Protein 5DH0 (pdb70)

Secondary structure (DSSP, 8-state):
--S-----SS---EEE-TTHHHHHHHTT---SEEEPPPGGGS-HHHHHHHTTSPEEE-TT--B-HHHHHHH--SEEEEEEEGGGHHHHHHHHHHHHTTS-EEEEEE-SBSHHHHHHHHHHHHHTT-HHHHHHHHHHHHHHHHHHHHHTHHHHHH-EEEEEEE-SSEEEEE-TTBHHHHHHHHTT-EE-TTSGGGTTSSEEEEEGGGGGGGTT-SEEEEE--TTSPPPHHHHHHHT-TGGGG-HHHHTT-EEEETTTT--SHHHHHHHHHHHHHHHHT-/--SS---PPSS---EEE-TTTHHHHHHTT---SEEE---GGGS-HHHHHHHTTSPEEE-TT--B-HHHHHHH--SEEEEEEEGGGHHHHHHHHHHHTTTS-EEEEEE-SBSHHHHHHHHHHHHHTT-HHHHHHHHHHHHHHHHHHHHHTHHHHHHPEEEEEEE-SSEEEEE-TTBHHHHHHHHTT-EE-GGGGGGTTSSEEEEEGGGGGGGTT-SEEEEE--TTSPPPHHHHHHHT-TGGGGSHHHHTT-EEEETTTT--SHHHHHHHHHHHHHHHHT-

Organism: Thermobifida fusca (strain YX) (NCBI:txid269800)

Nearest PDB structures (foldseek):
  5dh1-assembly1_D  TM=9.861E-01  e=2.144E-54  Thermobifida fusca YX
  5dh2-assembly1_A  TM=9.786E-01  e=1.574E-54  Thermobifida fusca YX
  5dh1-assembly1_C  TM=9.868E-01  e=5.766E-54  Thermobifida fusca YX
  5dh2-assembly1_B  TM=9.751E-01  e=5.420E-54  Thermobifida fusca YX
  2why-assembly1_A  TM=6.887E-01  e=2.306E-13  Bacillus subtilis

Sequence (557 aa):
HHHHHSEIPADPQRIVALEFGTEVVLEAGIEPVGVIEPVATLYTAEEFEQLSTY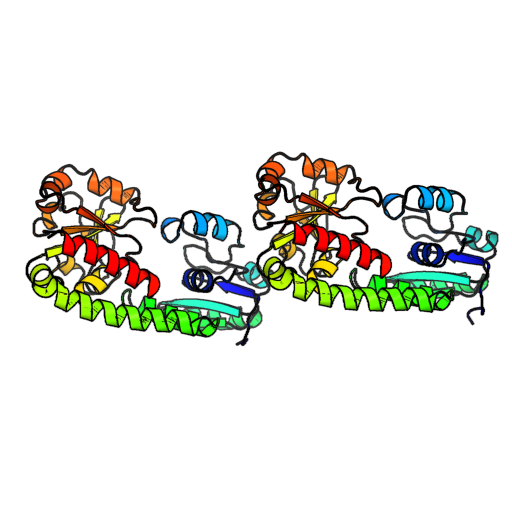PVVQSASLEINMEAIAEAQPDLIIGGVRVESHDEYVGIREDLEKIAPTVFFDFDGAGSGLRNMTLELSRVVGDGERAEAEQQRFEERVEEISTAYADQLADTTFALVFGVDGEFAVVNTNAWGGEILHTLGAKQSKAQQPAGENFAAFYSYEEIDELSDADVIFYETDAQENPDPFTEALLEQKLWQSLPAVEAGQVHPLRYSAARTYAQANIVLDQIEEVLKGLHHHHSSIPADPQRIVALEFGTEVVLEAGIEPVGVIEPVATLYTAEEFEQLSTYPVVQSASLEINMEAIAEAQPDLIIGGVRVESHDEYVGIREDLEKIAPTVFFDFDGAGSGLRNMTLELSRVVGDGERAEAEQQRFEERVEEISTAYADQLADTTFALVFGVDGEFAVVNTNAWGGEILHTLGAKQSKAQQPAGENFAAFYSYEEIDELSDADVIFYETDAQENPDPFTEALLEQKLWQSLPAVEAGQVHPLRYSAARTYAQANIVLDQIEEVLKGL

Foldseek 3Di:
DDPDDFVADDQWQAEEEEALRLVQCVVVVHDHQEYADDDQLADDPVSVVSNVVHHHAAYPVGRGNLVSLLVSQGQEYEYEDAQVCVVVVVVVCVSCVVRYHYDYDYFYFLAPSQQVRSLVVNVSNPNNPVQVVLVVVLVVLLVVLCVVLVVLQVPFAEWEKAFDVQKIKTFACGHFLNVLCVSSNHHYAPQQVVCPRTGIHIGGLVCLCSCQRGLAYEYEGGPVLHGPPRRVVSCPDPVVCVRNNNVVVRYGYAYLSSCSHSVSSVSRSVVVSVSSVVD/DPDDFAADPQWAAEAEEALRLVLCVVVVHDHQEYAQDDQLADDPVSNVSVVVHHYQAYPVGDGNLVSLLVSQGQEYEYEDAPVCVPVVVVVQVSCVVRYHYDYDYFYAQAPSQQVSSLVSNVNNPNNPVQVVLVVVLVVLLVVLLVVLVVLQVPFAEWEKAFDVQKIKTFDCRHFLNVSSVSSNHHYQCLQVVCPRGGIDIDGLVCVCSCQRGLAYEYEGGPVLHGDVRRVVSCVRPVVCVRNNNVVVRYYYAYLSSCSHSVSSVSRSVVVSVSSVVD

B-factor: mean 45.18, std 11.33, range [20.0, 96.91]

Radius of gyration: 32.2 Å; Cα contacts (8 Å, |Δi|>4): 1095; chains: 2; bounding box: 94×72×43 Å

CATH classification: 3.40.50.1980 (+1 more: 3.40.50.1980)

InterPro domains:
  IPR002491 ABC transporter periplasmic binding domain [PF01497] (103-333)
  IPR002491 ABC transporter periplasmic binding domain [PS50983] (95-361)
  IPR051313 Bacterial iron-siderophore binding [PTHR30532] (48-359)

Solvent-accessible surface area: 25181 Å² total; per-residue (Å²): 227,52,167,57,158,76,138,57,40,102,81,14,138,102,0,0,0,4,22,8,0,2,5,0,0,45,51,28,70,40,128,4,26,0,0,19,83,19,70,51,81,44,9,49,65,147,57,65,64,86,0,66,97,31,74,63,0,4,46,79,94,54,135,24,79,62,134,19,0,50,139,12,125,12,45,1,0,0,0,8,5,86,67,138,30,88,123,111,28,83,41,36,100,57,69,0,69,177,54,5,45,7,27,39,59,63,13,103,36,6,8,48,24,8,8,53,6,2,9,56,0,3,94,44,11,68,24,11,154,74,6,63,55,35,38,105,104,8,90,107,48,22,114,97,0,41,110,64,35,49,111,32,12,68,103,13,7,0,0,0,0,33,5,26,102,47,5,0,0,0,0,9,44,48,0,66,0,0,23,0,0,99,61,4,54,10,68,24,1,35,0,6,28,72,4,39,143,70,79,6,4,33,10,29,44,134,59,0,61,67,0,23,24,1,64,2,0,1,31,37,18,27,16,87,92,84,23,52,101,91,0,76,42,0,36,138,55,173,74,5,103,76,4,60,1,28,130,66,56,43,38,50,35,0,60,34,7,30,2,34,4,17,21,17,0,0,59,0,0,46,25,0,5,116,13,0,132,60,118,127,166,61,171,28,70,98,50,106,92,23,152,84,0,0,0,4,19,8,0,3,6,0,0,35,48,29,70,40,64,5,22,0,0,22,93,22,78,48,82,51,8,41,65,144,54,68,63,66,1,61,22,18,37,62,0,5,41,81,100,49,135,18,71,61,146,24,0,49,81,4,95,12,34,0,0,0,0,8,4,89,68,135,36,84,124,116,28,77,43,39,108,58,78,0,59,191,55,5,54,6,27,43,58,61,14,106,32,7,11,56,22,10,12,53,6,4,6,60,0,1,96,40,12,63,23,14,150,73,6,75,62,41,41,46,108,10,104,118,25,20,62,89,0,37,108,67,33,48,107,52,6,74,113,10,11,0,1,0,0,35,8,27,102,43,5,0,0,2,0,10,42,48,0,59,0,0,11,0,0,102,74,4,53,8,127,23,0,154,0,17,130,89,4,44,149,58,46,4,7,26,10,29,48,138,55,0,74,60,0,46,56,1,68,0,0,0,31,41,18,30,22,86,90,87,36,40,111,92,2,70,36,0,32,119,50,168,57,7,90,57,0,66,1,32,128,71,55,41,36,46,32,0,62,45,6,30,2,35,1,15,21,19,0,5,51,0,0,52,23,0,24,109,13,0,118,59,81

Structure (mmCIF, N/CA/C/O backbone):
data_5DH0
#
_entry.id   5DH0
#
_cell.length_a   72.983
_cell.length_b   72.983
_cell.length_c   135.267
_cell.angle_alpha   90.00
_cell.angle_beta   90.00
_cell.angle_gamma   90.00
#
_symmetry.space_group_name_H-M   'P 41'
#
loop_
_entity.id
_entity.type
_entity.pdbx_description
1 polymer 'siderophore periplasmic binding protein'
2 water water
#
loop_
_atom_site.group_PDB
_atom_site.id
_atom_site.type_symbol
_atom_site.label_atom_id
_atom_site.label_alt_id
_atom_site.label_comp_id
_atom_site.label_asym_id
_atom_site.label_entity_id
_atom_site.label_seq_id
_atom_site.pdbx_PDB_ins_code
_atom_site.Cartn_x
_atom_site.Cartn_y
_atom_site.Cartn_z
_atom_site.occupancy
_atom_site.B_iso_or_equiv
_atom_site.auth_seq_id
_atom_site.auth_comp_id
_atom_site.auth_asym_id
_atom_site.auth_atom_id
_atom_site.pdbx_PDB_model_num
ATOM 1 N N . HIS A 1 6 ? 33.306 17.859 -34.061 1.00 67.39 58 HIS B N 1
ATOM 2 C CA . HIS A 1 6 ? 34.547 18.461 -34.549 1.00 66.48 58 HIS B CA 1
ATOM 3 C C . HIS A 1 6 ? 34.319 19.876 -35.057 1.00 64.20 58 HIS B C 1
ATOM 4 O O . HIS A 1 6 ? 33.363 20.140 -35.786 1.00 64.48 58 HIS B O 1
ATOM 11 N N . HIS A 1 7 ? 35.206 20.785 -34.674 1.00 53.72 59 HIS B N 1
ATOM 12 C CA . HIS A 1 7 ? 35.072 22.181 -35.072 1.00 52.25 59 HIS B CA 1
ATOM 13 C C . HIS A 1 7 ? 36.393 22.699 -35.597 1.00 48.14 59 HIS B C 1
ATOM 14 O O . HIS A 1 7 ? 37.433 22.112 -35.331 1.00 51.56 59 HIS B O 1
ATOM 21 N N . HIS A 1 8 ? 36.351 23.797 -36.343 1.00 43.29 60 HIS B N 1
ATOM 22 C CA . HIS A 1 8 ? 37.561 24.350 -36.930 1.00 42.57 60 HIS B CA 1
ATOM 23 C C . HIS A 1 8 ? 38.451 25.009 -35.884 1.00 45.99 60 HIS B C 1
ATOM 24 O O . HIS A 1 8 ? 39.679 24.881 -35.916 1.00 49.64 60 HIS B O 1
ATOM 31 N N . HIS A 1 9 ? 37.829 25.719 -34.956 1.00 46.35 61 HIS B N 1
ATOM 32 C CA . HIS A 1 9 ? 38.559 26.314 -33.854 1.00 44.42 61 HIS B CA 1
ATOM 33 C C . HIS A 1 9 ? 38.869 25.253 -32.797 1.00 47.17 61 HIS B C 1
ATOM 34 O O . HIS A 1 9 ? 37.997 24.474 -32.439 1.00 46.17 61 HIS B O 1
ATOM 41 N N . HIS A 1 10 ? 40.123 25.216 -32.340 1.00 49.01 62 HIS B N 1
ATOM 42 C CA . HIS A 1 10 ? 40.575 24.335 -31.258 1.00 52.75 62 HIS B CA 1
ATOM 43 C C . HIS A 1 10 ? 40.828 25.129 -29.975 1.00 57.69 62 HIS B C 1
ATOM 44 O O . HIS A 1 10 ? 41.268 26.275 -30.029 1.00 53.87 62 HIS B O 1
ATOM 51 N N . SER A 1 11 ? 40.567 24.517 -28.822 1.00 69.94 63 SER B N 1
ATOM 52 C CA . SER A 1 11 ? 40.749 25.191 -27.533 1.00 69.48 63 SER B CA 1
ATOM 53 C C . SER A 1 11 ? 42.007 24.722 -26.814 1.00 69.62 63 SER B C 1
ATOM 54 O O . SER A 1 11 ? 43.080 24.657 -27.405 1.00 69.59 63 SER B O 1
ATOM 56 N N . GLU A 1 37 ? 66.766 44.444 -8.610 1.00 83.12 89 GLU B N 1
ATOM 57 C CA . GLU A 1 37 ? 66.737 45.533 -7.641 1.00 79.07 89 GLU B CA 1
ATOM 58 C C . GLU A 1 37 ? 65.807 46.658 -8.108 1.00 78.76 89 GLU B C 1
ATOM 59 O O . GLU A 1 37 ? 66.272 47.685 -8.605 1.00 78.58 89 GLU B O 1
ATOM 61 N N . ILE A 1 38 ? 64.500 46.457 -7.936 1.00 76.46 90 ILE B N 1
ATOM 62 C CA . ILE A 1 38 ? 63.484 47.375 -8.453 1.00 73.62 90 ILE B CA 1
ATOM 63 C C . ILE A 1 38 ? 63.548 48.765 -7.817 1.00 73.39 90 ILE B C 1
ATOM 64 O O . ILE A 1 38 ? 63.426 48.903 -6.594 1.00 73.74 90 ILE B O 1
ATOM 66 N N . PRO A 1 39 ? 63.750 49.800 -8.654 1.00 71.91 91 PRO B N 1
ATOM 67 C CA . PRO A 1 39 ? 63.785 51.206 -8.241 1.00 70.72 91 PRO B CA 1
ATOM 68 C C . PRO A 1 39 ? 62.641 51.576 -7.309 1.00 70.81 91 PRO B C 1
ATOM 69 O O . PRO A 1 39 ? 61.505 51.169 -7.542 1.00 72.14 91 PRO B O 1
ATOM 73 N N . ALA A 1 40 ? 62.931 52.328 -6.259 1.00 67.72 92 ALA B N 1
ATOM 74 C CA . ALA A 1 40 ? 61.869 52.982 -5.520 1.00 70.01 92 ALA B CA 1
ATOM 75 C C . ALA A 1 40 ? 61.368 54.154 -6.367 1.00 71.16 92 ALA B C 1
ATOM 76 O O . ALA A 1 40 ? 62.172 54.925 -6.900 1.00 71.17 92 ALA B O 1
ATOM 78 N N . ASP A 1 41 ? 60.050 54.274 -6.502 1.00 69.72 93 ASP B N 1
ATOM 79 C CA . ASP A 1 41 ? 59.426 55.341 -7.291 1.00 68.53 93 ASP B CA 1
ATOM 80 C C . ASP A 1 41 ? 59.932 55.422 -8.744 1.00 68.89 93 ASP B C 1
ATOM 81 O O . ASP A 1 41 ? 60.542 56.419 -9.137 1.00 66.97 93 ASP B O 1
ATOM 83 N N . PRO A 1 42 ? 59.668 54.381 -9.551 1.00 60.10 94 PRO B N 1
ATOM 84 C CA . PRO A 1 42 ? 60.164 54.383 -10.932 1.00 60.18 94 PRO B CA 1
ATOM 85 C C . PRO A 1 42 ? 59.409 55.379 -11.829 1.00 56.03 94 PRO B C 1
ATOM 86 O O . PRO A 1 42 ? 58.205 55.595 -11.660 1.00 55.92 94 PRO B O 1
ATOM 90 N N . GLN A 1 43 ? 60.123 55.978 -12.774 1.00 46.57 95 GLN B N 1
ATOM 91 C CA . GLN A 1 43 ? 59.572 57.069 -13.562 1.00 50.42 95 GLN B CA 1
ATOM 92 C C . GLN A 1 43 ? 59.325 56.684 -15.026 1.00 46.65 95 GLN B C 1
ATOM 93 O O . GLN A 1 43 ? 58.405 57.181 -15.664 1.00 41.62 95 GLN B O 1
ATOM 99 N N . ARG A 1 44 ? 60.165 55.797 -15.545 1.00 37.13 96 ARG B N 1
ATOM 100 C CA . ARG A 1 44 ? 60.123 55.462 -16.954 1.00 42.30 96 ARG B CA 1
ATOM 101 C C . ARG A 1 44 ? 59.828 53.989 -17.137 1.00 37.74 96 ARG B C 1
ATOM 102 O O . ARG A 1 44 ? 60.753 53.167 -17.168 1.00 39.01 96 ARG B O 1
ATOM 110 N N . ILE A 1 45 ? 58.550 53.654 -17.269 1.00 34.46 97 ILE B N 1
ATOM 111 C CA . ILE A 1 45 ? 58.137 52.255 -17.285 1.00 39.18 97 ILE B CA 1
ATOM 112 C C . ILE A 1 45 ? 57.841 51.769 -18.706 1.00 39.15 97 ILE B C 1
ATOM 113 O O . ILE A 1 45 ? 57.100 52.425 -19.450 1.00 39.80 97 ILE B O 1
ATOM 118 N N . VAL A 1 46 ? 58.443 50.645 -19.096 1.00 37.70 98 VAL B N 1
ATOM 119 C CA . VAL A 1 46 ? 58.000 49.938 -20.304 1.00 37.21 98 VAL B CA 1
ATOM 120 C C . VAL A 1 46 ? 57.011 48.846 -19.910 1.00 38.99 98 VAL B C 1
ATOM 121 O O . VAL A 1 46 ? 57.351 47.921 -19.172 1.00 40.58 98 VAL B O 1
ATOM 125 N N . ALA A 1 47 ? 55.780 48.980 -20.388 1.00 38.44 99 ALA B N 1
ATOM 126 C CA . ALA A 1 47 ? 54.734 47.997 -20.128 1.00 38.85 99 ALA B CA 1
ATOM 127 C C . ALA A 1 47 ? 54.662 46.973 -21.249 1.00 37.96 99 ALA B C 1
ATOM 128 O O . ALA A 1 47 ? 54.181 47.270 -22.340 1.00 38.95 99 ALA B O 1
ATOM 130 N N . LEU A 1 48 ? 55.151 45.768 -20.994 1.00 41.06 100 LEU B N 1
ATOM 131 C CA . LEU A 1 48 ? 54.898 44.676 -21.919 1.00 40.04 100 LEU B CA 1
ATOM 132 C C . LEU A 1 48 ? 53.501 44.127 -21.622 1.00 42.12 100 LEU B C 1
ATOM 133 O O . LEU A 1 48 ? 52.701 44.792 -20.935 1.00 37.10 100 LEU B O 1
ATOM 138 N N . GLU A 1 49 ? 53.200 42.935 -22.135 1.00 41.46 101 GLU B N 1
ATOM 139 C CA . GLU A 1 49 ? 51.842 42.404 -22.025 1.00 43.54 101 GLU B CA 1
ATOM 140 C C . GLU A 1 49 ? 51.370 42.341 -20.566 1.00 40.16 101 GLU B C 1
ATOM 141 O O . GLU A 1 49 ? 52.134 41.960 -19.675 1.00 38.92 101 GLU B O 1
ATOM 147 N N . PHE A 1 50 ? 50.114 42.754 -20.365 1.00 35.54 102 PHE B N 1
ATOM 148 C CA . PHE A 1 50 ? 49.435 42.882 -19.068 1.00 41.43 102 PHE B CA 1
ATOM 149 C C . PHE A 1 50 ? 49.965 44.041 -18.235 1.00 39.63 102 PHE B C 1
ATOM 150 O O . PHE A 1 50 ? 49.423 44.328 -17.165 1.00 39.38 102 PHE B O 1
ATOM 158 N N . GLY A 1 51 ? 51.001 44.716 -18.726 1.00 37.91 103 GLY B N 1
ATOM 159 C CA . GLY A 1 51 ? 51.520 45.891 -18.046 1.00 33.62 103 GLY B CA 1
ATOM 160 C C . GLY A 1 51 ? 50.697 47.145 -18.321 1.00 35.94 103 GLY B C 1
ATOM 161 O O . GLY A 1 51 ? 50.645 48.049 -17.489 1.00 34.92 103 GLY B O 1
ATOM 162 N N . THR A 1 52 ? 50.056 47.207 -19.486 1.00 36.23 104 THR B N 1
ATOM 163 C CA . THR A 1 52 ? 49.317 48.401 -19.888 1.00 37.61 104 THR B CA 1
ATOM 164 C C . THR A 1 52 ? 48.190 48.744 -18.914 1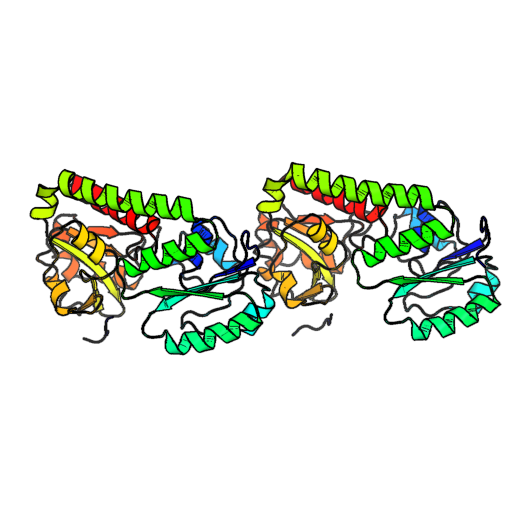.00 38.41 104 THR B C 1
ATOM 165 O O . THR A 1 52 ? 48.022 49.905 -18.532 1.00 35.03 104 THR B O 1
ATOM 169 N N . GLU A 1 53 ? 47.424 47.730 -18.515 1.00 39.95 105 GLU B N 1
ATOM 170 C CA . GLU A 1 53 ? 46.324 47.905 -17.557 1.00 35.98 105 GLU B CA 1
ATOM 171 C C . GLU A 1 53 ? 46.853 48.436 -16.226 1.00 39.25 105 GLU B C 1
ATOM 172 O O . GLU A 1 53 ? 46.179 49.198 -15.525 1.00 35.47 105 GLU B O 1
ATOM 178 N N . VAL A 1 54 ? 48.076 48.047 -15.888 1.00 36.94 106 VAL B N 1
ATOM 179 C CA . VAL A 1 54 ? 48.671 48.466 -14.625 1.00 37.25 106 VAL B CA 1
ATOM 180 C C . VAL A 1 54 ? 49.046 49.944 -14.630 1.00 40.40 106 VAL B C 1
ATOM 181 O O . VAL A 1 54 ? 48.697 50.675 -13.696 1.00 39.20 106 VAL B O 1
ATOM 185 N N . VAL A 1 55 ? 49.747 50.391 -15.672 1.00 38.01 107 VAL B N 1
ATOM 186 C CA . VAL A 1 55 ? 50.174 51.784 -15.724 1.00 39.31 107 VAL B CA 1
ATOM 187 C C . VAL A 1 55 ? 48.960 52.710 -15.906 1.00 40.73 107 VAL B C 1
ATOM 188 O O . VAL A 1 55 ? 48.912 53.797 -15.317 1.00 40.62 107 VAL B O 1
ATOM 192 N N . LEU A 1 56 ? 47.965 52.288 -16.682 1.00 35.76 108 LEU B N 1
ATOM 193 C CA . LEU A 1 56 ? 46.769 53.117 -16.827 1.00 37.10 108 LEU B CA 1
ATOM 194 C C . LEU A 1 56 ? 46.080 53.357 -15.471 1.00 40.49 108 LEU B C 1
ATOM 195 O O . LEU A 1 56 ? 45.735 54.487 -15.144 1.00 40.97 108 LEU B O 1
ATOM 200 N N . GLU A 1 57 ? 45.903 52.306 -14.677 1.00 39.00 109 GLU B N 1
ATOM 201 C CA . GLU A 1 57 ? 45.167 52.422 -13.423 1.00 39.64 109 GLU B CA 1
ATOM 202 C C . GLU A 1 57 ? 45.932 53.237 -12.394 1.00 41.17 109 GLU B C 1
ATOM 203 O O . GLU A 1 57 ? 45.335 53.882 -11.545 1.00 39.35 109 GLU B O 1
ATOM 209 N N . ALA A 1 58 ? 47.257 53.198 -12.499 1.00 40.48 110 ALA B N 1
ATOM 210 C CA . ALA A 1 58 ? 48.154 53.892 -11.601 1.00 36.52 110 ALA B CA 1
ATOM 211 C C . ALA A 1 58 ? 48.400 55.343 -12.034 1.00 41.95 110 ALA B C 1
ATOM 212 O O . ALA A 1 58 ? 49.149 56.074 -11.375 1.00 38.52 110 ALA B O 1
ATOM 214 N N . GLY A 1 59 ? 47.772 55.747 -13.140 1.00 39.11 111 GLY B N 1
ATOM 215 C CA . GLY A 1 59 ? 47.984 57.059 -13.727 1.00 38.32 111 GLY B CA 1
ATOM 216 C C . GLY A 1 59 ? 49.419 57.341 -14.162 1.00 42.35 111 GLY B C 1
ATOM 217 O O . GLY A 1 59 ? 49.886 58.474 -14.083 1.00 43.15 111 GLY B O 1
ATOM 218 N N . ILE A 1 60 ? 50.123 56.313 -14.617 1.00 39.86 112 ILE B N 1
ATOM 219 C CA . ILE A 1 60 ? 51.485 56.476 -15.117 1.00 43.76 112 ILE B CA 1
ATOM 220 C C . ILE A 1 60 ? 51.527 56.474 -16.644 1.00 41.64 112 ILE B C 1
ATOM 221 O O . ILE A 1 60 ? 50.892 55.641 -17.274 1.00 46.19 112 ILE B O 1
ATOM 226 N N . GLU A 1 61 ? 52.255 57.412 -17.239 1.00 42.71 113 GLU B N 1
ATOM 227 C CA . GLU A 1 61 ? 52.491 57.381 -18.683 1.00 44.82 113 GLU B CA 1
ATOM 228 C C . GLU A 1 61 ? 53.731 56.538 -18.984 1.00 44.37 113 GLU B C 1
ATOM 229 O O . GLU A 1 61 ? 54.861 56.937 -18.665 1.00 39.00 113 GLU B O 1
ATOM 235 N N . PRO A 1 62 ? 53.527 55.363 -19.594 1.00 41.79 114 PRO B N 1
ATOM 236 C CA . PRO A 1 62 ? 54.649 54.456 -19.860 1.00 37.71 114 PRO B CA 1
ATOM 237 C C . PRO A 1 62 ? 55.499 55.029 -20.965 1.00 38.64 114 PRO B C 1
ATOM 238 O O . PRO A 1 62 ? 54.965 55.789 -21.777 1.00 39.94 114 PRO B O 1
ATOM 242 N N . VAL A 1 63 ? 56.786 54.704 -21.002 1.00 38.62 115 VAL B N 1
ATOM 243 C CA . VAL A 1 63 ? 57.635 55.203 -22.084 1.00 36.75 115 VAL B CA 1
ATOM 244 C C . VAL A 1 63 ? 57.687 54.247 -23.292 1.00 38.54 115 VAL B C 1
ATOM 245 O O . VAL A 1 63 ? 58.319 54.556 -24.311 1.00 40.28 115 VAL B O 1
ATOM 249 N N . GLY A 1 64 ? 57.002 53.107 -23.174 1.00 38.15 116 GLY B N 1
ATOM 250 C CA . GLY A 1 64 ? 56.892 52.124 -24.241 1.00 35.89 116 GLY B CA 1
ATOM 251 C C . GLY A 1 64 ? 55.818 51.104 -23.909 1.00 38.42 116 GLY B C 1
ATOM 252 O O . GLY A 1 64 ? 55.675 50.701 -22.755 1.00 41.88 116 GLY B O 1
ATOM 253 N N . VAL A 1 65 ? 55.045 50.684 -24.900 1.00 37.37 117 VAL B N 1
ATOM 254 C CA . VAL A 1 65 ? 53.994 49.696 -24.651 1.00 39.91 117 VAL B CA 1
ATOM 255 C C . VAL A 1 65 ? 53.981 48.604 -25.683 1.00 38.09 117 VAL B C 1
ATOM 256 O O . VAL A 1 65 ? 54.513 48.764 -26.780 1.00 41.12 117 VAL B O 1
ATOM 260 N N . ILE A 1 66 ? 53.362 47.490 -25.321 1.00 39.65 118 ILE B N 1
ATOM 261 C CA . ILE A 1 66 ? 52.983 46.494 -26.302 1.00 38.93 118 ILE B CA 1
ATOM 262 C C . ILE A 1 66 ? 51.916 47.119 -27.187 1.00 41.49 118 ILE B C 1
ATOM 263 O O . ILE A 1 66 ? 51.085 47.905 -26.705 1.00 36.42 118 ILE B O 1
ATOM 268 N N . GLU A 1 67 ? 51.986 46.806 -28.480 1.00 38.90 119 GLU B N 1
ATOM 269 C CA . GLU A 1 67 ? 50.991 47.217 -29.465 1.00 42.01 119 GLU B CA 1
ATOM 270 C C . GLU A 1 67 ? 49.592 47.221 -28.840 1.00 43.91 119 GLU B C 1
ATOM 271 O O . GLU A 1 67 ? 49.092 46.180 -28.412 1.00 41.94 119 GLU B O 1
ATOM 277 N N . PRO A 1 68 ? 48.989 48.408 -28.711 1.00 42.11 120 PRO B N 1
ATOM 278 C CA . PRO A 1 68 ? 47.690 48.448 -28.034 1.00 38.59 120 PRO B CA 1
ATOM 279 C C . PRO A 1 68 ? 46.555 47.874 -28.875 1.00 41.35 120 PRO B C 1
ATOM 280 O O . PRO A 1 68 ? 46.530 47.992 -30.093 1.00 41.27 120 PRO B O 1
ATOM 284 N N . VAL A 1 69 ? 45.625 47.235 -28.182 1.00 42.08 121 VAL B N 1
ATOM 285 C CA . VAL A 1 69 ? 44.483 46.579 -28.769 1.00 36.34 121 VAL B CA 1
ATOM 286 C C . VAL A 1 69 ? 43.243 47.348 -28.336 1.00 39.49 121 VAL B C 1
ATOM 287 O O . VAL A 1 69 ? 42.889 47.320 -27.161 1.00 43.26 121 VAL B O 1
ATOM 291 N N . ALA A 1 70 ? 42.589 48.035 -29.269 1.00 41.89 122 ALA B N 1
ATOM 292 C CA . ALA A 1 70 ? 41.477 48.938 -28.952 1.00 41.91 122 ALA B CA 1
ATOM 293 C C . ALA A 1 70 ? 40.370 48.317 -28.108 1.00 43.95 122 ALA B C 1
ATOM 294 O O . ALA A 1 70 ? 39.806 48.976 -27.228 1.00 44.09 122 ALA B O 1
ATOM 296 N N . THR A 1 71 ? 40.059 47.055 -28.377 1.00 42.32 123 THR B N 1
ATOM 297 C CA . THR A 1 71 ? 38.980 46.364 -27.677 1.00 43.91 123 THR B CA 1
ATOM 298 C C . THR A 1 71 ? 39.186 46.269 -26.150 1.00 42.08 123 THR B C 1
ATOM 299 O O . THR A 1 71 ? 38.214 46.201 -25.412 1.00 44.65 123 THR B O 1
ATOM 303 N N . LEU A 1 72 ? 40.431 46.318 -25.674 1.00 42.19 124 LEU B N 1
ATOM 304 C CA . LEU A 1 72 ? 40.715 46.255 -24.228 1.00 40.15 124 LEU B CA 1
ATOM 305 C C . LEU A 1 72 ? 40.597 47.589 -23.465 1.00 43.50 124 LEU B C 1
ATOM 306 O O . LEU A 1 72 ? 40.752 47.620 -22.229 1.00 38.19 124 LEU B O 1
ATOM 311 N N . TYR A 1 73 ? 40.351 48.690 -24.175 1.00 38.50 125 TYR B N 1
ATOM 312 C CA . TYR A 1 73 ? 40.445 50.011 -23.543 1.00 43.16 125 TYR B CA 1
ATOM 313 C C . TYR A 1 73 ? 39.299 50.927 -23.917 1.00 44.29 125 TYR B C 1
ATOM 314 O O . TYR A 1 73 ? 38.595 50.669 -24.893 1.00 43.16 125 TYR B O 1
ATOM 323 N N . THR A 1 74 ? 39.117 51.997 -23.136 1.00 46.64 126 THR B N 1
ATOM 324 C CA . THR A 1 74 ? 38.139 53.027 -23.482 1.00 46.47 126 THR B CA 1
ATOM 325 C C . THR A 1 74 ? 38.655 53.703 -24.741 1.00 45.52 126 THR B C 1
ATOM 326 O O . THR A 1 74 ? 39.844 53.628 -25.047 1.00 43.37 126 THR B O 1
ATOM 330 N N . ALA A 1 75 ? 37.764 54.359 -25.475 1.00 47.11 127 ALA B N 1
ATOM 331 C CA . ALA A 1 75 ? 38.160 55.079 -26.693 1.00 41.91 127 ALA B CA 1
ATOM 332 C C . ALA A 1 75 ? 39.253 56.103 -26.390 1.00 47.99 127 ALA B C 1
ATOM 333 O O . ALA A 1 75 ? 40.241 56.193 -27.096 1.00 48.36 127 ALA B O 1
ATOM 335 N N . GLU A 1 76 ? 39.068 56.855 -25.310 1.00 46.11 128 GLU B N 1
ATOM 336 C CA . GLU A 1 76 ? 40.013 57.896 -24.936 1.00 52.25 128 GLU B CA 1
ATOM 337 C C . GLU A 1 76 ? 41.358 57.299 -24.519 1.00 48.88 128 GLU B C 1
ATOM 338 O O . GLU A 1 76 ? 42.415 57.834 -24.862 1.00 48.13 128 GLU B O 1
ATOM 344 N N . GLU A 1 77 ? 41.324 56.195 -23.782 1.00 44.50 129 GLU B N 1
ATOM 345 C CA . GLU A 1 77 ? 42.562 55.556 -23.353 1.00 46.59 129 GLU B CA 1
ATOM 346 C C . GLU A 1 77 ? 43.390 55.123 -24.559 1.00 43.98 129 GLU B C 1
ATOM 347 O O . GLU A 1 77 ? 44.610 55.277 -24.580 1.00 42.64 129 GLU B O 1
ATOM 353 N N . PHE A 1 78 ? 42.713 54.583 -25.566 1.00 46.06 130 PHE B N 1
ATOM 354 C CA . PHE A 1 78 ? 43.385 54.050 -26.743 1.00 45.57 130 PHE B CA 1
ATOM 355 C C . PHE A 1 78 ? 44.065 55.155 -27.543 1.00 45.51 130 PHE B C 1
ATOM 356 O O . PHE A 1 78 ? 45.169 54.978 -28.048 1.00 45.28 130 PHE B O 1
ATOM 364 N N . GLU A 1 79 ? 43.401 56.296 -27.656 1.00 46.56 131 GLU B N 1
ATOM 365 C CA . GLU A 1 79 ? 44.013 57.472 -28.263 1.00 49.34 131 GLU B CA 1
ATOM 366 C C . GLU A 1 79 ? 45.333 57.848 -27.584 1.00 46.93 131 GLU B C 1
ATOM 367 O O . GLU A 1 79 ? 46.323 58.131 -28.266 1.00 49.78 131 GLU B O 1
ATOM 369 N N . GLN A 1 80 ? 45.356 57.828 -26.251 1.00 46.89 132 GLN B N 1
ATOM 370 C CA . GLN A 1 80 ? 46.597 58.085 -25.520 1.00 49.07 132 GLN B CA 1
ATOM 371 C C . GLN A 1 80 ? 47.666 57.038 -25.840 1.00 47.27 132 GLN B C 1
ATOM 372 O O . GLN A 1 80 ? 48.780 57.380 -26.251 1.00 47.75 132 GLN B O 1
ATOM 378 N N . LEU A 1 81 ? 47.314 55.765 -25.662 1.00 43.85 133 LEU B N 1
ATOM 379 C CA . LEU A 1 81 ? 48.268 54.669 -25.814 1.00 43.39 133 LEU B CA 1
ATOM 380 C C . LEU A 1 81 ? 48.895 54.641 -27.208 1.00 43.54 133 LEU B C 1
ATOM 381 O O . LEU A 1 81 ? 50.035 54.214 -27.364 1.00 41.02 133 LEU B O 1
ATOM 386 N N . SER A 1 82 ? 48.145 55.096 -28.212 1.00 44.84 134 SER B N 1
ATOM 387 C CA . SER A 1 82 ? 48.610 55.083 -29.602 1.00 43.50 134 SER B CA 1
ATOM 388 C C . SER A 1 82 ? 49.743 56.086 -29.842 1.00 46.46 134 SER B C 1
ATOM 389 O O . SER A 1 82 ? 50.421 56.019 -30.860 1.00 41.68 134 SER B O 1
ATOM 392 N N . THR A 1 83 ? 49.954 57.010 -28.902 1.00 43.51 135 THR B N 1
ATOM 393 C CA . THR A 1 83 ? 51.041 57.978 -29.034 1.00 44.44 135 THR B CA 1
ATOM 394 C C . THR A 1 83 ? 52.383 57.447 -28.530 1.00 46.88 135 THR B C 1
ATOM 395 O O . THR A 1 83 ? 53.426 58.062 -28.767 1.00 52.66 135 THR B O 1
ATOM 399 N N . TYR A 1 84 ? 52.357 56.314 -27.834 1.00 43.14 136 TYR B N 1
ATOM 400 C CA . TYR A 1 84 ? 53.550 55.766 -27.193 1.00 39.26 136 TYR B CA 1
ATOM 401 C C . TYR A 1 84 ? 54.337 54.868 -28.145 1.00 40.25 136 TYR B C 1
ATOM 402 O O . TYR A 1 84 ? 53.761 54.266 -29.038 1.00 42.95 136 TYR B O 1
ATOM 411 N N . PRO A 1 85 ? 55.660 54.771 -27.955 1.00 42.40 137 PRO B N 1
ATOM 412 C CA . PRO A 1 85 ? 56.434 53.843 -28.785 1.00 39.43 137 PRO B CA 1
ATOM 413 C C . PRO A 1 85 ? 56.037 52.380 -28.546 1.00 40.64 137 PRO B C 1
ATOM 414 O O . PRO A 1 85 ? 55.812 51.987 -27.395 1.00 39.32 137 PRO B O 1
ATOM 418 N N . VAL A 1 86 ? 55.943 51.604 -29.625 1.00 37.03 138 VAL B N 1
ATOM 419 C CA . VAL A 1 86 ? 55.603 50.187 -29.556 1.00 37.72 138 VAL B CA 1
ATOM 420 C C . VAL A 1 86 ? 56.864 49.355 -29.417 1.00 40.30 138 VAL B C 1
ATOM 421 O O . VAL A 1 86 ? 57.817 49.550 -30.170 1.00 42.49 138 VAL B O 1
ATOM 425 N N . VAL A 1 87 ? 56.872 48.428 -28.459 1.00 39.20 139 VAL B N 1
ATOM 426 C CA . VAL A 1 87 ? 58.090 47.697 -28.121 1.00 39.17 139 VAL B CA 1
ATOM 427 C C . VAL A 1 87 ? 57.878 46.182 -28.141 1.00 41.30 139 VAL B C 1
ATOM 428 O O . VAL A 1 87 ? 58.829 45.385 -28.005 1.00 40.90 139 VAL B O 1
ATOM 432 N N . GLN A 1 88 ? 56.623 45.785 -28.305 1.00 38.71 140 GLN B N 1
ATOM 433 C CA . GLN A 1 88 ? 56.278 44.374 -28.370 1.00 44.51 140 GLN B CA 1
ATOM 434 C C . GLN A 1 88 ? 55.078 44.271 -29.296 1.00 44.41 140 GLN B C 1
ATOM 435 O O . GLN A 1 88 ? 54.238 45.168 -29.322 1.00 42.68 140 GLN B O 1
ATOM 441 N N . SER A 1 89 ? 55.022 43.209 -30.088 1.00 43.52 141 SER B N 1
ATOM 442 C CA . SER A 1 89 ? 53.925 43.038 -31.032 1.00 45.47 141 SER B CA 1
ATOM 443 C C . SER A 1 89 ? 52.820 42.142 -30.479 1.00 46.65 141 SER B C 1
ATOM 444 O O . SER A 1 89 ? 52.998 41.478 -29.458 1.00 45.88 141 SER B O 1
ATOM 447 N N . ALA A 1 90 ? 51.683 42.139 -31.171 1.00 53.10 142 ALA B N 1
ATOM 448 C CA . ALA A 1 90 ? 50.567 41.231 -30.886 1.00 53.84 142 ALA B CA 1
ATOM 449 C C . ALA A 1 90 ? 51.022 39.795 -30.643 1.00 51.34 142 ALA B C 1
ATOM 450 O O . ALA A 1 90 ? 50.593 39.155 -29.688 1.0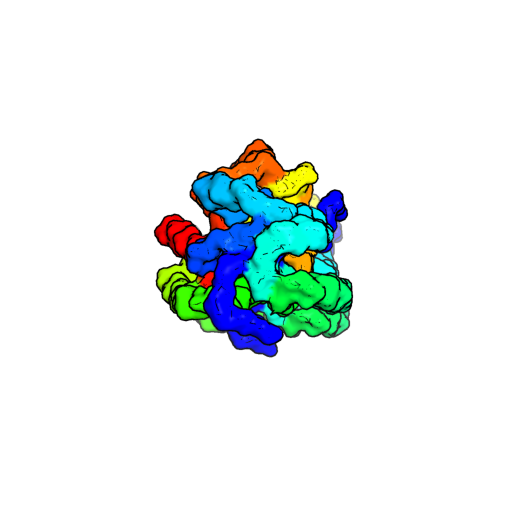0 57.50 142 ALA B O 1
ATOM 452 N N . SER A 1 91 ? 51.902 39.300 -31.508 1.00 53.41 143 SER B N 1
ATOM 453 C CA . SER A 1 91 ? 52.433 37.944 -31.391 1.00 53.89 143 SER B CA 1
ATOM 454 C C . SER A 1 91 ? 53.402 37.787 -30.227 1.00 52.45 143 SER B C 1
ATOM 455 O O . SER A 1 91 ? 54.014 36.730 -30.079 1.00 54.48 143 SER B O 1
ATOM 458 N N . LEU A 1 92 ? 53.575 38.856 -29.449 1.00 52.68 144 LEU B N 1
ATOM 459 C CA . LEU A 1 92 ? 54.428 38.876 -28.255 1.00 48.39 144 LEU B CA 1
ATOM 460 C C . LEU A 1 92 ? 55.936 38.914 -28.551 1.00 50.28 144 LEU B C 1
ATOM 461 O O . LEU A 1 92 ? 56.735 38.775 -27.632 1.00 53.10 144 LEU B O 1
ATOM 466 N N . GLU A 1 93 ? 56.354 39.111 -29.799 1.00 51.37 145 GLU B N 1
ATOM 467 C CA . GLU A 1 93 ? 57.793 39.243 -30.024 1.00 54.48 145 GLU B CA 1
ATOM 468 C C . GLU A 1 93 ? 58.260 40.628 -29.582 1.00 50.75 145 GLU B C 1
ATOM 469 O O . GLU A 1 93 ? 57.597 41.642 -29.831 1.00 47.06 145 GLU B O 1
ATOM 475 N N . ILE A 1 94 ? 59.407 40.653 -28.917 1.00 48.94 146 ILE B N 1
ATOM 476 C CA . ILE A 1 94 ? 59.905 41.859 -28.282 1.00 50.61 146 ILE B CA 1
ATOM 477 C C . ILE A 1 94 ? 60.964 42.558 -29.142 1.00 51.84 146 ILE B C 1
ATOM 478 O O . ILE A 1 94 ? 61.932 41.949 -29.584 1.00 54.63 146 ILE B O 1
ATOM 483 N N . ASN A 1 95 ? 60.749 43.842 -29.389 1.00 52.21 147 ASN B N 1
ATOM 484 C CA . ASN A 1 95 ? 61.709 44.682 -30.090 1.00 46.34 147 ASN B CA 1
ATOM 485 C C . ASN A 1 95 ? 62.697 45.284 -29.089 1.00 49.66 147 ASN B C 1
ATOM 486 O O . ASN A 1 95 ? 62.452 46.351 -28.531 1.00 49.05 147 ASN B O 1
ATOM 491 N N . MET A 1 96 ? 63.798 44.577 -28.855 1.00 51.05 148 MET B N 1
ATOM 492 C CA . MET A 1 96 ? 64.796 44.972 -27.871 1.00 51.86 148 MET B CA 1
ATOM 493 C C . MET A 1 96 ? 65.354 46.374 -28.118 1.00 54.09 148 MET B C 1
ATOM 494 O O . MET A 1 96 ? 65.535 47.156 -27.180 1.00 48.34 148 MET B O 1
ATOM 499 N N . GLU A 1 97 ? 65.618 46.681 -29.385 1.00 53.01 149 GLU B N 1
ATOM 500 C CA . GLU A 1 97 ? 66.094 47.998 -29.778 1.00 51.49 149 GLU B CA 1
ATOM 501 C C . GLU A 1 97 ? 65.135 49.097 -29.374 1.00 50.80 149 GLU B C 1
ATOM 502 O O . GLU A 1 97 ? 65.547 50.150 -28.907 1.00 52.58 149 GLU B O 1
ATOM 508 N N . ALA A 1 98 ? 63.849 48.855 -29.583 1.00 49.85 150 ALA B N 1
ATOM 509 C CA . ALA A 1 98 ? 62.839 49.849 -29.264 1.00 47.88 150 ALA B CA 1
ATOM 510 C C . ALA A 1 98 ? 62.828 50.107 -27.757 1.00 49.69 150 ALA B C 1
ATOM 511 O O . ALA A 1 98 ? 62.621 51.237 -27.303 1.00 51.03 150 ALA B O 1
ATOM 513 N N . ILE A 1 99 ? 63.076 49.059 -26.984 1.00 45.36 151 ILE B N 1
ATOM 514 C CA . ILE A 1 99 ? 63.043 49.191 -25.540 1.00 49.36 151 ILE B CA 1
ATOM 515 C C . ILE A 1 99 ? 64.210 50.034 -25.060 1.00 48.13 151 ILE B C 1
ATOM 516 O O . ILE A 1 99 ? 64.031 50.914 -24.222 1.00 47.07 151 ILE B O 1
ATOM 521 N N . ALA A 1 100 ? 65.397 49.780 -25.602 1.00 47.70 152 ALA B N 1
ATOM 522 C CA . ALA A 1 100 ? 66.566 50.565 -25.227 1.00 48.46 152 ALA B CA 1
ATOM 523 C C . ALA A 1 100 ? 66.397 52.033 -25.652 1.00 46.61 152 ALA B C 1
ATOM 524 O O . ALA A 1 100 ? 66.791 52.948 -24.924 1.00 46.12 152 ALA B O 1
ATOM 526 N N . GLU A 1 101 ? 65.777 52.270 -26.804 1.00 47.30 153 GLU B N 1
ATOM 527 C CA . GLU A 1 101 ? 65.562 53.647 -27.237 1.00 48.45 153 GLU B CA 1
ATOM 528 C C . GLU A 1 101 ? 64.589 54.403 -26.322 1.00 48.24 153 GLU B C 1
ATOM 529 O O . GLU A 1 101 ? 64.744 55.604 -26.113 1.00 45.04 153 GLU B O 1
ATOM 535 N N . ALA A 1 102 ? 63.601 53.701 -25.768 1.00 45.90 154 ALA B N 1
ATOM 536 C CA . ALA A 1 102 ? 62.677 54.312 -24.809 1.00 45.54 154 ALA B CA 1
ATOM 537 C C . ALA A 1 102 ? 63.360 54.661 -23.480 1.00 42.78 154 ALA B C 1
ATOM 538 O O . ALA A 1 102 ? 62.846 55.478 -22.730 1.00 41.69 154 ALA B O 1
ATOM 540 N N . GLN A 1 103 ? 64.509 54.048 -23.203 1.00 43.11 155 GLN B N 1
ATOM 541 C CA . GLN A 1 103 ? 65.276 54.309 -21.973 1.00 43.83 155 GLN B CA 1
ATOM 542 C C . GLN A 1 103 ? 64.465 54.147 -20.681 1.00 42.13 155 GLN B C 1
ATOM 543 O O . GLN A 1 103 ? 64.275 55.102 -19.926 1.00 37.50 155 GLN B O 1
ATOM 549 N N . PRO A 1 104 ? 63.985 52.928 -20.422 1.00 43.23 156 PRO B N 1
ATOM 550 C CA . PRO A 1 104 ? 63.193 52.703 -19.211 1.00 40.02 156 PRO B CA 1
ATOM 551 C C . PRO A 1 104 ? 64.070 52.620 -17.986 1.00 40.32 156 PRO B C 1
ATOM 552 O O . PRO A 1 104 ? 65.253 52.339 -18.131 1.00 38.32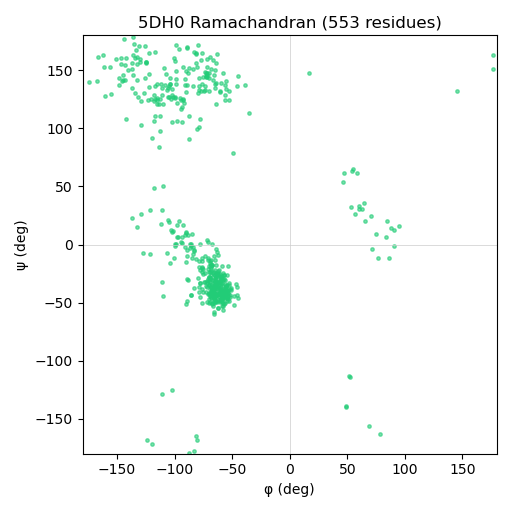 156 PRO B O 1
ATOM 556 N N . ASP A 1 105 ? 63.506 52.854 -16.804 1.00 46.51 157 ASP B N 1
ATOM 557 C CA . ASP A 1 105 ? 64.194 52.521 -15.558 1.00 44.00 157 ASP B CA 1
ATOM 558 C C . ASP A 1 105 ? 63.540 51.289 -14.923 1.00 48.96 157 ASP B C 1
ATOM 559 O O . ASP A 1 105 ? 64.038 50.740 -13.932 1.00 47.41 157 ASP B O 1
ATOM 564 N N . LEU A 1 106 ? 62.417 50.868 -15.507 1.00 43.98 158 LEU B N 1
ATOM 565 C CA . LEU A 1 106 ? 61.739 49.652 -15.073 1.00 43.54 158 LEU B CA 1
ATOM 566 C C . LEU A 1 106 ? 60.890 49.058 -16.191 1.00 41.82 158 LEU B C 1
ATOM 567 O O . LEU A 1 106 ? 60.081 49.757 -16.807 1.00 41.70 158 LEU B O 1
ATOM 572 N N . ILE A 1 107 ? 61.077 47.765 -16.434 1.00 41.94 159 ILE B N 1
ATOM 573 C CA . ILE A 1 107 ? 60.275 47.006 -17.387 1.00 39.42 159 ILE B CA 1
ATOM 574 C C . ILE A 1 107 ? 59.392 45.999 -16.652 1.00 40.99 159 ILE B C 1
ATOM 575 O O . ILE A 1 107 ? 59.884 45.230 -15.814 1.00 39.49 159 ILE B O 1
ATOM 580 N N . ILE A 1 108 ? 58.092 46.006 -16.949 1.00 37.87 160 ILE B N 1
ATOM 581 C CA . ILE A 1 108 ? 57.157 45.101 -16.270 1.00 37.76 160 ILE B CA 1
ATOM 582 C C . ILE A 1 108 ? 56.258 44.314 -17.247 1.00 42.91 160 ILE B C 1
ATOM 583 O O . ILE A 1 108 ? 56.045 44.728 -18.393 1.00 41.16 160 ILE B O 1
ATOM 588 N N . GLY A 1 109 ? 55.747 43.171 -16.786 1.00 41.26 161 GLY B N 1
ATOM 589 C CA . GLY A 1 109 ? 54.761 42.404 -17.533 1.00 39.23 161 GLY B CA 1
ATOM 590 C C . GLY A 1 109 ? 54.336 41.081 -16.899 1.00 39.78 161 GLY B C 1
ATOM 591 O O . GLY A 1 109 ? 55.000 40.552 -16.005 1.00 39.47 161 GLY B O 1
ATOM 592 N N . GLY A 1 110 ? 53.213 40.546 -17.372 1.00 40.27 162 GLY B N 1
ATOM 593 C CA . GLY A 1 110 ? 52.786 39.201 -17.023 1.00 42.95 162 GLY B CA 1
ATOM 594 C C . GLY A 1 110 ? 53.353 38.129 -17.950 1.00 41.50 162 GLY B C 1
ATOM 595 O O . GLY A 1 110 ? 53.574 38.367 -19.135 1.00 36.65 162 GLY B O 1
ATOM 596 N N . VAL A 1 111 ? 53.592 36.941 -17.399 1.00 43.25 163 VAL B N 1
ATOM 597 C CA . VAL A 1 111 ? 54.053 35.799 -18.185 1.00 45.46 163 VAL B CA 1
ATOM 598 C C . VAL A 1 111 ? 53.190 34.571 -17.917 1.00 43.54 163 VAL B C 1
ATOM 599 O O . VAL A 1 111 ? 53.062 34.149 -16.769 1.00 41.30 163 VAL B O 1
ATOM 603 N N . ARG A 1 112 ? 52.604 33.991 -18.962 1.00 39.35 164 ARG B N 1
ATOM 604 C CA . ARG A 1 112 ? 51.931 32.700 -18.794 1.00 40.46 164 ARG B CA 1
ATOM 605 C C . ARG A 1 112 ? 52.911 31.672 -18.207 1.00 43.50 164 ARG B C 1
ATOM 606 O O . ARG A 1 112 ? 54.022 31.502 -18.714 1.00 46.85 164 ARG B O 1
ATOM 614 N N . VAL A 1 113 ? 52.511 31.004 -17.128 1.00 44.06 165 VAL B N 1
ATOM 615 C CA . VAL A 1 113 ? 53.427 30.132 -16.394 1.00 47.05 165 VAL B CA 1
ATOM 616 C C . VAL A 1 113 ? 54.028 29.021 -17.274 1.00 54.16 165 VAL B C 1
ATOM 617 O O . VAL A 1 113 ? 55.125 28.539 -16.997 1.00 57.24 165 VAL B O 1
ATOM 621 N N . GLU A 1 114 ? 53.343 28.650 -18.354 1.00 50.66 166 GLU B N 1
ATOM 622 C CA . GLU A 1 114 ? 53.867 27.636 -19.270 1.00 53.09 166 GLU B CA 1
ATOM 623 C C . GLU A 1 114 ? 55.121 28.120 -20.002 1.00 58.18 166 GLU B C 1
ATOM 624 O O . GLU A 1 114 ? 55.939 27.313 -20.442 1.00 55.41 166 GLU B O 1
ATOM 630 N N . SER A 1 115 ? 55.278 29.437 -20.125 1.00 56.61 167 SER B N 1
ATOM 631 C CA . SER A 1 115 ? 56.376 29.999 -20.905 1.00 56.22 167 SER B CA 1
ATOM 632 C C . SER A 1 115 ? 57.558 30.418 -20.034 1.00 55.99 167 SER B C 1
ATOM 633 O O . SER A 1 115 ? 58.423 31.169 -20.475 1.00 55.36 167 SER B O 1
ATOM 636 N N . HIS A 1 116 ? 57.590 29.931 -18.800 1.00 56.72 168 HIS B N 1
ATOM 637 C CA . HIS A 1 116 ? 58.586 30.375 -17.831 1.00 61.44 168 HIS B CA 1
ATOM 638 C C . HIS A 1 116 ? 60.036 30.194 -18.282 1.00 62.65 168 HIS B C 1
ATOM 639 O O . HIS A 1 116 ? 60.872 31.074 -18.054 1.00 62.77 168 HIS B O 1
ATOM 646 N N . ASP A 1 117 ? 60.330 29.048 -18.896 1.00 63.14 169 ASP B N 1
ATOM 647 C CA . ASP A 1 117 ? 61.689 28.732 -19.329 1.00 61.85 169 ASP B CA 1
ATOM 648 C C . ASP A 1 117 ? 62.149 29.727 -20.385 1.00 61.91 169 ASP B C 1
ATOM 649 O O . ASP A 1 117 ? 63.231 30.302 -20.279 1.00 64.19 169 ASP B O 1
ATOM 654 N N . GLU A 1 118 ? 61.310 29.930 -21.393 1.00 59.21 170 GLU B N 1
ATOM 655 C CA . GLU A 1 118 ? 61.576 30.900 -22.441 1.00 57.43 170 GLU B CA 1
ATOM 656 C C . GLU A 1 118 ? 61.863 32.303 -21.913 1.00 58.91 170 GLU B C 1
ATOM 657 O O . GLU A 1 118 ? 62.740 33.002 -22.424 1.00 60.97 170 GLU B O 1
ATOM 663 N N . TYR A 1 119 ? 61.128 32.714 -20.886 1.00 58.99 171 TYR B N 1
ATOM 664 C CA . TYR A 1 119 ? 61.223 34.086 -20.391 1.00 59.19 171 TYR B CA 1
ATOM 665 C C . TYR A 1 119 ? 62.331 34.284 -19.370 1.00 60.98 171 TYR B C 1
ATOM 666 O O . TYR A 1 119 ? 62.564 35.395 -18.912 1.00 61.56 171 TYR B O 1
ATOM 675 N N . VAL A 1 120 ? 63.017 33.212 -19.011 1.00 63.98 172 VAL B N 1
ATOM 676 C CA . VAL A 1 120 ? 64.230 33.357 -18.225 1.00 61.02 172 VAL B CA 1
ATOM 677 C C . VAL A 1 120 ? 65.298 33.956 -19.141 1.00 63.20 172 VAL B C 1
ATOM 678 O O . VAL A 1 120 ? 66.037 34.863 -18.758 1.00 62.34 172 VAL B O 1
ATOM 682 N N . GLY A 1 121 ? 65.353 33.454 -20.369 1.00 59.96 173 GLY B N 1
ATOM 683 C CA . GLY A 1 121 ? 66.292 33.959 -21.349 1.00 61.11 173 GLY B CA 1
ATOM 684 C C . GLY A 1 121 ? 65.981 35.389 -21.723 1.00 66.02 173 GLY B C 1
ATOM 685 O O . GLY A 1 121 ? 66.862 36.248 -21.705 1.00 70.09 173 GLY B O 1
ATOM 686 N N . ILE A 1 122 ? 64.718 35.638 -22.064 1.00 63.99 174 ILE B N 1
ATOM 687 C CA . ILE A 1 122 ? 64.239 36.979 -22.371 1.00 58.41 174 ILE B CA 1
ATOM 688 C C . ILE A 1 122 ? 64.497 37.964 -21.233 1.00 61.60 174 ILE B C 1
ATOM 689 O O . ILE A 1 122 ? 64.991 39.064 -21.461 1.00 62.05 174 ILE B O 1
ATOM 694 N N . ARG A 1 123 ? 64.185 37.563 -20.008 1.00 68.57 175 ARG B N 1
ATOM 695 C CA . ARG A 1 123 ? 64.387 38.425 -18.848 1.00 68.57 175 ARG B CA 1
ATOM 696 C C . ARG A 1 123 ? 65.846 38.835 -18.673 1.00 77.59 175 ARG B C 1
ATOM 697 O O . ARG A 1 123 ? 66.137 39.961 -18.270 1.00 79.11 175 ARG B O 1
ATOM 705 N N . GLU A 1 124 ? 66.762 37.919 -18.969 1.00 67.25 176 GLU B N 1
ATOM 706 C CA . GLU A 1 124 ? 68.182 38.198 -18.802 1.00 65.91 176 GLU B CA 1
ATOM 707 C C . GLU A 1 124 ? 68.635 39.251 -19.805 1.00 64.64 176 GLU B C 1
ATOM 708 O O . GLU A 1 124 ? 69.398 40.153 -19.462 1.00 62.10 176 GLU B O 1
ATOM 710 N N . ASP A 1 125 ? 68.149 39.135 -21.038 1.00 63.46 177 ASP B N 1
ATOM 711 C CA . ASP A 1 125 ? 68.429 40.116 -22.083 1.00 62.32 177 ASP B CA 1
ATOM 712 C C . ASP A 1 125 ? 67.934 41.510 -21.680 1.00 60.29 177 ASP B C 1
ATOM 713 O O . ASP A 1 125 ? 68.664 42.494 -21.791 1.00 58.55 177 ASP B O 1
ATOM 718 N N . LEU A 1 126 ? 66.697 41.583 -21.195 1.00 59.50 178 LEU B N 1
ATOM 719 C CA . LEU A 1 126 ? 66.073 42.857 -20.849 1.00 57.20 178 LEU B CA 1
ATOM 720 C C . LEU A 1 126 ? 66.753 43.563 -19.683 1.00 56.06 178 LEU B C 1
ATOM 721 O O . LEU A 1 126 ? 66.640 44.779 -19.540 1.00 56.45 178 LEU B O 1
ATOM 726 N N . GLU A 1 127 ? 67.454 42.814 -18.843 1.00 57.48 179 GLU B N 1
ATOM 727 C CA . GLU A 1 127 ? 68.060 43.426 -17.670 1.00 60.87 179 GLU B CA 1
ATOM 728 C C . GLU A 1 127 ? 69.406 44.056 -17.985 1.00 58.39 179 GLU B C 1
ATOM 729 O O . GLU A 1 127 ? 69.980 44.754 -17.157 1.00 58.18 179 GLU B O 1
ATOM 735 N N . LYS A 1 128 ? 69.893 43.821 -19.196 1.00 59.22 180 LYS B N 1
ATOM 736 C CA . LYS A 1 128 ? 71.029 44.569 -19.709 1.00 60.69 180 LYS B CA 1
ATOM 737 C C . LYS A 1 128 ? 70.584 46.013 -19.949 1.00 58.92 180 LYS B C 1
ATOM 738 O O . LYS A 1 128 ? 71.387 46.943 -19.900 1.00 56.68 180 LYS B O 1
ATOM 744 N N . ILE A 1 129 ? 69.286 46.185 -20.182 1.00 58.30 181 ILE B N 1
ATOM 745 C CA . ILE A 1 129 ? 68.697 47.500 -20.391 1.00 53.01 181 ILE B CA 1
ATOM 746 C C . ILE A 1 129 ? 68.218 48.145 -19.093 1.00 52.69 181 ILE B C 1
ATOM 747 O O . ILE A 1 129 ? 68.543 49.298 -18.811 1.00 50.95 181 ILE B O 1
ATOM 752 N N . ALA A 1 130 ? 67.433 47.404 -18.313 1.00 49.84 182 ALA B N 1
ATOM 753 C CA . ALA A 1 130 ? 66.830 47.958 -17.100 1.00 51.32 182 ALA B CA 1
ATOM 754 C C . ALA A 1 130 ? 66.339 46.859 -16.154 1.00 51.39 182 ALA B C 1
ATOM 755 O O . ALA A 1 130 ? 66.193 45.709 -16.564 1.00 54.92 182 ALA B O 1
ATOM 757 N N . PRO A 1 131 ? 66.096 47.200 -14.881 1.00 46.30 183 PRO B N 1
ATOM 758 C CA . PRO A 1 131 ? 65.457 46.209 -14.008 1.00 51.49 183 PRO B CA 1
ATOM 759 C C . PRO A 1 131 ? 64.161 45.662 -14.622 1.00 51.22 183 PRO B C 1
ATOM 760 O O . PRO A 1 131 ? 63.323 46.429 -15.095 1.00 48.27 183 PRO B O 1
ATOM 764 N N . THR A 1 132 ? 64.008 44.343 -14.627 1.00 51.47 184 THR B N 1
ATOM 765 C CA . THR A 1 132 ? 62.861 43.723 -15.273 1.00 45.48 184 THR B CA 1
ATOM 766 C C . THR A 1 132 ? 62.051 42.843 -14.326 1.00 47.55 184 THR B C 1
ATOM 767 O O . THR A 1 132 ? 62.590 41.918 -13.710 1.00 52.53 184 THR B O 1
ATOM 771 N N . VAL A 1 133 ? 60.755 43.133 -14.215 1.00 47.38 185 VAL B N 1
ATOM 772 C CA . VAL A 1 133 ? 59.864 42.394 -13.315 1.00 44.24 185 VAL B CA 1
ATOM 773 C C . VAL A 1 133 ? 58.768 41.659 -14.063 1.00 44.76 185 VAL B C 1
ATOM 774 O O . VAL A 1 133 ? 57.864 42.285 -14.619 1.00 45.73 185 VAL B O 1
ATOM 778 N N . PHE A 1 134 ? 58.865 40.331 -14.061 1.00 46.29 186 PHE B N 1
ATOM 779 C CA . PHE A 1 134 ? 57.857 3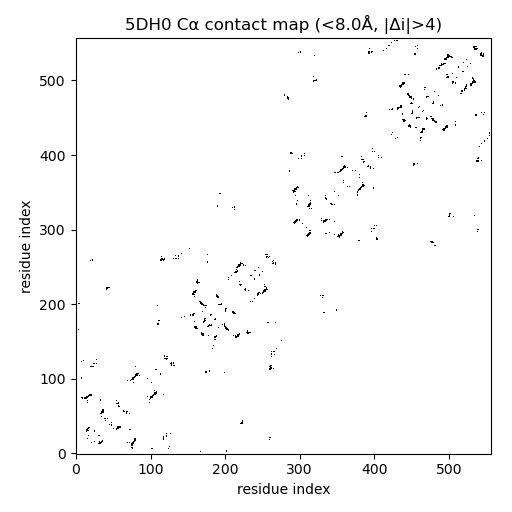9.431 -14.617 1.00 45.18 186 PHE B CA 1
ATOM 780 C C . PHE A 1 134 ? 57.131 38.626 -13.527 1.00 48.63 186 PHE B C 1
ATOM 781 O O . PHE A 1 134 ? 57.776 38.074 -12.627 1.00 51.38 186 PHE B O 1
ATOM 789 N N . PHE A 1 135 ? 55.802 38.543 -13.610 1.00 42.57 187 PHE B N 1
ATOM 790 C CA . PHE A 1 135 ? 55.056 37.610 -12.770 1.00 38.34 187 PHE B CA 1
ATOM 791 C C . PHE A 1 135 ? 54.366 36.535 -13.604 1.00 44.71 187 PHE B C 1
ATOM 792 O O . PHE A 1 135 ? 53.621 36.833 -14.550 1.00 44.92 187 PHE B O 1
ATOM 800 N N . ASP A 1 136 ? 54.631 35.285 -13.252 1.00 44.21 188 ASP B N 1
ATOM 801 C CA . ASP A 1 136 ? 53.938 34.156 -13.846 1.00 45.66 188 ASP B CA 1
ATOM 802 C C . ASP A 1 136 ? 52.506 34.087 -13.350 1.00 42.91 188 ASP B C 1
ATOM 803 O O . ASP A 1 136 ? 52.214 34.400 -12.198 1.00 43.47 188 ASP B O 1
ATOM 808 N N . PHE A 1 137 ? 51.609 33.682 -14.231 1.00 41.55 189 PHE B N 1
ATOM 809 C CA . PHE A 1 137 ? 50.244 33.424 -13.818 1.00 43.83 189 PHE B CA 1
ATOM 810 C C . PHE A 1 137 ? 49.752 32.193 -14.540 1.00 41.79 189 PHE B C 1
ATOM 811 O O . PHE A 1 137 ? 50.194 31.883 -15.643 1.00 39.33 189 PHE B O 1
ATOM 819 N N . ASP A 1 138 ? 48.845 31.481 -13.897 1.00 40.75 190 ASP B N 1
ATOM 820 C CA . ASP A 1 138 ? 48.253 30.319 -14.515 1.00 41.35 190 ASP B CA 1
ATOM 821 C C . ASP A 1 138 ? 46.793 30.617 -14.865 1.00 40.17 190 ASP B C 1
ATOM 822 O O . ASP A 1 138 ? 46.143 31.430 -14.217 1.00 42.54 190 ASP B O 1
ATOM 827 N N . GLY A 1 139 ? 46.280 29.961 -15.891 1.00 31.49 191 GLY B N 1
ATOM 828 C CA . GLY A 1 139 ? 44.877 30.060 -16.216 1.00 29.53 191 GLY B CA 1
ATOM 829 C C . GLY A 1 139 ? 44.463 31.321 -16.950 1.00 38.55 191 GLY B C 1
ATOM 830 O O . GLY A 1 139 ? 45.273 32.056 -17.539 1.00 37.11 191 GLY B O 1
ATOM 831 N N . ALA A 1 140 ? 43.160 31.549 -16.914 1.00 37.19 192 ALA B N 1
ATOM 832 C CA . ALA A 1 140 ? 42.539 32.740 -17.452 1.00 34.85 192 ALA B CA 1
ATOM 833 C C . ALA A 1 140 ? 41.476 33.217 -16.461 1.00 35.07 192 ALA B C 1
ATOM 834 O O . ALA A 1 140 ? 40.529 33.905 -16.836 1.00 34.85 192 ALA B O 1
ATOM 836 N N . GLY A 1 141 ? 41.638 32.824 -15.196 1.00 35.45 193 GLY B N 1
ATOM 837 C CA . GLY A 1 141 ? 40.689 33.159 -14.143 1.00 36.71 193 GLY B CA 1
ATOM 838 C C . GLY A 1 141 ? 41.268 34.134 -13.138 1.00 38.38 193 GLY B C 1
ATOM 839 O O . GLY A 1 141 ? 41.807 35.176 -13.521 1.00 34.40 193 GLY B O 1
ATOM 840 N N . SER A 1 142 ? 41.181 33.806 -11.850 1.00 39.19 194 SER B N 1
ATOM 841 C CA . SER A 1 142 ? 41.693 34.720 -10.825 1.00 36.85 194 SER B CA 1
ATOM 842 C C . SER A 1 142 ? 43.216 34.918 -10.931 1.00 34.98 194 SER B C 1
ATOM 843 O O . SER A 1 142 ? 43.748 35.885 -10.400 1.00 33.84 194 SER B O 1
ATOM 846 N N . GLY A 1 143 ? 43.912 34.022 -11.631 1.00 34.32 195 GLY B N 1
ATOM 847 C CA . GLY A 1 143 ? 45.342 34.177 -11.854 1.00 33.87 195 GLY B CA 1
ATOM 848 C C . GLY A 1 143 ? 45.729 35.509 -12.489 1.00 36.24 195 GLY B C 1
ATOM 849 O O . GLY A 1 143 ? 46.764 36.092 -12.161 1.00 37.66 195 GLY B O 1
ATOM 850 N N . LEU A 1 144 ? 44.882 35.987 -13.396 1.00 33.27 196 LEU B N 1
ATOM 851 C CA . LEU A 1 144 ? 45.080 37.245 -14.108 1.00 34.18 196 LEU B CA 1
ATOM 852 C C . LEU A 1 144 ? 45.010 38.470 -13.200 1.00 36.55 196 LEU B C 1
ATOM 853 O O . LEU A 1 144 ? 45.973 39.241 -13.101 1.00 32.18 196 LEU B O 1
ATOM 858 N N . ARG A 1 145 ? 43.865 38.655 -12.539 1.00 31.81 197 ARG B N 1
ATOM 859 C CA . ARG A 1 145 ? 43.659 39.864 -11.763 1.00 28.51 197 ARG B CA 1
ATOM 860 C C . ARG A 1 145 ? 44.601 39.866 -10.556 1.00 33.17 197 ARG B C 1
ATOM 861 O O . ARG A 1 145 ? 44.957 40.934 -10.041 1.00 30.62 197 ARG B O 1
ATOM 869 N N . ASN A 1 146 ? 45.054 38.684 -10.142 1.00 33.53 198 ASN B N 1
ATOM 870 C CA . ASN A 1 146 ? 46.042 38.614 -9.064 1.00 37.30 198 ASN B CA 1
ATOM 871 C C . ASN A 1 146 ? 47.469 38.943 -9.544 1.00 37.59 198 ASN B C 1
ATOM 872 O O . ASN A 1 146 ? 48.269 39.518 -8.801 1.00 36.40 198 ASN B O 1
ATOM 877 N N . MET A 1 147 ? 47.783 38.595 -10.785 1.00 38.93 199 MET B N 1
ATOM 878 C CA . MET A 1 147 ? 49.075 38.959 -11.366 1.00 36.62 199 MET B CA 1
ATOM 879 C C . MET A 1 147 ? 49.179 40.480 -11.562 1.00 36.32 199 MET B C 1
ATOM 880 O O . MET A 1 147 ? 50.226 41.075 -11.303 1.00 36.04 199 MET B O 1
ATOM 885 N N . THR A 1 148 ? 48.102 41.120 -12.006 1.00 34.90 200 THR B N 1
ATOM 886 C CA . THR A 1 148 ? 48.181 42.557 -12.234 1.00 36.94 200 THR B CA 1
ATOM 887 C C . THR A 1 148 ? 48.141 43.301 -10.907 1.00 34.60 200 THR B C 1
ATOM 888 O O . THR A 1 148 ? 48.608 44.436 -10.821 1.00 33.34 200 THR B O 1
ATOM 892 N N . LEU A 1 149 ? 47.572 42.671 -9.882 1.00 35.85 201 LEU B N 1
ATOM 893 C CA . LEU A 1 149 ? 47.662 43.208 -8.529 1.00 33.13 201 LEU B CA 1
ATOM 894 C C . LEU A 1 149 ? 49.136 43.315 -8.101 1.00 36.43 201 LEU B C 1
ATOM 895 O O . LEU A 1 149 ? 49.544 44.315 -7.513 1.00 37.10 201 LEU B O 1
ATOM 900 N N . GLU A 1 150 ? 49.940 42.300 -8.413 1.00 34.80 202 GLU B N 1
ATOM 901 C CA . GLU A 1 150 ? 51.363 42.316 -8.058 1.00 38.59 202 GLU B CA 1
ATOM 902 C C . GLU A 1 150 ? 52.150 43.397 -8.789 1.00 40.60 202 GLU B C 1
ATOM 903 O O . GLU A 1 150 ? 53.000 44.072 -8.199 1.00 40.82 202 GLU B O 1
ATOM 909 N N . LEU A 1 151 ? 51.887 43.546 -10.082 1.00 38.38 203 LEU B N 1
ATOM 910 C CA . LEU A 1 151 ? 52.542 44.586 -10.860 1.00 39.43 203 LEU B CA 1
ATOM 911 C C . LEU A 1 151 ? 52.164 45.953 -10.292 1.00 40.73 203 LEU B C 1
ATOM 912 O O . LEU A 1 151 ? 52.992 46.872 -10.263 1.00 41.52 203 LEU B O 1
ATOM 917 N N . SER A 1 152 ? 50.921 46.076 -9.821 1.00 34.82 204 SER B N 1
ATOM 918 C CA . SER A 1 152 ? 50.451 47.322 -9.236 1.00 38.02 204 SER B CA 1
ATOM 919 C C . SER A 1 152 ? 51.266 47.699 -8.006 1.00 43.35 204 SER B C 1
ATOM 920 O O . SER A 1 152 ? 51.612 48.872 -7.805 1.00 44.82 204 SER B O 1
ATOM 923 N N . ARG A 1 153 ? 51.573 46.705 -7.180 1.00 40.11 205 ARG B N 1
ATOM 924 C CA . ARG A 1 153 ? 52.336 46.967 -5.975 1.00 42.83 205 ARG B CA 1
ATOM 925 C C . ARG A 1 153 ? 53.726 47.455 -6.378 1.00 41.11 205 ARG B C 1
ATOM 926 O O . ARG A 1 153 ? 54.242 48.423 -5.824 1.00 42.52 205 ARG B O 1
ATOM 934 N N . VAL A 1 154 ? 54.308 46.801 -7.373 1.00 41.65 206 VAL B N 1
ATOM 935 C CA . VAL A 1 154 ? 55.673 47.096 -7.790 1.00 40.66 206 VAL B CA 1
ATOM 936 C C . VAL A 1 154 ? 55.845 48.514 -8.353 1.00 42.88 206 VAL B C 1
ATOM 937 O O . VAL A 1 154 ? 56.883 49.131 -8.137 1.00 50.69 206 VAL B O 1
ATOM 941 N N . VAL A 1 155 ? 54.836 49.053 -9.031 1.00 42.45 207 VAL B N 1
ATOM 942 C CA . VAL A 1 155 ? 54.957 50.407 -9.580 1.00 44.86 207 VAL B CA 1
ATOM 943 C C . VAL A 1 155 ? 54.449 51.446 -8.576 1.00 44.97 207 VAL B C 1
ATOM 944 O O . VAL A 1 155 ? 54.294 52.628 -8.909 1.00 46.10 207 VAL B O 1
ATOM 948 N N . GLY A 1 156 ? 54.163 50.990 -7.358 1.00 44.49 208 GLY B N 1
ATOM 949 C CA . GLY A 1 156 ? 53.811 51.870 -6.251 1.00 39.99 208 GLY B CA 1
ATOM 950 C C . GLY A 1 156 ? 52.329 52.155 -6.084 1.00 45.84 208 GLY B C 1
ATOM 951 O O . GLY A 1 156 ? 51.946 53.047 -5.318 1.00 43.93 208 GLY B O 1
ATOM 952 N N . ASP A 1 157 ? 51.492 51.389 -6.784 1.00 43.31 209 ASP B N 1
ATOM 953 C CA . ASP A 1 157 ? 50.048 51.606 -6.780 1.00 42.15 209 ASP B CA 1
ATOM 954 C C . ASP A 1 157 ? 49.329 50.535 -5.945 1.00 41.36 209 ASP B C 1
ATOM 955 O O . ASP A 1 157 ? 48.128 50.293 -6.110 1.00 40.85 209 ASP B O 1
ATOM 960 N N . GLY A 1 158 ? 50.079 49.905 -5.043 1.00 44.51 210 GLY B N 1
ATOM 961 C CA . GLY A 1 158 ? 49.581 48.802 -4.235 1.00 42.59 210 GLY B CA 1
ATOM 962 C C . GLY A 1 158 ? 48.314 49.056 -3.435 1.00 45.42 210 GLY B C 1
ATOM 963 O O . GLY A 1 158 ? 47.485 48.153 -3.277 1.00 43.98 210 GLY B O 1
ATOM 964 N N . GLU A 1 159 ? 48.139 50.274 -2.935 1.00 43.22 211 GLU B N 1
ATOM 965 C CA . GLU A 1 159 ? 46.991 50.537 -2.079 1.00 44.32 211 GLU B CA 1
A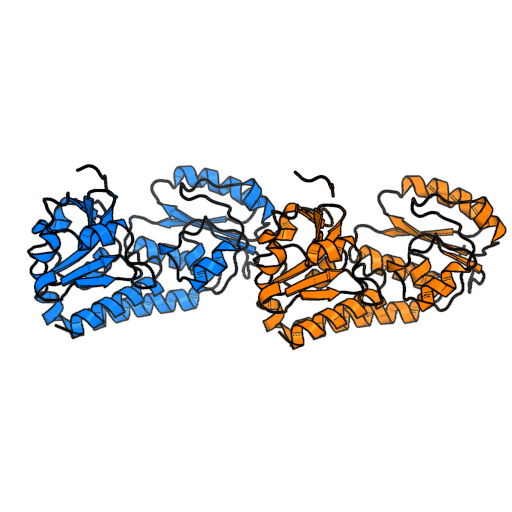TOM 966 C C . GLU A 1 159 ? 45.661 50.654 -2.826 1.00 44.65 211 GLU B C 1
ATOM 967 O O . GLU A 1 159 ? 44.641 50.145 -2.344 1.00 44.26 211 GLU B O 1
ATOM 973 N N . ARG A 1 160 ? 45.651 51.319 -3.983 1.00 36.97 212 ARG B N 1
ATOM 974 C CA . ARG A 1 160 ? 44.440 51.337 -4.806 1.00 38.45 212 ARG B CA 1
ATOM 975 C C . ARG A 1 160 ? 44.088 49.939 -5.281 1.00 36.95 212 ARG B C 1
ATOM 976 O O . ARG A 1 160 ? 42.928 49.521 -5.246 1.00 36.37 212 ARG B O 1
ATOM 984 N N . ALA A 1 161 ? 45.113 49.215 -5.711 1.00 35.72 213 ALA B N 1
ATOM 985 C CA . ALA A 1 161 ? 44.946 47.843 -6.146 1.00 35.47 213 ALA B CA 1
ATOM 986 C C . ALA A 1 161 ? 44.346 46.960 -5.051 1.00 36.51 213 ALA B C 1
ATOM 987 O O . ALA A 1 161 ? 43.367 46.252 -5.275 1.00 38.86 213 ALA B O 1
ATOM 989 N N . GLU A 1 162 ? 44.923 47.006 -3.858 1.00 39.29 214 GLU B N 1
ATOM 990 C CA . GLU A 1 162 ? 44.442 46.155 -2.777 1.00 36.78 214 GLU B CA 1
ATOM 991 C C . GLU A 1 162 ? 43.032 46.541 -2.378 1.00 35.02 214 GLU B C 1
ATOM 992 O O . GLU A 1 162 ? 42.225 45.677 -2.009 1.00 35.77 214 GLU B O 1
ATOM 998 N N . ALA A 1 163 ? 42.701 47.822 -2.501 1.00 32.62 215 ALA B N 1
ATOM 999 C CA . ALA A 1 163 ? 41.339 48.246 -2.210 1.00 34.75 215 ALA B CA 1
ATOM 1000 C C . ALA A 1 163 ? 40.356 47.650 -3.231 1.00 35.73 215 ALA B C 1
ATOM 1001 O O . ALA A 1 163 ? 39.228 47.268 -2.876 1.00 32.10 215 ALA B O 1
ATOM 1003 N N . GLU A 1 164 ? 40.779 47.538 -4.493 1.00 34.95 216 GLU B N 1
ATOM 1004 C CA . GLU A 1 164 ? 39.911 46.894 -5.483 1.00 34.64 216 GLU B CA 1
ATOM 1005 C C . GLU A 1 164 ? 39.702 45.416 -5.150 1.00 31.76 216 GLU B C 1
ATOM 1006 O O . GLU A 1 164 ? 38.582 44.904 -5.254 1.00 30.97 216 GLU B O 1
ATOM 1012 N N . GLN A 1 165 ? 40.769 44.732 -4.737 1.00 28.56 217 GLN B N 1
ATOM 1013 C CA . GLN A 1 165 ? 40.661 43.304 -4.419 1.00 29.36 217 GLN B CA 1
ATOM 1014 C C . GLN A 1 165 ? 39.688 43.064 -3.260 1.00 36.35 217 GLN B C 1
ATOM 1015 O O . GLN A 1 165 ? 38.854 42.147 -3.298 1.00 31.87 217 GLN B O 1
ATOM 1021 N N . GLN A 1 166 ? 39.776 43.914 -2.238 1.00 37.64 218 GLN B N 1
ATOM 1022 C CA . GLN A 1 166 ? 38.823 43.850 -1.133 1.00 39.54 218 GLN B CA 1
ATOM 1023 C C . GLN A 1 166 ? 37.397 44.158 -1.580 1.00 38.80 218 GLN B C 1
ATOM 1024 O O . GLN A 1 166 ? 36.436 43.481 -1.179 1.00 38.75 218 GLN B O 1
ATOM 1030 N N . ARG A 1 167 ? 37.248 45.181 -2.409 1.00 32.88 219 ARG B N 1
ATOM 1031 C CA . ARG A 1 167 ? 35.909 45.573 -2.811 1.00 34.01 219 ARG B CA 1
ATOM 1032 C C . ARG A 1 167 ? 35.219 44.479 -3.624 1.00 35.80 219 ARG B C 1
ATOM 1033 O O . ARG A 1 167 ? 33.999 44.292 -3.514 1.00 39.28 219 ARG B O 1
ATOM 1041 N N . PHE A 1 168 ? 36.001 43.750 -4.425 1.00 34.05 220 PHE B N 1
ATOM 1042 C CA . PHE A 1 168 ? 35.487 42.636 -5.238 1.00 34.09 220 PHE B CA 1
ATOM 1043 C C . PHE A 1 168 ? 34.990 41.497 -4.350 1.00 33.32 220 PHE B C 1
ATOM 1044 O O . PHE A 1 168 ? 33.882 40.979 -4.554 1.00 33.55 220 PHE B O 1
ATOM 1052 N N . GLU A 1 169 ? 35.810 41.106 -3.374 1.00 32.39 221 GLU B N 1
ATOM 1053 C CA . GLU A 1 169 ? 35.404 40.094 -2.400 1.00 36.12 221 GLU B CA 1
ATOM 1054 C C . GLU A 1 169 ? 34.153 40.522 -1.620 1.00 38.31 221 GLU B C 1
ATOM 1055 O O . GLU A 1 169 ? 33.250 39.719 -1.401 1.00 37.00 221 GLU B O 1
ATOM 1061 N N . GLU A 1 170 ? 34.092 41.789 -1.228 1.00 40.01 222 GLU B N 1
ATOM 1062 C CA . GLU A 1 170 ? 32.900 42.325 -0.588 1.00 41.09 222 GLU B CA 1
ATOM 1063 C C . GLU A 1 170 ? 31.671 42.228 -1.478 1.00 41.84 222 GLU B C 1
ATOM 1064 O O . GLU A 1 170 ? 30.618 41.771 -1.040 1.00 41.71 222 GLU B O 1
ATOM 1070 N N . ARG A 1 171 ? 31.801 42.657 -2.728 1.00 36.01 223 ARG B N 1
ATOM 1071 C CA . ARG A 1 171 ? 30.643 42.740 -3.610 1.00 35.42 223 ARG B CA 1
ATOM 1072 C C . ARG A 1 171 ? 30.133 41.364 -4.022 1.00 35.13 223 ARG B C 1
ATOM 1073 O O . ARG A 1 171 ? 28.933 41.196 -4.261 1.00 37.29 223 ARG B O 1
ATOM 1081 N N . VAL A 1 172 ? 31.026 40.380 -4.098 1.00 31.82 224 VAL B N 1
ATOM 1082 C CA . VAL A 1 172 ? 30.611 39.001 -4.387 1.00 34.97 224 VAL B CA 1
ATOM 1083 C C . VAL A 1 172 ? 29.727 38.441 -3.252 1.00 42.30 224 VAL B C 1
ATOM 1084 O O . VAL A 1 172 ? 28.677 37.834 -3.514 1.00 37.59 224 VAL B O 1
ATOM 1088 N N . GLU A 1 173 ? 30.142 38.654 -2.001 1.00 38.88 225 GLU B N 1
ATOM 1089 C CA . GLU A 1 173 ? 29.321 38.306 -0.834 1.00 41.31 225 GLU B CA 1
ATOM 1090 C C . GLU A 1 173 ? 27.977 39.051 -0.842 1.00 39.95 225 GLU B C 1
ATOM 1091 O O . GLU A 1 173 ? 26.918 38.437 -0.665 1.00 39.38 225 GLU B O 1
ATOM 1097 N N . GLU A 1 174 ? 28.009 40.363 -1.077 1.00 37.62 226 GLU B N 1
ATOM 1098 C CA . GLU A 1 174 ? 26.778 41.151 -1.100 1.00 36.83 226 GLU B CA 1
ATOM 1099 C C . GLU A 1 174 ? 25.778 40.648 -2.132 1.00 42.51 226 GLU B C 1
ATOM 1100 O O . GLU A 1 174 ? 24.629 40.341 -1.788 1.00 41.11 226 GLU B O 1
ATOM 1106 N N . ILE A 1 175 ? 26.220 40.577 -3.392 1.00 39.42 227 ILE B N 1
ATOM 1107 C CA . ILE A 1 175 ? 25.369 40.165 -4.505 1.00 35.87 227 ILE B CA 1
ATOM 1108 C C . ILE A 1 175 ? 24.865 38.734 -4.316 1.00 37.86 227 ILE B C 1
ATOM 1109 O O . ILE A 1 175 ? 23.685 38.430 -4.559 1.00 40.13 227 ILE B O 1
ATOM 1114 N N . SER A 1 176 ? 25.761 37.870 -3.855 1.00 35.00 228 SER B N 1
ATOM 1115 C CA . SER A 1 176 ? 25.442 36.469 -3.603 1.00 39.38 228 SER B CA 1
ATOM 1116 C C . SER A 1 176 ? 24.236 36.295 -2.657 1.00 45.61 228 SER B C 1
ATOM 1117 O O . SER A 1 176 ? 23.365 35.448 -2.888 1.00 40.09 228 SER B O 1
ATOM 1120 N N . THR A 1 177 ? 24.195 37.103 -1.593 1.00 45.98 229 THR B N 1
ATOM 1121 C CA . THR A 1 177 ? 23.094 37.058 -0.634 1.00 44.31 229 THR B CA 1
ATOM 1122 C C . THR A 1 177 ? 21.832 37.772 -1.128 1.00 42.87 229 THR B C 1
ATOM 1123 O O . THR A 1 177 ? 20.729 37.247 -1.007 1.00 46.56 229 THR B O 1
ATOM 1127 N N . ALA A 1 178 ? 21.998 38.963 -1.690 1.00 35.97 230 ALA B N 1
ATOM 1128 C CA . ALA A 1 178 ? 20.868 39.767 -2.132 1.00 36.68 230 ALA B CA 1
ATOM 1129 C C . ALA A 1 178 ? 20.052 39.122 -3.259 1.00 47.67 230 ALA B C 1
ATOM 1130 O O . ALA A 1 178 ? 18.837 39.333 -3.354 1.00 46.68 230 ALA B O 1
ATOM 1132 N N . TYR A 1 179 ? 20.700 38.350 -4.128 1.00 45.27 231 TYR B N 1
ATOM 1133 C CA . TYR A 1 179 ? 19.961 37.750 -5.239 1.00 44.06 231 TYR B CA 1
ATOM 1134 C C . TYR A 1 179 ? 20.061 36.247 -5.201 1.00 42.37 231 TYR B C 1
ATOM 1135 O O . TYR A 1 179 ? 20.002 35.600 -6.234 1.00 46.80 231 TYR B O 1
ATOM 1144 N N . ALA A 1 180 ? 20.193 35.694 -3.998 1.00 46.81 232 ALA B N 1
ATOM 1145 C CA . ALA A 1 180 ? 20.367 34.256 -3.821 1.00 42.61 232 ALA B CA 1
ATOM 1146 C C . ALA A 1 180 ? 19.310 33.454 -4.571 1.00 42.53 232 ALA B C 1
ATOM 1147 O O . ALA A 1 180 ? 19.605 32.385 -5.126 1.00 44.92 232 ALA B O 1
ATOM 1149 N N . ASP A 1 181 ? 18.084 33.969 -4.598 1.00 41.00 233 ASP B N 1
ATOM 1150 C CA . ASP A 1 181 ? 16.997 33.274 -5.276 1.00 46.46 233 ASP B CA 1
ATOM 1151 C C . ASP A 1 181 ? 17.180 33.298 -6.794 1.00 47.21 233 ASP B C 1
ATOM 1152 O O . ASP A 1 181 ? 16.958 32.292 -7.470 1.00 45.63 233 ASP B O 1
ATOM 1157 N N . GLN A 1 182 ? 17.574 34.450 -7.330 1.00 47.37 234 GLN B N 1
ATOM 1158 C CA . GLN A 1 182 ? 17.811 34.567 -8.767 1.00 46.39 234 GLN B CA 1
ATOM 1159 C C . GLN A 1 182 ? 19.001 33.706 -9.189 1.00 43.44 234 GLN B C 1
ATOM 1160 O O . GLN A 1 182 ? 18.918 32.987 -10.176 1.00 43.74 234 GLN B O 1
ATOM 1166 N N . LEU A 1 183 ? 20.099 33.776 -8.440 1.00 39.16 235 LEU B N 1
ATOM 1167 C CA . LEU A 1 183 ? 21.251 32.908 -8.694 1.00 39.95 235 LEU B CA 1
ATOM 1168 C C . LEU A 1 183 ? 20.885 31.423 -8.680 1.00 43.87 235 LEU B C 1
ATOM 1169 O O . LEU A 1 183 ? 21.389 30.642 -9.486 1.00 47.71 235 LEU B O 1
ATOM 1174 N N . ALA A 1 184 ? 19.998 31.035 -7.773 1.00 44.14 236 ALA B N 1
ATOM 1175 C CA . ALA A 1 184 ? 19.593 29.644 -7.657 1.00 44.36 236 ALA B CA 1
ATOM 1176 C C . ALA A 1 184 ? 18.732 29.187 -8.852 1.00 47.27 236 ALA B C 1
ATOM 1177 O O . ALA A 1 184 ? 18.787 28.025 -9.248 1.00 50.27 236 ALA B O 1
ATOM 1179 N N . ASP A 1 185 ? 17.956 30.094 -9.439 1.00 46.72 237 ASP B N 1
ATOM 1180 C CA . ASP A 1 185 ? 17.018 29.707 -10.500 1.00 52.05 237 ASP B CA 1
ATOM 1181 C C . ASP A 1 185 ? 17.437 30.055 -11.930 1.00 51.13 237 ASP B C 1
ATOM 1182 O O . ASP A 1 185 ? 16.860 29.532 -12.880 1.00 46.95 237 ASP B O 1
ATOM 1187 N N . THR A 1 186 ? 18.422 30.939 -12.077 1.00 48.72 238 THR B N 1
ATOM 1188 C CA . THR A 1 186 ? 18.811 31.450 -13.389 1.00 47.92 238 THR B CA 1
ATOM 1189 C C . THR A 1 186 ? 20.051 30.759 -13.962 1.00 44.50 238 THR B C 1
ATOM 1190 O O . THR A 1 186 ? 21.103 30.707 -13.326 1.00 45.33 238 THR B O 1
ATOM 1194 N N . THR A 1 187 ? 19.921 30.237 -15.171 1.00 41.93 239 THR B N 1
ATOM 1195 C CA . THR A 1 187 ? 21.065 29.709 -15.894 1.00 39.18 239 THR B CA 1
ATOM 1196 C C . THR A 1 187 ? 21.644 30.783 -16.816 1.00 38.26 239 THR B C 1
ATOM 1197 O O . THR A 1 187 ? 20.926 31.349 -17.641 1.00 34.32 239 THR B O 1
ATOM 1201 N N . PHE A 1 188 ? 22.936 31.069 -16.648 1.00 37.19 240 PHE B N 1
ATOM 1202 C CA . PHE A 1 188 ? 23.651 32.053 -17.463 1.00 31.53 240 PHE B CA 1
ATOM 1203 C C . PHE A 1 188 ? 24.489 31.430 -18.569 1.00 33.90 240 PHE B C 1
ATOM 1204 O O . PHE A 1 188 ? 24.840 30.246 -18.518 1.00 34.32 240 PHE B O 1
ATOM 1212 N N . ALA A 1 189 ? 24.826 32.242 -19.566 1.00 35.14 241 ALA B N 1
ATOM 1213 C CA . ALA A 1 189 ? 25.790 31.839 -20.585 1.00 30.34 241 ALA B CA 1
ATOM 1214 C C . ALA A 1 189 ? 26.547 33.059 -21.058 1.00 31.11 241 ALA B C 1
ATOM 1215 O O . ALA A 1 189 ? 25.956 34.125 -21.247 1.00 30.83 241 ALA B O 1
ATOM 1217 N N . LEU A 1 190 ? 27.860 32.908 -21.217 1.00 30.48 242 LEU B N 1
ATOM 1218 C CA . LEU A 1 190 ? 28.687 33.966 -21.767 1.00 31.17 242 LEU B CA 1
ATOM 1219 C C . LEU A 1 190 ? 29.278 33.506 -23.100 1.00 31.28 242 LEU B C 1
ATOM 1220 O O . LEU A 1 190 ? 29.979 32.485 -23.179 1.00 30.75 242 LEU B O 1
ATOM 1225 N N . VAL A 1 191 ? 28.972 34.257 -24.157 1.00 30.74 243 VAL B N 1
ATOM 1226 C CA . VAL A 1 191 ? 29.355 33.849 -25.506 1.00 31.39 243 VAL B CA 1
ATOM 1227 C C . VAL A 1 191 ? 30.157 34.930 -26.202 1.00 29.70 243 VAL B C 1
ATOM 1228 O O . VAL A 1 191 ? 30.045 36.105 -25.845 1.00 28.41 243 VAL B O 1
ATOM 1232 N N . PHE A 1 192 ? 30.965 34.528 -27.190 1.00 28.61 244 PHE B N 1
ATOM 1233 C CA . PHE A 1 192 ? 31.564 35.469 -28.152 1.00 31.32 244 PHE B CA 1
ATOM 1234 C C . PHE A 1 192 ? 31.700 34.816 -29.535 1.00 30.03 244 PHE B C 1
ATOM 1235 O O . PHE A 1 192 ? 31.739 33.590 -29.659 1.00 28.35 244 PHE B O 1
ATOM 1243 N N . GLY A 1 193 ? 31.730 35.635 -30.578 1.00 33.22 245 GLY B N 1
ATOM 1244 C CA . GLY A 1 193 ? 31.827 35.116 -31.937 1.00 33.73 245 GLY B CA 1
ATOM 1245 C C . GLY A 1 193 ? 33.261 34.980 -32.427 1.00 31.71 245 GLY B C 1
ATOM 1246 O O . GLY A 1 193 ? 34.133 35.787 -32.101 1.00 35.02 245 GLY B O 1
ATOM 1247 N N . VAL A 1 194 ? 33.523 33.927 -33.179 1.00 31.44 246 VAL B N 1
ATOM 1248 C CA . VAL A 1 194 ? 34.759 33.866 -33.933 1.00 36.90 246 VAL B CA 1
ATOM 1249 C C . VAL A 1 194 ? 34.374 33.751 -35.415 1.00 39.26 246 VAL B C 1
ATOM 1250 O O . VAL A 1 194 ? 33.203 33.930 -35.782 1.00 37.58 246 VAL B O 1
ATOM 1254 N N . ASP A 1 195 ? 35.358 33.508 -36.266 1.00 39.22 247 ASP B N 1
ATOM 1255 C CA . ASP A 1 195 ? 35.119 33.468 -37.705 1.00 40.47 247 ASP B CA 1
ATOM 1256 C C . ASP A 1 195 ? 34.475 32.134 -38.091 1.00 39.80 247 ASP B C 1
ATOM 1257 O O . ASP A 1 195 ? 35.128 31.087 -38.057 1.00 37.72 247 ASP B O 1
ATOM 1262 N N . GLY A 1 196 ? 33.184 32.186 -38.430 1.00 39.81 248 GLY B N 1
ATOM 1263 C CA . GLY A 1 196 ? 32.440 31.014 -38.866 1.00 41.14 248 GLY B CA 1
ATOM 1264 C C . GLY A 1 196 ? 31.816 30.168 -37.762 1.00 42.68 248 GLY B C 1
ATOM 1265 O O . GLY A 1 196 ? 31.016 29.277 -38.032 1.00 43.50 248 GLY B O 1
ATOM 1266 N N . GLU A 1 197 ? 32.202 30.430 -36.518 1.00 40.02 249 GLU B N 1
ATOM 1267 C CA . GLU A 1 197 ? 31.739 29.669 -35.363 1.00 37.06 249 GLU B CA 1
ATOM 1268 C C . GLU A 1 197 ? 31.563 30.615 -34.176 1.00 35.32 249 GLU B C 1
ATOM 1269 O O . GLU A 1 197 ? 31.837 31.814 -34.288 1.00 35.75 249 GLU B O 1
ATOM 1275 N N . PHE A 1 198 ? 31.084 30.095 -33.050 1.00 32.87 250 PHE B N 1
ATOM 1276 C CA . PHE A 1 198 ? 31.047 30.891 -31.816 1.00 34.43 250 PHE B CA 1
ATOM 1277 C C . PHE A 1 198 ? 31.576 30.103 -30.633 1.00 32.99 250 PHE B C 1
ATOM 1278 O O . PHE A 1 198 ? 31.764 28.888 -30.708 1.00 29.13 250 PHE B O 1
ATOM 1286 N N . ALA A 1 199 ? 31.820 30.814 -29.537 1.00 32.30 251 ALA B N 1
ATOM 1287 C CA . ALA A 1 199 ? 32.345 30.191 -28.346 1.00 29.03 251 ALA B CA 1
ATOM 1288 C C . ALA A 1 199 ? 31.467 30.473 -27.102 1.00 31.55 251 ALA B C 1
ATOM 1289 O O . ALA A 1 199 ? 30.882 31.554 -26.967 1.00 27.72 251 ALA B O 1
ATOM 1291 N N . VAL A 1 200 ? 31.363 29.467 -26.228 1.00 31.58 252 VAL B N 1
ATOM 1292 C CA . VAL A 1 200 ? 30.733 29.594 -24.910 1.00 30.71 252 VAL B CA 1
ATOM 1293 C C . VAL A 1 200 ? 31.819 29.504 -23.840 1.00 28.76 252 VAL B C 1
ATOM 1294 O O . VAL A 1 200 ? 32.545 28.511 -23.774 1.00 29.20 252 VAL B O 1
ATOM 1298 N N . VAL A 1 201 ? 31.949 30.542 -23.018 1.00 26.23 253 VAL B N 1
ATOM 1299 C CA . VAL A 1 201 ? 33.056 30.617 -22.065 1.00 25.91 253 VAL B CA 1
ATOM 1300 C C . VAL A 1 201 ? 32.844 29.671 -20.878 1.00 28.67 253 VAL B C 1
ATOM 1301 O O . VAL A 1 201 ? 31.720 29.449 -20.438 1.00 28.48 253 VAL B O 1
ATOM 1305 N N . ASN A 1 202 ? 33.942 29.090 -20.403 1.00 28.47 254 ASN B N 1
ATOM 1306 C CA . ASN A 1 202 ? 33.932 28.075 -19.365 1.00 30.38 254 ASN B CA 1
ATOM 1307 C C . ASN A 1 202 ? 34.024 28.689 -17.942 1.00 30.95 254 ASN B C 1
ATOM 1308 O O . ASN A 1 202 ? 34.272 29.889 -17.782 1.00 29.33 254 ASN B O 1
ATOM 1313 N N . THR A 1 203 ? 33.820 27.867 -16.918 1.00 30.56 255 THR B N 1
ATOM 1314 C CA . THR A 1 203 ? 33.830 28.340 -15.520 1.00 31.34 255 THR B CA 1
ATOM 1315 C C . THR A 1 203 ? 35.208 28.775 -15.034 1.00 29.49 255 THR B C 1
ATOM 1316 O O . THR A 1 203 ? 35.325 29.414 -14.000 1.00 31.51 255 THR B O 1
ATOM 1320 N N . ASN A 1 204 ? 36.251 28.439 -15.782 1.00 29.88 256 ASN B N 1
ATOM 1321 C CA . ASN A 1 204 ? 37.611 28.765 -15.372 1.00 27.99 256 ASN B CA 1
ATOM 1322 C C . ASN A 1 204 ? 38.217 29.968 -16.088 1.00 31.98 256 ASN B C 1
ATOM 1323 O O . ASN A 1 204 ? 39.419 30.195 -15.986 1.00 35.37 256 ASN B O 1
ATOM 1328 N N . ALA A 1 205 ? 37.416 30.735 -16.826 1.00 31.25 257 ALA B N 1
ATOM 1329 C CA . ALA A 1 205 ? 38.012 31.808 -17.641 1.00 33.25 257 ALA B CA 1
ATOM 1330 C C . ALA A 1 205 ? 37.157 33.074 -17.744 1.00 28.56 257 ALA B C 1
ATOM 1331 O O . ALA A 1 205 ? 35.927 32.993 -17.833 1.00 28.28 257 ALA B O 1
ATOM 1333 N N . TRP A 1 206 ? 37.824 34.231 -17.714 1.00 25.48 258 TRP B N 1
ATOM 1334 C CA . TRP A 1 206 ? 37.204 35.516 -18.037 1.00 28.82 258 TRP B CA 1
ATOM 1335 C C . TRP A 1 206 ? 35.889 35.696 -17.281 1.00 27.65 258 TRP B C 1
ATOM 1336 O O . TRP A 1 206 ? 35.793 35.316 -16.116 1.00 27.77 258 TRP B O 1
ATOM 1347 N N . GLY A 1 207 ? 34.869 36.228 -17.945 1.00 29.52 259 GLY B N 1
ATOM 1348 C CA . GLY A 1 207 ? 33.590 36.465 -17.301 1.00 24.38 259 GLY B CA 1
ATOM 1349 C C . GLY A 1 207 ? 32.922 35.214 -16.769 1.00 28.02 259 GLY B C 1
ATOM 1350 O O . GLY A 1 207 ? 32.129 35.287 -15.815 1.00 27.51 259 GLY B O 1
ATOM 1351 N N . GLY A 1 208 ? 33.216 34.066 -17.387 1.00 26.63 260 GLY B N 1
ATOM 1352 C CA . GLY A 1 208 ? 32.645 32.796 -16.963 1.00 27.85 260 GLY B CA 1
ATOM 1353 C C . GLY A 1 208 ? 33.131 32.418 -15.563 1.00 30.58 260 GLY B C 1
ATOM 1354 O O . GLY A 1 208 ? 32.397 31.856 -14.753 1.00 29.44 260 GLY B O 1
ATOM 1355 N N . GLU A 1 209 ? 34.391 32.732 -15.291 1.00 28.67 261 GLU B N 1
ATOM 1356 C CA . GLU A 1 209 ? 34.980 32.459 -14.004 1.00 33.36 261 GLU B CA 1
ATOM 1357 C C . GLU A 1 209 ? 34.375 33.370 -12.932 1.00 36.62 261 GLU B C 1
ATOM 1358 O O . GLU A 1 209 ? 34.175 32.937 -11.800 1.00 36.46 261 GLU B O 1
ATOM 1364 N N . ILE A 1 210 ? 34.052 34.610 -13.296 1.00 30.80 262 ILE B N 1
ATOM 1365 C CA . ILE A 1 210 ? 33.426 35.520 -12.340 1.00 34.52 262 ILE B CA 1
ATOM 1366 C C . ILE A 1 210 ? 32.001 35.106 -12.021 1.00 31.81 262 ILE B C 1
ATOM 1367 O O . ILE A 1 210 ? 31.593 35.127 -10.859 1.00 32.57 262 ILE B O 1
ATOM 1372 N N . LEU A 1 211 ? 31.250 34.698 -13.036 1.00 32.57 263 LEU B N 1
ATOM 1373 C CA . LEU A 1 211 ? 29.926 34.138 -12.794 1.00 33.64 263 LEU B CA 1
ATOM 1374 C C . LEU A 1 211 ? 30.038 32.914 -11.887 1.00 35.87 263 LEU B C 1
ATOM 1375 O O . LEU A 1 211 ? 29.241 32.747 -10.963 1.00 35.35 263 LEU B O 1
ATOM 1380 N N . HIS A 1 212 ? 31.030 32.067 -12.148 1.00 33.13 264 HIS B N 1
ATOM 1381 C CA . HIS A 1 212 ? 31.231 30.877 -11.335 1.00 32.89 264 HIS B CA 1
ATOM 1382 C C . HIS A 1 212 ? 31.599 31.263 -9.886 1.00 36.49 264 HIS B C 1
ATOM 1383 O O . HIS A 1 212 ? 31.006 30.765 -8.937 1.00 34.38 264 HIS B O 1
ATOM 1390 N N . THR A 1 213 ? 32.557 32.169 -9.729 1.00 34.12 265 THR B N 1
ATOM 1391 C CA . THR A 1 213 ? 32.985 32.632 -8.413 1.00 35.67 265 THR B CA 1
ATOM 1392 C C . THR A 1 213 ? 31.812 33.199 -7.593 1.00 36.51 265 THR B C 1
ATOM 1393 O O . THR A 1 213 ? 31.770 33.093 -6.383 1.00 38.75 265 THR B O 1
ATOM 1397 N N . LEU A 1 214 ? 30.844 33.768 -8.287 1.00 36.86 266 LEU B N 1
ATOM 1398 C CA . LEU A 1 214 ? 29.677 34.351 -7.675 1.00 34.37 266 LEU B CA 1
ATOM 1399 C C . LEU A 1 214 ? 28.674 33.271 -7.273 1.00 38.61 266 LEU B C 1
ATOM 1400 O O . LEU A 1 214 ? 27.733 33.522 -6.518 1.00 37.78 266 LEU B O 1
ATOM 1405 N N . GLY A 1 215 ? 28.868 32.063 -7.789 1.00 33.83 267 GLY B N 1
ATOM 1406 C CA . GLY A 1 215 ? 27.915 30.998 -7.537 1.00 31.32 267 GLY B CA 1
ATOM 1407 C C . GLY A 1 215 ? 26.769 30.933 -8.530 1.00 35.86 267 GLY B C 1
ATOM 1408 O O . GLY A 1 215 ? 25.775 30.245 -8.291 1.00 37.18 267 GLY B O 1
ATOM 1409 N N . ALA A 1 216 ? 26.903 31.627 -9.662 1.00 36.43 268 ALA B N 1
ATOM 1410 C CA . ALA A 1 216 ? 25.895 31.539 -10.721 1.00 34.17 268 ALA B CA 1
ATOM 1411 C C . ALA A 1 216 ? 25.907 30.158 -11.354 1.00 32.49 268 ALA B C 1
ATOM 1412 O O . ALA A 1 216 ? 26.927 29.483 -11.367 1.00 33.31 268 ALA B O 1
ATOM 1414 N N . LYS A 1 217 ? 24.760 29.732 -11.859 1.00 30.66 269 LYS B N 1
ATOM 1415 C CA . LYS A 1 217 ? 24.684 28.511 -12.628 1.00 32.65 269 LYS B CA 1
ATOM 1416 C C . LYS A 1 217 ? 24.886 28.862 -14.114 1.00 38.70 269 LYS B C 1
ATOM 1417 O O . LYS A 1 217 ? 24.354 29.879 -14.599 1.00 36.50 269 LYS B O 1
ATOM 1423 N N . GLN A 1 218 ? 25.676 28.072 -14.843 1.00 33.07 270 GLN B N 1
ATOM 1424 C CA . GLN A 1 218 ? 25.825 28.357 -16.273 1.00 37.01 270 GLN B CA 1
ATOM 1425 C C . GLN A 1 218 ? 25.413 27.174 -17.137 1.00 37.91 270 GLN B C 1
ATOM 1426 O O . GLN A 1 218 ? 25.280 26.055 -16.650 1.00 31.26 270 GLN B O 1
ATOM 1432 N N . SER A 1 219 ? 25.222 27.455 -18.428 1.00 35.13 271 SER B N 1
ATOM 1433 C CA . SER A 1 219 ? 24.722 26.501 -19.411 1.00 34.55 271 SER B CA 1
ATOM 1434 C C . SER A 1 219 ? 25.530 25.201 -19.609 1.00 36.27 271 SER B C 1
ATOM 1435 O O . SER A 1 219 ? 26.757 25.186 -19.499 1.00 36.33 271 SER B O 1
ATOM 1438 N N . LYS A 1 220 ? 24.826 24.116 -19.928 1.00 35.53 272 LYS B N 1
ATOM 1439 C CA . LYS A 1 220 ? 25.450 22.861 -20.381 1.00 38.18 272 LYS B CA 1
ATOM 1440 C C . LYS A 1 220 ? 26.405 23.040 -21.577 1.00 39.24 272 LYS B C 1
ATOM 1441 O O . LYS A 1 220 ? 27.223 22.158 -21.864 1.00 37.47 272 LYS B O 1
ATOM 1447 N N . ALA A 1 221 ? 26.280 24.161 -22.288 1.00 34.10 273 ALA B N 1
ATOM 1448 C CA . ALA A 1 221 ? 27.100 24.397 -23.465 1.00 36.57 273 ALA B CA 1
ATOM 1449 C C . ALA A 1 221 ? 28.582 24.509 -23.112 1.00 37.31 273 ALA B C 1
ATOM 1450 O O . ALA A 1 221 ? 29.433 24.221 -23.948 1.00 38.61 273 ALA B O 1
ATOM 1452 N N . GLN A 1 222 ? 28.898 24.924 -21.883 1.00 33.21 274 GLN B N 1
ATOM 1453 C CA . GLN A 1 222 ? 30.290 24.908 -21.411 1.00 32.57 274 GLN B CA 1
ATOM 1454 C C . GLN A 1 222 ? 30.920 23.530 -21.360 1.00 35.02 274 GLN B C 1
ATOM 1455 O O . GLN A 1 222 ? 32.132 23.397 -21.528 1.00 37.49 274 GLN B O 1
ATOM 1461 N N . GLN A 1 223 ? 30.123 22.510 -21.077 1.00 30.02 275 GLN B N 1
ATOM 1462 C CA . GLN A 1 223 ? 30.699 21.209 -20.740 1.00 36.52 275 GLN B CA 1
ATOM 1463 C C . GLN A 1 223 ? 31.711 20.611 -21.739 1.00 38.29 275 GLN B C 1
ATOM 1464 O O . GLN A 1 223 ? 32.738 20.091 -21.302 1.00 38.57 275 GLN B O 1
ATOM 1470 N N . PRO A 1 224 ? 31.462 20.697 -23.067 1.00 36.29 276 PRO B N 1
ATOM 1471 C CA . PRO A 1 224 ? 32.479 20.118 -23.963 1.00 36.86 276 PRO B CA 1
ATOM 1472 C C . PRO A 1 224 ? 33.852 20.784 -23.861 1.00 36.81 276 PRO B C 1
ATOM 1473 O O . PRO A 1 224 ? 34.800 20.271 -24.430 1.00 36.32 276 PRO B O 1
ATOM 1477 N N . ALA A 1 225 ? 33.966 21.897 -23.148 1.00 35.65 277 ALA B N 1
ATOM 1478 C CA . ALA A 1 225 ? 35.244 22.571 -23.047 1.00 32.84 277 ALA B CA 1
ATOM 1479 C C . ALA A 1 225 ? 36.239 21.789 -22.187 1.00 33.50 277 ALA B C 1
ATOM 1480 O O . ALA A 1 225 ? 37.445 22.000 -22.298 1.00 32.29 277 ALA B O 1
ATOM 1482 N N . GLY A 1 226 ? 35.742 20.897 -21.331 1.00 35.31 278 GLY B N 1
ATOM 1483 C CA . GLY A 1 226 ? 36.581 20.281 -20.304 1.00 33.46 278 GLY B CA 1
ATOM 1484 C C . GLY A 1 226 ? 37.342 21.305 -19.471 1.00 37.42 278 GLY B C 1
ATOM 1485 O O . GLY A 1 226 ? 36.732 22.095 -18.752 1.00 39.08 278 GLY B O 1
ATOM 1486 N N . GLU A 1 227 ? 38.671 21.307 -19.593 1.00 36.90 279 GLU B N 1
ATOM 1487 C CA . GLU A 1 227 ? 39.535 22.242 -18.869 1.00 42.81 279 GLU B CA 1
ATOM 1488 C C . GLU A 1 227 ? 39.989 23.434 -19.725 1.00 38.50 279 GLU B C 1
ATOM 1489 O O . GLU A 1 227 ? 40.741 24.295 -19.263 1.00 39.87 279 GLU B O 1
ATOM 1495 N N . ASN A 1 228 ? 39.545 23.474 -20.972 1.00 31.46 280 ASN B N 1
ATOM 1496 C CA . ASN A 1 228 ? 39.850 24.598 -21.846 1.00 32.27 280 ASN B CA 1
ATOM 1497 C C . ASN A 1 228 ? 38.990 25.804 -21.482 1.00 32.39 280 ASN B C 1
ATOM 1498 O O . ASN A 1 228 ? 37.976 25.659 -20.796 1.00 31.09 280 ASN B O 1
ATOM 1503 N N . PHE A 1 229 ? 39.366 26.983 -21.964 1.00 30.16 281 PHE B N 1
ATOM 1504 C CA . PHE A 1 229 ? 38.693 28.220 -21.572 1.00 26.52 281 PHE B CA 1
ATOM 1505 C C . PHE A 1 229 ? 37.335 28.405 -22.229 1.00 28.23 281 PHE B C 1
ATOM 1506 O O . PHE A 1 229 ? 36.495 29.178 -21.754 1.00 26.36 281 PHE B O 1
ATOM 1514 N N . ALA A 1 230 ? 37.111 27.715 -23.334 1.00 28.88 282 ALA B N 1
ATOM 1515 C CA . ALA A 1 230 ? 35.868 27.925 -24.049 1.00 26.24 282 ALA B CA 1
ATOM 1516 C C . ALA A 1 230 ? 35.539 26.709 -24.887 1.00 30.16 282 ALA B C 1
ATOM 1517 O O . ALA A 1 230 ? 36.420 25.939 -25.261 1.00 33.35 282 ALA B O 1
ATOM 1519 N N . ALA A 1 231 ? 34.246 26.521 -25.119 1.00 28.78 283 ALA B N 1
ATOM 1520 C CA . ALA A 1 231 ? 33.751 25.473 -25.989 1.00 31.73 283 ALA B CA 1
ATOM 1521 C C . ALA A 1 231 ? 33.280 26.100 -27.306 1.00 34.02 283 ALA B C 1
ATOM 1522 O O . ALA A 1 231 ? 32.590 27.124 -27.305 1.00 32.48 283 ALA B O 1
ATOM 1524 N N . PHE A 1 232 ? 33.653 25.489 -28.424 1.00 32.67 284 PHE B N 1
ATOM 1525 C CA . PHE A 1 232 ? 33.326 26.045 -29.738 1.00 33.63 284 PHE B CA 1
ATOM 1526 C C . PHE A 1 232 ? 32.182 25.309 -30.413 1.00 34.15 284 PHE B C 1
ATOM 1527 O O . PHE A 1 232 ? 32.043 24.092 -30.306 1.00 32.92 284 PHE B O 1
ATOM 1535 N N . TYR A 1 233 ? 31.358 26.069 -31.113 1.00 34.24 285 TYR B N 1
ATOM 1536 C CA . TYR A 1 233 ? 30.211 25.510 -31.798 1.00 34.23 285 TYR B CA 1
ATOM 1537 C C . TYR A 1 233 ? 30.041 26.099 -33.196 1.00 38.46 285 TYR B C 1
ATOM 1538 O O . TYR A 1 233 ? 30.408 27.259 -33.446 1.00 33.15 285 TYR B O 1
ATOM 1547 N N . SER A 1 234 ? 29.472 25.309 -34.101 1.00 36.58 286 SER B N 1
ATOM 1548 C CA . SER A 1 234 ? 29.011 25.853 -35.371 1.00 42.35 286 SER B CA 1
ATOM 1549 C C . SER A 1 234 ? 27.632 26.496 -35.187 1.00 40.81 286 SER B C 1
ATOM 1550 O O . SER A 1 234 ? 26.959 26.246 -34.185 1.00 39.60 286 SER B O 1
ATOM 1553 N N . TYR A 1 235 ? 27.198 27.308 -36.150 1.00 40.81 287 TYR B N 1
ATOM 1554 C CA . TYR A 1 235 ? 25.905 27.988 -36.030 1.00 42.66 287 TYR B CA 1
ATOM 1555 C C . TYR A 1 235 ? 24.719 27.020 -35.966 1.00 45.20 287 TYR B C 1
ATOM 1556 O O . TYR A 1 235 ? 23.675 27.360 -35.424 1.00 47.45 287 TYR B O 1
ATOM 1565 N N . GLU A 1 236 ? 24.884 25.814 -36.499 1.00 47.06 288 GLU B N 1
ATOM 1566 C CA . GLU A 1 236 ? 23.817 24.814 -36.465 1.00 49.82 288 GLU B CA 1
ATOM 1567 C C . GLU A 1 236 ? 23.580 24.302 -35.047 1.00 46.45 288 GLU B C 1
ATOM 1568 O O . GLU A 1 236 ? 22.500 23.820 -34.726 1.00 49.07 288 GLU B O 1
ATOM 1574 N N . GLU A 1 237 ? 24.594 24.420 -34.200 1.00 43.92 289 GLU B N 1
ATOM 1575 C CA . GLU A 1 237 ? 24.513 23.922 -32.844 1.00 42.07 289 GLU B CA 1
ATOM 1576 C C . GLU A 1 237 ? 24.044 24.996 -31.863 1.00 42.67 289 GLU B C 1
ATOM 1577 O O . GLU A 1 237 ? 24.187 24.839 -30.648 1.00 41.01 289 GLU B O 1
ATOM 1583 N N . ILE A 1 238 ? 23.469 26.074 -32.386 1.00 38.88 290 ILE B N 1
ATOM 1584 C CA . ILE A 1 238 ? 23.080 27.206 -31.552 1.00 40.89 290 ILE B CA 1
ATOM 1585 C C . ILE A 1 238 ? 22.075 26.804 -30.467 1.00 43.57 290 ILE B C 1
ATOM 1586 O O . ILE A 1 238 ? 22.061 27.386 -29.380 1.00 43.50 290 ILE B O 1
ATOM 1591 N N . ASP A 1 239 ? 21.259 25.789 -30.740 1.00 44.86 291 ASP B N 1
ATOM 1592 C CA . ASP A 1 239 ? 20.280 25.315 -29.757 1.00 44.98 291 ASP B CA 1
ATOM 1593 C C . ASP A 1 239 ? 20.923 24.647 -28.525 1.00 42.80 291 ASP B C 1
ATOM 1594 O O . ASP A 1 239 ? 20.218 24.204 -27.616 1.00 44.43 291 ASP B O 1
ATOM 1596 N N . GLU A 1 240 ? 22.249 24.572 -28.473 1.00 40.15 292 GLU B N 1
ATOM 1597 C CA . GLU A 1 240 ? 22.897 24.102 -27.247 1.00 41.75 292 GLU B CA 1
ATOM 1598 C C . GLU A 1 240 ? 22.744 25.131 -26.126 1.00 42.04 292 GLU B C 1
ATOM 1599 O O . GLU A 1 240 ? 22.954 24.830 -24.952 1.00 43.37 292 GLU B O 1
ATOM 1605 N N . LEU A 1 241 ? 22.377 26.349 -26.495 1.00 39.35 293 LEU B N 1
ATOM 1606 C CA . LEU A 1 241 ? 22.158 27.411 -25.525 1.00 41.93 293 LEU B CA 1
ATOM 1607 C C . LEU A 1 241 ? 20.712 27.460 -25.044 1.00 42.21 293 LEU B C 1
ATOM 1608 O O . LEU A 1 241 ? 20.308 28.404 -24.360 1.00 42.06 293 LEU B O 1
ATOM 1613 N N . SER A 1 242 ? 19.938 26.444 -25.400 1.00 38.49 294 SER B N 1
ATOM 1614 C CA . SER A 1 242 ? 18.505 26.455 -25.115 1.00 43.40 294 SER B CA 1
ATOM 1615 C C . SER A 1 242 ? 18.187 26.483 -23.605 1.00 40.18 294 SER B C 1
ATOM 1616 O O . SER A 1 242 ? 17.126 26.960 -23.208 1.00 38.36 294 SER B O 1
ATOM 1619 N N . ASP A 1 243 ? 19.093 25.985 -22.765 1.00 40.06 295 ASP B N 1
ATOM 1620 C CA . ASP A 1 243 ? 18.837 25.995 -21.315 1.00 43.11 295 ASP B CA 1
ATOM 1621 C C . ASP A 1 243 ? 19.183 27.312 -20.629 1.00 41.19 295 ASP B C 1
ATOM 1622 O O . ASP A 1 243 ? 18.921 27.475 -19.448 1.00 45.34 295 ASP B O 1
ATOM 1627 N N . ALA A 1 244 ? 19.774 28.250 -21.354 1.00 40.00 296 ALA B N 1
ATOM 1628 C CA . ALA A 1 244 ? 20.135 29.535 -20.760 1.00 40.58 296 ALA B CA 1
ATOM 1629 C C . ALA A 1 244 ? 18.913 30.454 -20.603 1.00 42.21 296 ALA B C 1
ATOM 1630 O O . ALA A 1 244 ? 18.127 30.631 -21.530 1.00 39.54 296 ALA B O 1
ATOM 1632 N N . ASP A 1 245 ? 18.763 31.043 -19.427 1.00 40.29 297 ASP B N 1
ATOM 1633 C CA . ASP A 1 245 ? 17.707 32.018 -19.193 1.00 38.27 297 ASP B CA 1
ATOM 1634 C C . ASP A 1 245 ? 18.196 33.410 -19.572 1.00 36.89 297 ASP B C 1
ATOM 1635 O O . ASP A 1 245 ? 17.426 34.272 -19.970 1.00 41.92 297 ASP B O 1
ATOM 1640 N N . VAL A 1 246 ? 19.497 33.614 -19.404 1.00 37.08 298 VAL B N 1
ATOM 1641 C CA . VAL A 1 246 ? 20.166 34.884 -19.630 1.00 36.18 298 VAL B CA 1
ATOM 1642 C C . VAL A 1 246 ? 21.449 34.645 -20.416 1.00 38.25 298 VAL B C 1
ATOM 1643 O O . VAL A 1 246 ? 22.258 33.773 -20.074 1.00 34.23 298 VAL B O 1
ATOM 1647 N N . ILE A 1 247 ? 21.629 35.422 -21.475 1.00 34.90 299 ILE B N 1
ATOM 1648 C CA . ILE A 1 247 ? 22.807 35.297 -22.297 1.00 32.12 299 ILE B CA 1
ATOM 1649 C C . ILE A 1 247 ? 23.563 36.612 -22.312 1.00 31.51 299 ILE B C 1
ATOM 1650 O O . ILE A 1 247 ? 22.992 37.654 -22.617 1.00 34.22 299 ILE B O 1
ATOM 1655 N N . PHE A 1 248 ? 24.841 36.552 -21.950 1.00 28.58 300 PHE B N 1
ATOM 1656 C CA . PHE A 1 248 ? 25.768 37.667 -22.127 1.00 30.66 300 PHE B CA 1
ATOM 1657 C C . PHE A 1 248 ? 26.609 37.464 -23.391 1.00 31.59 300 PHE B C 1
ATOM 1658 O O . PHE A 1 248 ? 27.018 36.333 -23.705 1.00 27.14 300 PHE B O 1
ATOM 1666 N N . TYR A 1 249 ? 26.884 38.548 -24.106 1.00 27.91 301 TYR B N 1
ATOM 1667 C CA . TYR A 1 249 ? 27.852 38.498 -25.201 1.00 29.00 301 TYR B CA 1
ATOM 1668 C C . TYR A 1 249 ? 28.960 39.517 -24.934 1.00 26.08 301 TYR B C 1
ATOM 1669 O O . TYR A 1 249 ? 28.706 40.650 -24.553 1.00 27.84 301 TYR B O 1
ATOM 1678 N N . GLU A 1 250 ? 30.199 39.114 -25.144 1.00 30.99 302 GLU B N 1
ATOM 1679 C CA . GLU A 1 250 ? 31.328 40.027 -25.003 1.00 34.01 302 GLU B CA 1
ATOM 1680 C C . GLU A 1 250 ? 31.257 41.232 -25.946 1.00 35.50 302 GLU B C 1
ATOM 1681 O O . GLU A 1 250 ? 30.874 41.109 -27.112 1.00 32.44 302 GLU B O 1
ATOM 1687 N N . THR A 1 251 ? 31.607 42.405 -25.423 1.00 37.45 303 THR B N 1
ATOM 1688 C CA . THR A 1 251 ? 31.713 43.625 -26.231 1.00 37.37 303 THR B CA 1
ATOM 1689 C C . THR A 1 251 ? 32.970 44.366 -25.843 1.00 39.74 303 THR B C 1
ATOM 1690 O O . THR A 1 251 ? 33.680 43.932 -24.941 1.00 39.23 303 THR B O 1
ATOM 1694 N N . ASP A 1 252 ? 33.238 45.489 -26.504 1.00 35.32 304 ASP B N 1
ATOM 1695 C CA . ASP A 1 252 ? 34.363 46.334 -26.108 1.00 39.93 304 ASP B CA 1
ATOM 1696 C C . ASP A 1 252 ? 33.901 47.313 -25.050 1.00 41.45 304 ASP B C 1
ATOM 1697 O O . ASP A 1 252 ? 32.731 47.308 -24.687 1.00 39.83 304 ASP B O 1
ATOM 1702 N N . ALA A 1 253 ? 34.802 48.168 -24.578 1.00 44.77 305 ALA B N 1
ATOM 1703 C CA . ALA A 1 253 ? 34.471 49.093 -23.488 1.00 46.83 305 ALA B CA 1
ATOM 1704 C C . ALA A 1 253 ? 33.305 50.047 -23.801 1.00 48.48 305 ALA B C 1
ATOM 1705 O O . ALA A 1 253 ? 32.702 50.610 -22.881 1.00 47.72 305 ALA B O 1
ATOM 1707 N N . GLN A 1 254 ? 32.976 50.212 -25.085 1.00 48.03 306 GLN B N 1
ATOM 1708 C CA . GLN A 1 254 ? 31.853 51.068 -25.492 1.00 50.97 306 GLN B CA 1
ATOM 1709 C C . GLN A 1 254 ? 30.561 50.289 -25.724 1.00 49.17 306 GLN B C 1
ATOM 1710 O O . GLN A 1 254 ? 29.664 50.778 -26.405 1.00 50.98 306 GLN B O 1
ATOM 1716 N N . GLU A 1 255 ? 30.478 49.085 -25.160 1.00 46.93 307 GLU B N 1
ATOM 1717 C CA . GLU A 1 255 ? 29.370 48.150 -25.397 1.00 44.62 307 GLU B CA 1
ATOM 1718 C C . GLU A 1 255 ? 29.159 47.801 -26.868 1.00 42.08 307 GLU B C 1
ATOM 1719 O O . GLU A 1 255 ? 28.055 47.447 -27.265 1.00 42.21 307 GLU B O 1
ATOM 1725 N N . ASN A 1 256 ? 30.210 47.879 -27.672 1.00 42.36 308 ASN B N 1
ATOM 1726 C CA . ASN A 1 256 ? 30.111 47.439 -29.059 1.00 41.16 308 ASN B CA 1
ATOM 1727 C C . ASN A 1 256 ? 30.638 46.029 -29.261 1.00 35.77 308 ASN B C 1
ATOM 1728 O O . ASN A 1 256 ? 31.800 45.769 -28.963 1.00 39.81 308 ASN B O 1
ATOM 1733 N N . PRO A 1 257 ? 29.786 45.112 -29.765 1.00 33.61 309 PRO B N 1
ATOM 1734 C CA . PRO A 1 257 ? 30.258 43.749 -30.039 1.00 35.41 309 PRO B CA 1
ATOM 1735 C C . PRO A 1 257 ? 31.139 43.757 -31.278 1.00 39.44 309 PRO B C 1
ATOM 1736 O O . PRO A 1 257 ? 30.930 44.590 -32.166 1.00 34.90 309 PRO B O 1
ATOM 1740 N N . ASP A 1 258 ? 32.126 42.871 -31.323 1.00 37.92 310 ASP B N 1
ATOM 1741 C CA . ASP A 1 258 ? 32.954 42.765 -32.502 1.00 36.08 310 ASP B CA 1
ATOM 1742 C C . ASP A 1 258 ? 32.107 42.181 -33.643 1.00 36.85 310 ASP B C 1
ATOM 1743 O O . ASP A 1 258 ? 31.045 41.570 -33.401 1.00 35.70 310 ASP B O 1
ATOM 1748 N N . PRO A 1 259 ? 32.569 42.366 -34.892 1.00 36.82 311 PRO B N 1
ATOM 1749 C CA . PRO A 1 259 ? 31.854 41.870 -36.073 1.00 34.50 311 PRO B CA 1
ATOM 1750 C C . PRO A 1 259 ? 31.455 40.393 -36.006 1.00 34.29 311 PRO B C 1
ATOM 1751 O O . PRO A 1 259 ? 30.352 40.051 -36.454 1.00 33.90 311 PRO B O 1
ATOM 1755 N N . PHE A 1 260 ? 32.320 39.538 -35.458 1.00 30.55 312 PHE B N 1
ATOM 1756 C CA . PHE A 1 260 ? 32.007 38.110 -35.370 1.00 33.17 312 PHE B CA 1
ATOM 1757 C C . PHE A 1 260 ? 30.886 37.851 -34.359 1.00 34.52 312 PHE B C 1
ATOM 1758 O O . PHE A 1 260 ? 30.123 36.886 -34.489 1.00 29.37 312 PHE B O 1
ATOM 1766 N N . THR A 1 261 ? 30.781 38.714 -33.357 1.00 31.14 313 THR B N 1
ATOM 1767 C CA . THR A 1 261 ? 29.735 38.528 -32.364 1.00 36.47 313 THR B CA 1
ATOM 1768 C C . THR A 1 261 ? 28.421 39.034 -32.927 1.00 34.95 313 THR B C 1
ATOM 1769 O O . THR A 1 261 ? 27.374 38.394 -32.741 1.00 34.96 313 THR B O 1
ATOM 1773 N N . GLU A 1 262 ? 28.481 40.172 -33.617 1.00 34.37 314 GLU B N 1
ATOM 1774 C CA . GLU A 1 262 ? 27.335 40.650 -34.391 1.00 37.31 314 GLU B CA 1
ATOM 1775 C C . GLU A 1 262 ? 26.793 39.571 -35.326 1.00 37.85 314 GLU B C 1
ATOM 1776 O O . GLU A 1 262 ? 25.581 39.369 -35.402 1.00 40.41 314 GLU B O 1
ATOM 1782 N N . ALA A 1 263 ? 27.676 38.843 -36.006 1.00 37.04 315 ALA B N 1
ATOM 1783 C CA . ALA A 1 263 ? 27.210 37.814 -36.947 1.00 40.48 315 ALA B CA 1
ATOM 1784 C C . ALA A 1 263 ? 26.508 36.666 -36.210 1.00 40.93 315 ALA B C 1
ATOM 1785 O O . ALA A 1 263 ? 25.607 36.026 -36.752 1.00 40.80 315 ALA B O 1
ATOM 1787 N N . LEU A 1 264 ? 26.931 36.399 -34.977 1.00 38.06 316 LEU B N 1
ATOM 1788 C CA . LEU A 1 264 ? 26.235 35.418 -34.148 1.00 38.71 316 LEU B CA 1
ATOM 1789 C C . LEU A 1 264 ? 24.831 35.913 -33.820 1.00 34.49 316 LEU B C 1
ATOM 1790 O O . LEU A 1 264 ? 23.863 35.174 -33.949 1.00 35.37 316 LEU B O 1
ATOM 1795 N N . LEU A 1 265 ? 24.725 37.172 -33.407 1.00 33.26 317 LEU B N 1
ATOM 1796 C CA . LEU A 1 265 ? 23.446 37.716 -32.959 1.00 35.56 317 LEU B CA 1
ATOM 1797 C C . LEU A 1 265 ? 22.424 37.830 -34.092 1.00 38.62 317 LEU B C 1
ATOM 1798 O O . LEU A 1 265 ? 21.229 37.910 -33.841 1.00 41.51 317 LEU B O 1
ATOM 1803 N N . GLU A 1 266 ? 22.885 37.791 -35.336 1.00 41.81 318 GLU B N 1
ATOM 1804 C CA . GLU A 1 266 ? 21.971 37.918 -36.473 1.00 45.09 318 GLU B CA 1
ATOM 1805 C C . GLU A 1 266 ? 21.594 36.591 -37.104 1.00 44.13 318 GLU B C 1
ATOM 1806 O O . GLU A 1 266 ? 20.836 36.556 -38.062 1.00 48.56 318 GLU B O 1
ATOM 1812 N N . GLN A 1 267 ? 22.117 35.498 -36.566 1.00 44.65 319 GLN B N 1
ATOM 1813 C CA . GLN A 1 267 ? 21.767 34.173 -37.055 1.00 42.79 319 GLN B CA 1
ATOM 1814 C C . GLN A 1 267 ? 20.289 33.825 -36.793 1.00 47.47 319 GLN B C 1
ATOM 1815 O O . GLN A 1 267 ? 19.710 34.231 -35.777 1.00 43.49 319 GLN B O 1
ATOM 1821 N N . LYS A 1 268 ? 19.693 33.065 -37.716 1.00 51.61 320 LYS B N 1
ATOM 1822 C CA . LYS A 1 268 ? 18.280 32.676 -37.634 1.00 51.49 320 LYS B CA 1
ATOM 1823 C C . LYS A 1 268 ? 17.943 31.901 -36.362 1.00 49.00 320 LYS B C 1
ATOM 1824 O O . LYS A 1 268 ? 17.008 32.256 -35.641 1.00 51.60 320 LYS B O 1
ATOM 1830 N N . LEU A 1 269 ? 18.711 30.841 -36.109 1.00 44.01 321 LEU B N 1
ATOM 1831 C CA . LEU A 1 269 ? 18.529 29.988 -34.940 1.00 47.74 321 LEU B CA 1
ATOM 1832 C C . LEU A 1 269 ? 18.676 30.725 -33.609 1.00 43.79 321 LEU B C 1
ATOM 1833 O O . LEU A 1 269 ? 18.064 30.341 -32.618 1.00 49.80 321 LEU B O 1
ATOM 1838 N N . TRP A 1 270 ? 19.487 31.775 -33.595 1.00 42.61 322 TRP B N 1
ATOM 1839 C CA . TRP A 1 270 ? 19.615 32.630 -32.430 1.00 42.54 322 TRP B CA 1
ATOM 1840 C C . TRP A 1 270 ? 18.249 33.147 -31.987 1.00 45.21 322 TRP B C 1
ATOM 1841 O O . TRP A 1 270 ? 17.948 33.187 -30.789 1.00 45.03 322 TRP B O 1
ATOM 1852 N N . GLN A 1 271 ? 17.404 33.491 -32.952 1.00 45.39 323 GLN B N 1
ATOM 1853 C CA . GLN A 1 271 ? 16.122 34.123 -32.646 1.00 47.50 323 GLN B CA 1
ATOM 1854 C C . GLN A 1 271 ? 15.144 33.176 -31.948 1.00 51.61 323 GLN B C 1
ATOM 1855 O O . GLN A 1 271 ? 14.189 33.620 -31.301 1.00 53.63 323 GLN B O 1
ATOM 1861 N N . SER A 1 272 ? 15.407 31.877 -32.044 1.00 48.38 324 SER B N 1
ATOM 1862 C CA . SER A 1 272 ? 14.557 30.884 -31.402 1.00 51.28 324 SER B CA 1
ATOM 1863 C C . SER A 1 272 ? 14.955 30.543 -29.959 1.00 54.04 324 SER B C 1
ATOM 1864 O O . SER A 1 272 ? 14.208 29.857 -29.262 1.00 51.49 324 SER B O 1
ATOM 1867 N N . LEU A 1 273 ? 16.121 31.008 -29.511 1.00 51.36 325 LEU B N 1
ATOM 1868 C CA . LEU A 1 273 ? 16.548 30.781 -28.125 1.00 43.50 325 LEU B CA 1
ATOM 1869 C C . LEU A 1 273 ? 15.572 31.386 -27.129 1.00 44.78 325 LEU B C 1
ATOM 1870 O O . LEU A 1 273 ? 15.199 32.559 -27.263 1.00 45.83 325 LEU B O 1
ATOM 1875 N N . PRO A 1 274 ? 15.169 30.591 -26.121 1.00 41.13 326 PRO B N 1
ATOM 1876 C CA . PRO A 1 274 ? 14.343 31.071 -25.009 1.00 41.12 326 PRO B CA 1
ATOM 1877 C C . PRO A 1 274 ? 14.846 32.403 -24.449 1.00 42.61 326 PRO B C 1
ATOM 1878 O O . PRO A 1 274 ? 14.045 33.301 -24.195 1.00 44.26 326 PRO B O 1
ATOM 1882 N N . ALA A 1 275 ? 16.156 32.541 -24.271 1.00 42.07 327 ALA B N 1
ATOM 1883 C CA . ALA A 1 275 ? 16.685 33.765 -23.679 1.00 42.19 327 ALA B CA 1
ATOM 1884 C C . ALA A 1 275 ? 16.513 34.945 -24.629 1.00 44.25 327 ALA B C 1
ATOM 1885 O O . ALA A 1 275 ? 16.312 36.084 -24.198 1.00 44.74 327 ALA B O 1
ATOM 1887 N N . VAL A 1 276 ? 16.587 34.674 -25.924 1.00 42.61 328 VAL B N 1
ATOM 1888 C CA . VAL A 1 276 ? 16.403 35.726 -26.913 1.00 45.55 328 VAL B CA 1
ATOM 1889 C C . VAL A 1 276 ? 14.946 36.167 -26.918 1.00 45.75 328 VAL B C 1
ATOM 1890 O O . VAL A 1 276 ? 14.651 37.352 -26.794 1.00 49.01 328 VAL B O 1
ATOM 1894 N N . GLU A 1 277 ? 14.042 35.198 -27.017 1.00 43.56 329 GLU B N 1
ATOM 1895 C CA . GLU A 1 277 ? 12.610 35.462 -26.927 1.00 49.81 329 GLU B CA 1
ATOM 1896 C C . GLU A 1 277 ? 12.198 36.157 -25.642 1.00 48.77 329 GLU B C 1
ATOM 1897 O O . GLU A 1 277 ? 11.226 36.906 -25.628 1.00 53.74 329 GLU B O 1
ATOM 1903 N N . ALA A 1 278 ? 12.931 35.912 -24.564 1.00 43.55 330 ALA B N 1
ATOM 1904 C CA . ALA A 1 278 ? 12.614 36.532 -23.284 1.00 42.83 330 ALA B CA 1
ATOM 1905 C C . ALA A 1 278 ? 13.193 37.937 -23.134 1.00 46.08 330 ALA B C 1
ATOM 1906 O O . ALA A 1 278 ? 12.984 38.579 -22.100 1.00 50.35 330 ALA B O 1
ATOM 1908 N N . GLY A 1 279 ? 13.938 38.415 -24.132 1.00 47.07 331 GLY B N 1
ATOM 1909 C CA . GLY A 1 279 ? 14.632 39.694 -23.999 1.00 42.89 331 GLY B CA 1
ATOM 1910 C C . GLY A 1 279 ? 15.720 39.730 -22.919 1.00 42.55 331 GLY B C 1
ATOM 1911 O O . GLY A 1 279 ? 15.927 40.748 -22.249 1.00 42.33 331 GLY B O 1
ATOM 1912 N N . GLN A 1 280 ? 16.428 38.616 -22.749 1.00 42.60 332 GLN B N 1
ATOM 1913 C CA . GLN A 1 280 ? 17.480 38.533 -21.733 1.00 43.67 332 GLN B CA 1
ATOM 1914 C C . GLN A 1 280 ? 18.848 38.270 -22.366 1.00 40.15 332 GLN B C 1
ATOM 1915 O O . GLN A 1 280 ? 19.572 37.366 -21.949 1.00 38.55 332 GLN B O 1
ATOM 1921 N N . VAL A 1 281 ? 19.174 39.050 -23.395 1.00 39.24 333 VAL B N 1
ATOM 1922 C CA . VAL A 1 281 ? 20.489 39.016 -24.014 1.00 34.70 333 VAL B CA 1
ATOM 1923 C C . VAL A 1 281 ? 21.132 40.374 -23.778 1.00 36.29 333 VAL B C 1
ATOM 1924 O O . VAL A 1 281 ? 20.559 41.398 -24.102 1.00 42.79 333 VAL B O 1
ATOM 1928 N N . HIS A 1 282 ? 22.311 40.388 -23.172 1.00 36.17 334 HIS B N 1
ATOM 1929 C CA . HIS A 1 282 ? 22.880 41.630 -22.674 1.00 36.70 334 HIS B CA 1
ATOM 1930 C C . HIS A 1 282 ? 24.340 41.699 -23.039 1.00 36.32 334 HIS B C 1
ATOM 1931 O O . HIS A 1 282 ? 25.024 40.682 -23.073 1.00 37.22 334 HIS B O 1
ATOM 1938 N N . PRO A 1 283 ? 24.832 42.900 -23.311 1.00 36.61 335 PRO B N 1
ATOM 1939 C CA . PRO A 1 283 ? 26.275 43.044 -23.520 1.00 35.35 335 PRO B CA 1
ATOM 1940 C C . PRO A 1 283 ? 27.036 42.890 -22.204 1.00 35.87 335 PRO B C 1
ATOM 1941 O O . PRO A 1 283 ? 26.438 43.050 -21.133 1.00 37.19 335 PRO B O 1
ATOM 1945 N N . LEU A 1 284 ? 28.329 42.575 -22.288 1.00 33.07 336 LEU B N 1
ATOM 1946 C CA . LEU A 1 284 ? 29.191 42.478 -21.114 1.00 35.54 336 LEU B CA 1
ATOM 1947 C C . LEU A 1 284 ? 30.585 43.020 -21.411 1.00 33.27 336 LEU B C 1
ATOM 1948 O O . LEU A 1 284 ? 31.355 42.396 -22.115 1.00 37.17 336 LEU B O 1
ATOM 1953 N N . ARG A 1 285 ? 30.895 44.183 -20.863 1.00 30.70 337 ARG B N 1
ATOM 1954 C CA . ARG A 1 285 ? 32.202 44.798 -20.992 1.00 32.77 337 ARG B CA 1
ATOM 1955 C C . ARG A 1 285 ? 33.229 44.221 -20.005 1.00 36.75 337 ARG B C 1
ATOM 1956 O O . ARG A 1 285 ? 32.865 43.710 -18.940 1.00 33.14 337 ARG B O 1
ATOM 1964 N N . TYR A 1 286 ? 34.509 44.338 -20.362 1.00 33.75 338 TYR B N 1
ATOM 1965 C CA . TYR A 1 286 ? 35.637 43.901 -19.540 1.00 30.29 338 TYR B CA 1
ATOM 1966 C C . TYR A 1 286 ? 35.497 42.455 -19.096 1.00 29.73 338 TYR B C 1
ATOM 1967 O O . TYR A 1 286 ? 35.938 42.088 -18.012 1.00 34.52 338 TYR B O 1
ATOM 1976 N N . SER A 1 287 ? 34.874 41.655 -19.954 1.00 29.66 339 SER B N 1
ATOM 1977 C CA . SER A 1 287 ? 34.766 40.214 -19.801 1.00 32.80 339 SER B CA 1
ATOM 1978 C C . SER A 1 287 ? 36.091 39.571 -19.422 1.00 33.04 339 SER B C 1
ATOM 1979 O O . SER A 1 287 ? 36.120 38.613 -18.665 1.00 31.93 339 SER B O 1
ATOM 1982 N N . ALA A 1 288 ? 37.185 40.092 -19.967 1.00 29.71 340 ALA B N 1
ATOM 1983 C CA . ALA A 1 288 ? 38.505 39.527 -19.712 1.00 31.24 340 ALA B CA 1
ATOM 1984 C C . ALA A 1 288 ? 38.918 39.637 -18.225 1.00 34.25 340 ALA B C 1
ATOM 1985 O O . ALA A 1 288 ? 39.686 38.817 -17.727 1.00 34.34 340 ALA B O 1
ATOM 1987 N N . ALA A 1 289 ? 38.400 40.646 -17.534 1.00 33.39 341 ALA B N 1
ATOM 1988 C CA . ALA A 1 289 ? 38.693 40.873 -16.119 1.00 37.59 341 ALA B CA 1
ATOM 1989 C C . ALA A 1 289 ? 40.188 40.773 -15.838 1.00 35.22 341 ALA B C 1
ATOM 1990 O O . ALA A 1 289 ? 40.635 39.904 -15.090 1.00 33.20 341 ALA B O 1
ATOM 1992 N N . ARG A 1 290 ? 40.960 41.653 -16.459 1.00 29.65 342 ARG B N 1
ATOM 1993 C CA . ARG A 1 290 ? 42.401 41.623 -16.284 1.00 29.40 342 ARG B CA 1
ATOM 1994 C C . ARG A 1 290 ? 42.827 42.191 -14.931 1.00 31.01 342 ARG B C 1
ATOM 1995 O O . ARG A 1 290 ? 43.876 41.834 -14.431 1.00 30.85 342 ARG B O 1
ATOM 2003 N N . THR A 1 291 ? 42.013 43.065 -14.340 1.00 31.61 343 THR B N 1
ATOM 2004 C CA . THR A 1 291 ? 42.328 43.650 -13.030 1.00 34.17 343 THR B CA 1
ATOM 2005 C C . THR A 1 291 ? 41.131 43.538 -12.087 1.00 34.08 343 THR B C 1
ATOM 2006 O O . THR A 1 291 ? 40.019 43.191 -12.529 1.00 28.90 343 THR B O 1
ATOM 2010 N N . TYR A 1 292 ? 41.331 43.849 -10.800 1.00 29.06 344 TYR B N 1
ATOM 2011 C CA . TYR A 1 292 ? 40.209 43.751 -9.865 1.00 29.33 344 TYR B CA 1
ATOM 2012 C C . TYR A 1 292 ? 39.179 44.830 -10.179 1.00 30.44 344 TYR B C 1
ATOM 2013 O O . TYR A 1 292 ? 37.976 44.620 -10.002 1.00 27.70 344 TYR B O 1
ATOM 2022 N N . ALA A 1 293 ? 39.638 45.959 -10.712 1.00 31.35 345 ALA B N 1
ATOM 2023 C CA . ALA A 1 293 ? 38.711 47.017 -11.119 1.00 34.16 345 ALA B CA 1
ATOM 2024 C C . ALA A 1 293 ? 37.839 46.573 -12.296 1.00 33.38 345 ALA B C 1
ATOM 2025 O O . ALA A 1 293 ? 36.643 46.863 -12.352 1.00 35.09 345 ALA B O 1
ATOM 2027 N N . GLN A 1 294 ? 38.433 45.852 -13.237 1.00 31.64 346 GLN B N 1
ATOM 2028 C CA . GLN A 1 294 ? 37.662 45.337 -14.364 1.00 30.67 346 GLN B CA 1
ATOM 2029 C C . GLN A 1 294 ? 36.693 44.278 -13.861 1.00 30.43 346 GLN B C 1
ATOM 2030 O O . GLN A 1 294 ? 35.509 44.291 -14.214 1.00 30.86 346 GLN B O 1
ATOM 2036 N N . ALA A 1 295 ? 37.197 43.369 -13.027 1.00 28.17 347 ALA B N 1
ATOM 2037 C CA . ALA A 1 295 ? 36.355 42.353 -12.401 1.00 27.91 347 ALA B CA 1
ATOM 2038 C C . ALA A 1 295 ? 35.175 42.986 -11.642 1.00 30.95 347 ALA B C 1
ATOM 2039 O O . ALA A 1 295 ? 34.066 42.447 -11.651 1.00 30.98 347 ALA B O 1
ATOM 2041 N N . ASN A 1 296 ? 35.388 44.141 -11.018 1.00 26.70 348 ASN B N 1
ATOM 2042 C CA . ASN A 1 296 ? 34.263 44.815 -10.357 1.00 31.96 348 ASN B CA 1
ATOM 2043 C C . ASN A 1 296 ? 33.233 45.372 -11.343 1.00 30.89 348 ASN B C 1
ATOM 2044 O O . ASN A 1 296 ? 32.032 45.285 -11.108 1.00 27.45 348 ASN B O 1
ATOM 2049 N N . ILE A 1 297 ? 33.686 45.916 -12.468 1.00 34.61 349 ILE B N 1
ATOM 2050 C CA . ILE A 1 297 ? 32.751 46.385 -13.503 1.00 31.23 349 ILE B CA 1
ATOM 2051 C C . ILE A 1 297 ? 31.895 45.237 -14.025 1.00 31.50 349 ILE B C 1
ATOM 2052 O O . ILE A 1 297 ? 30.696 45.396 -14.238 1.00 34.00 349 ILE B O 1
ATOM 2057 N N . VAL A 1 298 ? 32.496 44.063 -14.175 1.00 29.05 350 VAL B N 1
ATOM 2058 C CA . VAL A 1 298 ? 31.737 42.868 -14.543 1.00 32.37 350 VAL B CA 1
ATOM 2059 C C . VAL A 1 298 ? 30.653 42.492 -13.509 1.00 34.89 350 VAL B C 1
ATOM 2060 O O . VAL A 1 298 ? 29.510 42.218 -13.890 1.00 34.58 350 VAL B O 1
ATOM 2064 N N . LEU A 1 299 ? 31.012 42.467 -12.218 1.00 32.53 351 LEU B N 1
ATOM 2065 C CA . LEU A 1 299 ? 30.034 42.289 -11.132 1.00 33.69 351 LEU B CA 1
ATOM 2066 C C . LEU A 1 299 ? 28.891 43.280 -11.201 1.00 34.52 351 LEU B C 1
ATOM 2067 O O . LEU A 1 299 ? 27.738 42.913 -11.013 1.00 37.17 351 LEU B O 1
ATOM 2072 N N . ASP A 1 300 ? 29.212 44.548 -11.447 1.00 34.30 352 ASP B N 1
ATOM 2073 C CA . ASP A 1 300 ? 28.179 45.576 -11.522 1.00 37.82 352 ASP B CA 1
ATOM 2074 C C . ASP A 1 300 ? 27.189 45.301 -12.657 1.00 37.53 352 ASP B C 1
ATOM 2075 O O . ASP A 1 300 ? 26.008 45.621 -12.543 1.00 37.66 352 ASP B O 1
ATOM 2077 N N . GLN A 1 301 ? 27.660 44.688 -13.741 1.00 35.20 353 GLN B N 1
ATOM 2078 C CA . GLN A 1 301 ? 26.794 44.398 -14.874 1.00 36.83 353 GLN B CA 1
ATOM 2079 C C . GLN A 1 301 ? 25.929 43.169 -14.612 1.00 36.50 353 GLN B C 1
ATOM 2080 O O . GLN A 1 301 ? 24.776 43.111 -15.028 1.00 33.94 353 GLN B O 1
ATOM 2086 N N . ILE A 1 302 ? 26.488 42.180 -13.928 1.00 33.83 354 ILE B N 1
ATOM 2087 C CA . ILE A 1 302 ? 25.716 41.012 -13.536 1.00 37.97 354 ILE B CA 1
ATOM 2088 C C . ILE A 1 302 ? 24.622 41.367 -12.506 1.00 40.19 354 ILE B C 1
ATOM 2089 O O . ILE A 1 302 ? 23.477 40.926 -12.647 1.00 41.30 354 ILE B O 1
ATOM 2094 N N . GLU A 1 303 ? 24.947 42.170 -11.493 1.00 34.79 355 GLU B N 1
ATOM 2095 C CA . GLU A 1 303 ? 23.916 42.603 -10.530 1.00 45.22 355 GLU B CA 1
ATOM 2096 C C . GLU A 1 303 ? 22.783 43.354 -11.241 1.00 42.50 355 GLU B C 1
ATOM 2097 O O . GLU A 1 303 ? 21.609 43.089 -10.999 1.00 43.87 355 GLU B O 1
ATOM 2099 N N . GLU A 1 304 ? 23.137 44.270 -12.135 1.00 41.78 356 GLU B N 1
ATOM 2100 C CA . GLU A 1 304 ? 22.137 44.987 -12.920 1.00 42.46 356 GLU B CA 1
ATOM 2101 C C . GLU A 1 304 ? 21.167 44.045 -13.658 1.00 45.12 356 GLU B C 1
ATOM 2102 O O . GLU A 1 304 ? 19.962 44.309 -13.714 1.00 49.38 356 GLU B O 1
ATOM 2108 N N . VAL A 1 305 ? 21.674 42.939 -14.200 1.00 38.86 357 VAL B N 1
ATOM 2109 C CA . VAL A 1 305 ? 20.804 41.961 -14.846 1.00 38.48 357 VAL B CA 1
ATOM 2110 C C . VAL A 1 305 ? 19.902 41.251 -13.842 1.00 45.30 357 VAL B C 1
ATOM 2111 O O . VAL A 1 305 ? 18.700 41.083 -14.077 1.00 45.09 357 VAL B O 1
ATOM 2115 N N . LEU A 1 306 ? 20.492 40.829 -12.728 1.00 43.55 358 LEU B N 1
ATOM 2116 C CA . LEU A 1 306 ? 19.753 40.148 -11.675 1.00 45.51 358 LEU B CA 1
ATOM 2117 C C . LEU A 1 306 ? 18.553 40.974 -11.173 1.00 45.90 358 LEU B C 1
ATOM 2118 O O . LEU A 1 306 ? 17.485 40.418 -10.926 1.00 45.18 358 LEU B O 1
ATOM 2123 N N . LYS A 1 307 ? 18.731 42.291 -11.046 1.00 45.87 359 LYS B N 1
ATOM 2124 C CA . LYS A 1 307 ? 17.655 43.198 -10.614 1.00 48.41 359 LYS B CA 1
ATOM 2125 C C . LYS A 1 307 ? 16.409 43.093 -11.503 1.00 49.40 359 LYS B C 1
ATOM 2126 O O . LYS A 1 307 ? 15.285 43.192 -11.019 1.00 55.41 359 LYS B O 1
ATOM 2132 N N . GLY A 1 308 ? 16.607 42.909 -12.804 1.00 47.12 360 GLY B N 1
ATOM 2133 C CA . GLY A 1 308 ? 15.490 42.700 -13.708 1.00 50.76 360 GLY B CA 1
ATOM 2134 C C . GLY A 1 308 ? 15.073 41.240 -13.749 1.00 56.56 360 GLY B C 1
ATOM 2135 O O . GLY A 1 308 ? 14.245 40.843 -14.568 1.00 55.88 360 GLY B O 1
ATOM 2136 N N . LEU A 1 309 ? 15.650 40.449 -12.844 1.00 58.94 361 LEU B N 1
ATOM 2137 C CA . LEU A 1 309 ? 15.482 38.994 -12.805 1.00 57.01 361 LEU B CA 1
ATOM 2138 C C . LEU A 1 309 ? 15.707 38.346 -14.177 1.00 56.74 361 LEU B C 1
ATOM 2139 O O . LEU A 1 309 ? 16.756 37.745 -14.433 1.00 55.33 361 LEU B O 1
ATOM 2144 N N . HIS B 1 7 ? -1.126 -14.363 -28.712 1.00 54.69 59 HIS A N 1
ATOM 2145 C CA . HIS B 1 7 ? -1.206 -12.954 -29.113 1.00 52.44 59 HIS A CA 1
ATOM 2146 C C . HIS B 1 7 ? 0.183 -12.423 -29.466 1.00 49.86 59 HIS A C 1
ATOM 2147 O O . HIS B 1 7 ? 1.192 -13.001 -29.060 1.00 51.19 59 HIS A O 1
ATOM 2154 N N . HIS B 1 8 ? 0.234 -11.326 -30.219 1.00 49.94 60 HIS A N 1
ATOM 2155 C CA . HIS B 1 8 ? 1.508 -10.828 -30.760 1.00 54.97 60 HIS A CA 1
ATOM 2156 C C . HIS B 1 8 ? 2.394 -10.071 -29.761 1.00 49.36 60 HIS A C 1
ATOM 2157 O O . HIS B 1 8 ? 3.619 -10.133 -29.858 1.00 50.81 60 HIS A O 1
ATOM 2164 N N . HIS B 1 9 ? 1.793 -9.349 -28.823 1.00 49.85 61 HIS A N 1
ATOM 2165 C CA . HIS B 1 9 ? 2.581 -8.686 -27.786 1.00 51.63 61 HIS A CA 1
ATOM 2166 C C . HIS B 1 9 ? 2.772 -9.618 -26.581 1.00 50.60 61 HIS A C 1
ATOM 2167 O O . HIS B 1 9 ? 1.845 -10.313 -26.174 1.00 51.59 61 HIS A O 1
ATOM 2174 N N . HIS B 1 10 ? 3.984 -9.641 -26.035 1.00 54.35 62 HIS A N 1
ATOM 2175 C CA . HIS B 1 10 ? 4.278 -10.386 -24.810 1.00 57.75 62 HIS A CA 1
ATOM 2176 C C . HIS B 1 10 ? 4.445 -9.420 -23.638 1.00 60.68 62 HIS A C 1
ATOM 2177 O O . HIS B 1 10 ? 5.241 -8.481 -23.716 1.00 61.59 62 HIS A O 1
ATOM 2184 N N . SER B 1 11 ? 3.699 -9.657 -22.556 1.00 67.84 63 SER A N 1
ATOM 2185 C CA . SER B 1 11 ? 3.654 -8.746 -21.394 1.00 67.10 63 SER A CA 1
ATOM 2186 C C . SER B 1 11 ? 4.700 -9.002 -20.292 1.00 69.28 63 SER A C 1
ATOM 2187 O O . SER B 1 11 ? 5.342 -10.057 -20.267 1.00 68.27 63 SER A O 1
ATOM 2189 N N . SER B 1 12 ? 4.795 -8.034 -19.376 1.00 68.05 64 SER A N 1
ATOM 2190 C CA . SER B 1 12 ? 5.630 -8.061 -18.170 1.00 66.99 64 SER A CA 1
ATOM 2191 C C . SER B 1 12 ? 6.739 -9.076 -18.117 1.00 71.90 64 SER A C 1
ATOM 2192 O O . SER B 1 12 ? 7.023 -9.598 -17.049 1.00 70.40 64 SER A O 1
ATOM 2194 N N . ILE B 1 38 ? 27.832 9.487 0.101 1.00 76.03 90 ILE A N 1
ATOM 2195 C CA . ILE B 1 38 ? 27.128 10.351 -0.844 1.00 77.19 90 ILE A CA 1
ATOM 2196 C C . ILE B 1 38 ? 26.856 11.730 -0.241 1.00 77.74 90 ILE A C 1
ATOM 2197 O O . ILE B 1 38 ? 26.385 11.825 0.885 1.00 79.62 90 ILE A O 1
ATOM 2199 N N . PRO B 1 39 ? 27.160 12.798 -0.999 1.00 79.71 91 PRO A N 1
ATOM 2200 C CA . PRO B 1 39 ? 26.992 14.220 -0.655 1.00 81.58 91 PRO A CA 1
ATOM 2201 C C . PRO B 1 39 ? 25.714 14.547 0.118 1.00 84.91 91 PRO A C 1
ATOM 2202 O O . PRO B 1 39 ? 24.648 14.041 -0.226 1.00 86.72 91 PRO A O 1
ATOM 2206 N N . ALA B 1 40 ? 25.818 15.394 1.139 1.00 88.89 92 ALA A N 1
ATOM 2207 C CA . ALA B 1 40 ? 24.645 15.790 1.916 1.00 90.15 92 ALA A CA 1
ATOM 2208 C C . ALA B 1 40 ? 23.804 16.802 1.135 1.00 91.85 92 ALA A C 1
ATOM 2209 O O . ALA B 1 40 ? 22.589 16.640 0.994 1.00 93.82 92 ALA A O 1
ATOM 2211 N N . ASP B 1 41 ? 24.456 17.847 0.633 1.00 88.91 93 ASP A N 1
ATOM 2212 C CA . ASP B 1 41 ? 23.815 18.796 -0.270 1.00 89.10 93 ASP A CA 1
ATOM 2213 C C . ASP B 1 41 ? 24.474 18.666 -1.638 1.00 91.13 93 ASP A C 1
ATOM 2214 O O . ASP B 1 41 ? 25.395 19.417 -1.964 1.00 90.29 93 ASP A O 1
ATOM 2216 N N . PRO B 1 42 ? 24.015 17.689 -2.436 1.00 88.47 94 PRO A N 1
ATOM 2217 C CA . PRO B 1 42 ? 24.617 17.372 -3.732 1.00 83.16 94 PRO A CA 1
ATOM 2218 C C . PRO B 1 42 ? 24.162 18.354 -4.786 1.00 82.21 94 PRO A C 1
ATOM 2219 O O . PRO B 1 42 ? 23.017 18.799 -4.772 1.00 80.72 94 PRO A O 1
ATOM 2223 N N . GLN B 1 43 ? 25.054 18.707 -5.690 1.00 96.91 95 GLN A N 1
ATOM 2224 C CA . GLN B 1 43 ? 24.839 19.848 -6.550 1.00 96.53 95 GLN A CA 1
ATOM 2225 C C . GLN B 1 43 ? 24.592 19.514 -7.995 1.00 95.90 95 GLN A C 1
ATOM 2226 O O . GLN B 1 43 ? 23.739 20.096 -8.625 1.00 95.98 95 GLN A O 1
ATOM 2232 N N . ARG B 1 44 ? 25.374 18.603 -8.528 1.00 66.64 96 ARG A N 1
ATOM 2233 C CA . ARG B 1 44 ? 25.245 18.192 -9.920 1.00 58.07 96 ARG A CA 1
ATOM 2234 C C . ARG B 1 44 ? 24.765 16.747 -10.005 1.00 52.43 96 ARG A C 1
ATOM 2235 O O . ARG B 1 44 ? 25.553 15.813 -9.889 1.00 51.56 96 ARG A O 1
ATOM 2243 N N . ILE B 1 45 ? 23.465 16.570 -10.211 1.00 48.96 97 ILE A N 1
ATOM 2244 C CA . ILE B 1 45 ? 22.867 15.246 -10.229 1.00 44.76 97 ILE A CA 1
ATOM 2245 C C . ILE B 1 45 ? 22.574 14.760 -11.650 1.00 44.55 97 ILE A C 1
ATOM 2246 O O . ILE B 1 45 ? 21.912 15.448 -12.424 1.00 44.27 97 ILE A O 1
ATOM 2251 N N . VAL B 1 46 ? 23.088 13.587 -12.004 1.00 41.13 98 VAL A N 1
ATOM 2252 C CA . VAL B 1 46 ? 22.669 12.943 -13.237 1.00 43.43 98 VAL A CA 1
ATOM 2253 C C . VAL B 1 46 ? 21.510 12.006 -12.915 1.00 43.71 98 VAL A C 1
ATOM 2254 O O . VAL B 1 46 ? 21.619 11.155 -12.035 1.00 43.70 98 VAL A O 1
ATOM 2258 N N . ALA B 1 47 ? 20.392 12.185 -13.615 1.00 43.93 99 ALA A N 1
ATOM 2259 C CA . ALA B 1 47 ? 19.215 11.348 -13.405 1.00 40.90 99 ALA A CA 1
ATOM 2260 C C . ALA B 1 47 ? 19.086 10.296 -14.500 1.00 46.25 99 ALA A C 1
ATOM 2261 O O . ALA B 1 47 ? 18.709 10.603 -15.642 1.00 43.71 99 ALA A O 1
ATOM 2263 N N . LEU B 1 48 ? 19.407 9.051 -14.158 1.00 46.24 100 LEU A N 1
ATOM 2264 C CA . LEU B 1 48 ? 19.130 7.942 -15.062 1.00 47.72 100 LEU A CA 1
ATOM 2265 C C . LEU B 1 48 ? 17.656 7.559 -14.924 1.00 43.53 100 LEU A C 1
ATOM 2266 O O . LEU B 1 48 ? 16.883 8.300 -14.317 1.00 42.62 100 LEU A O 1
ATOM 2271 N N . GLU B 1 49 ? 17.264 6.416 -15.482 1.00 46.28 101 GLU A N 1
ATOM 2272 C CA . GLU B 1 49 ? 15.851 6.037 -15.500 1.00 48.02 101 GLU A CA 1
ATOM 2273 C C . GLU B 1 49 ? 15.247 6.029 -14.088 1.00 43.95 101 GLU A C 1
ATOM 2274 O O . GLU B 1 49 ? 15.848 5.513 -13.150 1.00 44.59 101 GLU A O 1
ATOM 2280 N N . PHE B 1 50 ? 14.062 6.634 -13.980 1.00 42.94 102 PHE A N 1
ATOM 2281 C CA . PHE B 1 50 ? 13.297 6.857 -12.736 1.00 44.31 102 PHE A CA 1
ATOM 2282 C C . PHE B 1 50 ? 13.845 8.002 -11.863 1.00 41.70 102 PHE A C 1
ATOM 2283 O O . PHE B 1 50 ? 13.165 8.460 -10.964 1.00 44.15 102 PHE A O 1
ATOM 2291 N N . GLY B 1 51 ? 15.038 8.502 -12.156 1.00 38.48 103 GLY A N 1
ATOM 2292 C CA . GLY B 1 51 ? 15.587 9.604 -11.390 1.00 39.13 103 GLY A CA 1
ATOM 2293 C C . GLY B 1 51 ? 14.996 10.950 -11.774 1.00 40.82 103 GLY A C 1
ATOM 2294 O O . GLY B 1 51 ? 15.022 11.921 -10.994 1.00 40.22 103 GLY A O 1
ATOM 2295 N N . THR B 1 52 ? 14.459 11.011 -12.983 1.00 39.45 104 THR A N 1
ATOM 2296 C CA . THR B 1 52 ? 13.928 12.256 -13.528 1.00 42.35 104 THR A CA 1
ATOM 2297 C C . THR B 1 52 ? 12.722 12.754 -12.727 1.00 40.66 104 THR A C 1
ATOM 2298 O O . THR B 1 52 ? 12.610 13.941 -12.425 1.00 40.35 104 THR A O 1
ATOM 2302 N N . GLU B 1 53 ? 11.813 11.835 -12.417 1.00 40.18 105 GLU A N 1
ATOM 2303 C CA . GLU B 1 53 ? 10.630 12.150 -11.618 1.00 41.97 105 GLU A CA 1
ATOM 2304 C C . GLU B 1 53 ? 11.059 12.685 -10.281 1.00 39.16 105 GLU A C 1
ATOM 2305 O O . GLU B 1 53 ? 10.454 13.613 -9.760 1.00 41.52 105 GLU A O 1
ATOM 2311 N N . VAL B 1 54 ? 12.113 12.081 -9.735 1.00 37.06 106 VAL A N 1
ATOM 2312 C CA . VAL B 1 54 ? 12.677 12.480 -8.449 1.00 41.64 106 VAL A CA 1
ATOM 2313 C C . VAL B 1 54 ? 13.218 13.918 -8.430 1.00 43.07 106 VAL A C 1
ATOM 2314 O O . VAL B 1 54 ? 12.914 14.687 -7.513 1.00 40.69 106 VAL A O 1
ATOM 2318 N N . VAL B 1 55 ? 14.008 14.290 -9.439 1.00 41.28 107 VAL A N 1
ATOM 2319 C CA . VAL B 1 55 ? 14.609 15.609 -9.428 1.00 35.13 107 VAL A CA 1
ATOM 2320 C C . VAL B 1 55 ? 13.556 16.673 -9.736 1.00 40.02 107 VAL A C 1
ATOM 2321 O O . VAL B 1 55 ? 13.620 17.783 -9.205 1.00 42.49 107 VAL A O 1
ATOM 2325 N N . LEU B 1 56 ? 12.562 16.341 -10.553 1.00 37.80 108 LEU A N 1
ATOM 2326 C CA . LEU B 1 56 ? 11.498 17.299 -10.833 1.00 40.55 108 LEU A CA 1
ATOM 2327 C C . LEU B 1 56 ? 10.638 17.561 -9.600 1.00 41.40 108 LEU A C 1
ATOM 2328 O O . LEU B 1 56 ? 10.211 18.693 -9.359 1.00 41.94 108 LEU A O 1
ATOM 2333 N N . GLU B 1 57 ? 10.367 16.512 -8.832 1.00 39.49 109 GLU A N 1
ATOM 2334 C CA . GLU B 1 57 ? 9.561 16.671 -7.633 1.00 44.71 109 GLU A CA 1
ATOM 2335 C C . GLU B 1 57 ? 10.321 17.431 -6.554 1.00 42.08 109 GLU A C 1
ATOM 2336 O O . GLU B 1 57 ? 9.708 18.043 -5.689 1.00 45.61 109 GLU A O 1
ATOM 2342 N N . ALA B 1 58 ? 11.649 17.398 -6.621 1.00 40.59 110 ALA A N 1
ATOM 2343 C CA . ALA B 1 58 ? 12.490 18.099 -5.654 1.00 42.82 110 ALA A CA 1
ATOM 2344 C C . ALA B 1 58 ? 12.896 19.488 -6.148 1.00 44.41 110 ALA A C 1
ATOM 2345 O O . ALA B 1 58 ? 13.640 20.189 -5.476 1.00 42.20 110 ALA A O 1
ATOM 2347 N N . GLY B 1 59 ? 12.417 19.874 -7.329 1.00 44.19 111 GLY A N 1
ATOM 2348 C CA . GLY B 1 59 ? 12.766 21.162 -7.907 1.00 41.78 111 GLY A CA 1
ATOM 2349 C C . GLY B 1 59 ? 14.250 21.312 -8.200 1.00 43.02 111 GLY A C 1
ATOM 2350 O O . GLY B 1 59 ? 14.791 22.406 -8.137 1.00 55.31 111 GLY A O 1
ATOM 2351 N N . ILE B 1 60 ? 14.907 20.205 -8.517 1.00 41.91 112 ILE A N 1
ATOM 2352 C CA . ILE B 1 60 ? 16.323 20.182 -8.863 1.00 42.34 112 ILE A CA 1
ATOM 2353 C C . ILE B 1 60 ? 16.503 20.152 -10.384 1.00 46.82 112 ILE A C 1
ATOM 2354 O O . ILE B 1 60 ? 15.766 19.458 -11.089 1.00 45.19 112 ILE A O 1
ATOM 2359 N N . GLU B 1 61 ? 17.462 20.914 -10.898 1.00 42.44 113 GLU A N 1
ATOM 2360 C CA . GLU B 1 61 ? 17.775 20.830 -12.317 1.00 49.75 113 GLU A CA 1
ATOM 2361 C C . GLU B 1 61 ? 18.971 19.918 -12.532 1.00 48.05 113 GLU A C 1
ATOM 2362 O O . GLU B 1 61 ? 20.101 20.301 -12.237 1.00 49.02 113 GLU A O 1
ATOM 2368 N N . PRO B 1 62 ? 18.724 18.707 -13.052 1.00 44.16 114 PRO A N 1
ATOM 2369 C CA . PRO B 1 62 ? 19.791 17.724 -13.282 1.00 44.48 114 PRO A CA 1
ATOM 2370 C C . PRO B 1 62 ? 20.796 18.210 -14.319 1.00 42.92 114 PRO A C 1
ATOM 2371 O O . PRO B 1 62 ? 20.447 19.043 -15.157 1.00 42.71 114 PRO A O 1
ATOM 2375 N N . VAL B 1 63 ? 22.016 17.689 -14.278 1.00 42.32 115 VAL A N 1
ATOM 2376 C CA . VAL B 1 63 ? 23.017 18.064 -15.275 1.00 43.78 115 VAL A CA 1
ATOM 2377 C C . VAL B 1 63 ? 23.097 17.022 -16.383 1.00 39.77 115 VAL A C 1
ATOM 2378 O O . VAL B 1 63 ? 23.947 17.100 -17.251 1.00 42.34 115 VAL A O 1
ATOM 2382 N N . GLY B 1 64 ? 22.192 16.051 -16.344 1.00 41.85 116 GLY A N 1
ATOM 2383 C CA . GLY B 1 64 ? 22.179 14.946 -17.286 1.00 36.56 116 GLY A CA 1
ATOM 2384 C C . GLY B 1 64 ? 20.948 14.094 -17.042 1.00 38.91 116 GLY A C 1
ATOM 2385 O O . GLY B 1 64 ? 20.555 13.869 -15.884 1.00 37.66 116 GLY A O 1
ATOM 2386 N N . VAL B 1 65 ? 20.321 13.632 -18.121 1.00 37.55 117 VAL A N 1
ATOM 2387 C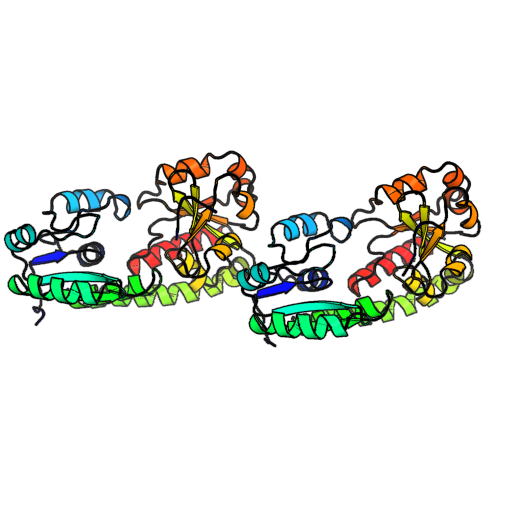 CA . VAL B 1 65 ? 19.089 12.853 -18.007 1.00 36.87 117 VAL A CA 1
ATOM 2388 C C . VAL B 1 65 ? 19.020 11.741 -19.023 1.00 37.12 117 VAL A C 1
ATOM 2389 O O . VAL B 1 65 ? 19.740 11.753 -20.019 1.00 44.41 117 VAL A O 1
ATOM 2393 N N . ILE B 1 66 ? 18.166 10.768 -18.743 1.00 39.55 118 ILE A N 1
ATOM 2394 C CA . ILE B 1 66 ? 17.782 9.753 -19.710 1.00 42.18 118 ILE A CA 1
ATOM 2395 C C . ILE B 1 66 ? 16.883 10.451 -20.701 1.00 40.96 118 ILE A C 1
ATOM 2396 O O . ILE B 1 66 ? 16.182 11.388 -20.312 1.00 40.85 118 ILE A O 1
ATOM 2401 N N . GLU B 1 67 ? 16.906 10.041 -21.970 1.00 44.18 119 GLU A N 1
ATOM 2402 C CA . GLU B 1 67 ? 16.142 10.787 -22.970 1.00 47.13 119 GLU A CA 1
ATOM 2403 C C . GLU B 1 67 ? 14.674 10.874 -22.588 1.00 43.64 119 GLU A C 1
ATOM 2404 O O . GLU B 1 67 ? 14.018 9.871 -22.327 1.00 37.99 119 GLU A O 1
ATOM 2410 N N . PRO B 1 68 ? 14.170 12.107 -22.505 1.00 45.07 120 PRO A N 1
ATOM 2411 C CA . PRO B 1 68 ? 12.806 12.315 -22.032 1.00 40.73 120 PRO A CA 1
ATOM 2412 C C . PRO B 1 68 ? 11.788 11.818 -23.042 1.00 44.24 120 PRO A C 1
ATOM 2413 O O . PRO B 1 68 ? 11.904 12.127 -24.229 1.00 44.49 120 PRO A O 1
ATOM 2417 N N . VAL B 1 69 ? 10.808 11.058 -22.572 1.00 42.76 121 VAL A N 1
ATOM 2418 C CA . VAL B 1 69 ? 9.629 10.771 -23.364 1.00 41.76 121 VAL A CA 1
ATOM 2419 C C . VAL B 1 69 ? 8.483 11.662 -22.905 1.00 41.84 121 VAL A C 1
ATOM 2420 O O . VAL B 1 69 ? 8.153 11.692 -21.719 1.00 42.56 121 VAL A O 1
ATOM 2424 N N . ALA B 1 70 ? 7.880 12.376 -23.851 1.00 41.31 122 ALA A N 1
ATOM 2425 C CA . ALA B 1 70 ? 6.837 13.367 -23.574 1.00 41.70 122 ALA A CA 1
ATOM 2426 C C . ALA B 1 70 ? 5.629 12.833 -22.814 1.00 45.39 122 ALA A C 1
ATOM 2427 O O . ALA B 1 70 ? 5.024 13.561 -22.023 1.00 49.02 122 ALA A O 1
ATOM 2429 N N . THR B 1 71 ? 5.268 11.578 -23.056 1.00 41.66 123 THR A N 1
ATOM 2430 C CA . THR B 1 71 ? 4.065 11.026 -22.449 1.00 44.24 123 THR A CA 1
ATOM 2431 C C . THR B 1 71 ? 4.164 10.962 -20.921 1.00 44.36 123 THR A C 1
ATOM 2432 O O . THR B 1 71 ? 3.144 10.968 -20.232 1.00 41.96 123 THR A O 1
ATOM 2436 N N . LEU B 1 72 ? 5.391 10.913 -20.401 1.00 44.20 124 LEU A N 1
ATOM 2437 C CA . LEU B 1 72 ? 5.638 10.805 -18.956 1.00 36.93 124 LEU A CA 1
ATOM 2438 C C . LEU B 1 72 ? 5.543 12.132 -18.212 1.00 40.70 124 LEU A C 1
ATOM 2439 O O . LEU B 1 72 ? 5.516 12.160 -16.976 1.00 41.72 124 LEU A O 1
ATOM 2444 N N . TYR B 1 73 ? 5.504 13.237 -18.947 1.00 40.25 125 TYR A N 1
ATOM 2445 C CA . TYR B 1 73 ? 5.609 14.536 -18.299 1.00 40.26 125 TYR A CA 1
ATOM 2446 C C . TYR B 1 73 ? 4.633 15.552 -18.844 1.00 42.36 125 TYR A C 1
ATOM 2447 O O . TYR B 1 73 ? 4.144 15.459 -19.978 1.00 47.71 125 TYR A O 1
ATOM 2456 N N . THR B 1 74 ? 4.355 16.517 -17.986 1.00 41.99 126 THR A N 1
ATOM 2457 C CA . THR B 1 74 ? 3.753 17.792 -18.335 1.00 43.64 126 THR A CA 1
ATOM 2458 C C . THR B 1 74 ? 4.394 18.402 -19.593 1.00 45.55 126 THR A C 1
ATOM 2459 O O . THR B 1 74 ? 5.593 18.226 -19.829 1.00 46.13 126 THR A O 1
ATOM 2463 N N . ALA B 1 75 ? 3.608 19.090 -20.414 1.00 41.20 127 ALA A N 1
ATOM 2464 C CA . ALA B 1 75 ? 4.172 19.751 -21.593 1.00 49.97 127 ALA A CA 1
ATOM 2465 C C . ALA B 1 75 ? 5.317 20.683 -21.182 1.00 45.23 127 ALA A C 1
ATOM 2466 O O . ALA B 1 75 ? 6.398 20.667 -21.782 1.00 43.51 127 ALA A O 1
ATOM 2468 N N . GLU B 1 76 ? 5.078 21.467 -20.139 1.00 43.58 128 GLU A N 1
ATOM 2469 C CA . GLU B 1 76 ? 6.091 22.364 -19.600 1.00 49.00 128 GLU A CA 1
ATOM 2470 C C . GLU B 1 76 ? 7.330 21.626 -19.131 1.00 47.29 128 GLU A C 1
ATOM 2471 O O . GLU B 1 76 ? 8.445 22.024 -19.446 1.00 50.31 128 GLU A O 1
ATOM 2477 N N . GLU B 1 77 ? 7.134 20.555 -18.374 1.00 45.80 129 GLU A N 1
ATOM 2478 C CA . GLU B 1 77 ? 8.244 19.723 -17.922 1.00 42.84 129 GLU A CA 1
ATOM 2479 C C . GLU B 1 77 ? 9.040 19.138 -19.088 1.00 41.99 129 GLU A C 1
ATOM 2480 O O . GLU B 1 77 ? 10.267 19.049 -19.033 1.00 40.97 129 GLU A O 1
ATOM 2486 N N . PHE B 1 78 ? 8.350 18.730 -20.145 1.00 40.29 130 PHE A N 1
ATOM 2487 C CA . PHE B 1 78 ? 9.050 18.183 -21.304 1.00 37.54 130 PHE A CA 1
ATOM 2488 C C . PHE B 1 78 ? 9.885 19.257 -22.005 1.00 40.16 130 PHE A C 1
ATOM 2489 O O . PHE B 1 78 ? 11.003 18.980 -22.406 1.00 40.07 130 PHE A O 1
ATOM 2497 N N . GLU B 1 79 ? 9.364 20.476 -22.140 1.00 41.05 131 GLU A N 1
ATOM 2498 C CA . GLU B 1 79 ? 10.132 21.544 -22.778 1.00 46.03 131 GLU A CA 1
ATOM 2499 C C . GLU B 1 79 ? 11.389 21.846 -21.973 1.00 44.73 131 GLU A C 1
ATOM 2500 O O . GLU B 1 79 ? 12.455 22.099 -22.531 1.00 46.65 131 GLU A O 1
ATOM 2502 N N . GLN B 1 80 ? 11.263 21.804 -20.655 1.00 47.72 132 GLN A N 1
ATOM 2503 C CA . GLN B 1 80 ? 12.396 22.005 -19.765 1.00 40.35 132 GLN A CA 1
ATOM 2504 C C . GLN B 1 80 ? 13.399 20.851 -19.871 1.00 43.47 132 GLN A C 1
ATOM 2505 O O . GLN B 1 80 ? 14.598 21.083 -20.070 1.00 43.87 132 GLN A O 1
ATOM 2511 N N . LEU B 1 81 ? 12.912 19.612 -19.775 1.00 38.40 133 LEU A N 1
ATOM 2512 C CA . LEU B 1 81 ? 13.791 18.443 -19.815 1.00 40.31 133 LEU A CA 1
ATOM 2513 C C . LEU B 1 81 ? 14.574 18.329 -21.121 1.00 42.85 133 LEU A C 1
ATOM 2514 O O . LEU B 1 81 ? 15.686 17.793 -21.140 1.00 40.73 133 LEU A O 1
ATOM 2519 N N . SER B 1 82 ? 13.988 18.848 -22.200 1.00 42.60 134 SER A N 1
ATOM 2520 C CA . SER B 1 82 ? 14.572 18.780 -23.539 1.00 40.95 134 SER A CA 1
ATOM 2521 C C . SER B 1 82 ? 15.802 19.669 -23.707 1.00 43.29 134 SER A C 1
ATOM 2522 O O . SER B 1 82 ? 16.541 19.531 -24.670 1.00 45.88 134 SER A O 1
ATOM 2525 N N . THR B 1 83 ? 16.024 20.568 -22.761 1.00 42.22 135 THR A N 1
ATOM 2526 C CA . THR B 1 83 ? 17.201 21.416 -22.789 1.00 42.80 135 THR A CA 1
ATOM 2527 C C . THR B 1 83 ? 18.402 20.790 -22.066 1.00 43.55 135 THR A C 1
ATOM 2528 O O . THR B 1 83 ? 19.495 21.354 -22.078 1.00 46.84 135 THR A O 1
ATOM 2532 N N . TYR B 1 84 ? 18.202 19.639 -21.434 1.00 39.43 136 TYR A N 1
ATOM 2533 C CA . TYR B 1 84 ? 19.257 19.000 -20.651 1.00 39.42 136 TYR A CA 1
ATOM 2534 C C . TYR B 1 84 ? 20.060 17.993 -21.458 1.00 39.02 136 TYR A C 1
ATOM 2535 O O . TYR B 1 84 ? 19.545 17.403 -22.403 1.00 43.57 136 TYR A O 1
ATOM 2544 N N . PRO B 1 85 ? 21.329 17.777 -21.084 1.00 43.11 137 PRO A N 1
ATOM 2545 C CA . PRO B 1 85 ? 22.142 16.795 -21.819 1.00 42.03 137 PRO A CA 1
ATOM 2546 C C . PRO B 1 85 ? 21.599 15.366 -21.664 1.00 42.11 137 PRO A C 1
ATOM 2547 O O . PRO B 1 85 ? 21.194 14.998 -20.568 1.00 40.63 137 PRO A O 1
ATOM 2551 N N . VAL B 1 86 ? 21.580 14.597 -22.751 1.00 40.55 138 VAL A N 1
ATOM 2552 C CA . VAL B 1 86 ? 21.109 13.217 -22.741 1.00 38.09 138 VAL A CA 1
ATOM 2553 C C . VAL B 1 86 ? 22.277 12.259 -22.516 1.00 45.21 138 VAL A C 1
ATOM 2554 O O . VAL B 1 86 ? 23.260 12.295 -23.251 1.00 47.79 138 VAL A O 1
ATOM 2558 N N . VAL B 1 87 ? 22.174 11.418 -21.487 1.00 45.95 139 VAL A N 1
ATOM 2559 C CA . VAL B 1 87 ? 23.265 10.522 -21.107 1.00 47.00 139 VAL A CA 1
ATOM 2560 C C . VAL B 1 87 ? 22.835 9.068 -21.155 1.00 48.83 139 VAL A C 1
ATOM 2561 O O . VAL B 1 87 ? 23.651 8.165 -20.997 1.00 53.35 139 VAL A O 1
ATOM 2565 N N . GLN B 1 88 ? 21.547 8.834 -21.348 1.00 44.42 140 GLN A N 1
ATOM 2566 C CA . GLN B 1 88 ? 21.073 7.467 -21.430 1.00 50.42 140 GLN A CA 1
ATOM 2567 C C . GLN B 1 88 ? 19.941 7.420 -22.435 1.00 49.58 140 GLN A C 1
ATOM 2568 O O . GLN B 1 88 ? 19.190 8.385 -22.570 1.00 48.33 140 GLN A O 1
ATOM 2574 N N . SER B 1 89 ? 19.839 6.309 -23.158 1.00 51.82 141 SER A N 1
ATOM 2575 C CA . SER B 1 89 ? 18.841 6.178 -24.214 1.00 53.43 141 SER A CA 1
ATOM 2576 C C . SER B 1 89 ? 17.613 5.411 -23.758 1.00 56.43 141 SER A C 1
ATOM 2577 O O . SER B 1 89 ? 17.587 4.834 -22.666 1.00 56.08 141 SER A O 1
ATOM 2580 N N . ALA B 1 90 ? 16.602 5.404 -24.619 1.00 57.53 142 ALA A N 1
ATOM 2581 C CA . ALA B 1 90 ? 15.390 4.626 -24.402 1.00 62.12 142 ALA A CA 1
ATOM 2582 C C . ALA B 1 90 ? 15.707 3.181 -24.010 1.00 64.36 142 ALA A C 1
ATOM 2583 O O . ALA B 1 90 ? 15.215 2.687 -23.000 1.00 58.49 142 ALA A O 1
ATOM 2585 N N . SER B 1 91 ? 16.548 2.520 -24.807 1.00 63.58 143 SER A N 1
ATOM 2586 C CA . SER B 1 91 ? 16.908 1.119 -24.580 1.00 60.55 143 SER A CA 1
ATOM 2587 C C . SER B 1 91 ? 17.809 0.921 -23.355 1.00 63.64 143 SER A C 1
ATOM 2588 O O . SER B 1 91 ? 18.247 -0.209 -23.081 1.00 60.59 143 SER A O 1
ATOM 2591 N N . LEU B 1 92 ? 18.089 2.033 -22.661 1.00 60.49 144 LEU A N 1
ATOM 2592 C CA . LEU B 1 92 ? 18.761 2.090 -21.355 1.00 58.45 144 LEU A CA 1
ATOM 2593 C C . LEU B 1 92 ? 20.286 2.043 -21.410 1.00 57.76 144 LEU A C 1
ATOM 2594 O O . LEU B 1 92 ? 20.932 1.980 -20.364 1.00 59.09 144 LEU A O 1
ATOM 2599 N N . GLU B 1 93 ? 20.882 2.086 -22.598 1.00 62.71 145 GLU A N 1
ATOM 2600 C CA . GLU B 1 93 ? 22.336 2.008 -22.623 1.00 65.17 145 GLU A CA 1
ATOM 2601 C C . GLU B 1 93 ? 22.919 3.368 -22.259 1.00 62.65 145 GLU A C 1
ATOM 2602 O O . GLU B 1 93 ? 22.462 4.415 -22.729 1.00 57.17 145 GLU A O 1
ATOM 2608 N N . ILE B 1 94 ? 23.941 3.329 -21.414 1.00 61.00 146 ILE A N 1
ATOM 2609 C CA . ILE B 1 94 ? 24.502 4.518 -20.806 1.00 58.97 146 ILE A CA 1
ATOM 2610 C C . ILE B 1 94 ? 25.709 5.061 -21.562 1.00 60.95 146 ILE A C 1
ATOM 2611 O O . ILE B 1 94 ? 26.667 4.342 -21.825 1.00 63.91 146 ILE A O 1
ATOM 2616 N N . ASN B 1 95 ? 25.637 6.339 -21.920 1.00 61.29 147 ASN A N 1
ATOM 2617 C CA . ASN B 1 95 ? 26.755 7.063 -22.517 1.00 55.80 147 ASN A CA 1
ATOM 2618 C C . ASN B 1 95 ? 27.720 7.516 -21.422 1.00 59.76 147 ASN A C 1
ATOM 2619 O O . ASN B 1 95 ? 27.489 8.523 -20.748 1.00 59.06 147 ASN A O 1
ATOM 2624 N N . MET B 1 96 ? 28.801 6.767 -21.248 1.00 61.89 148 MET A N 1
ATOM 2625 C CA . MET B 1 96 ? 29.721 7.008 -20.146 1.00 59.38 148 MET A CA 1
ATOM 2626 C C . MET B 1 96 ? 30.487 8.323 -20.309 1.00 58.27 148 MET A C 1
ATOM 2627 O O . MET B 1 96 ? 30.664 9.061 -19.341 1.00 57.32 148 MET A O 1
ATOM 2632 N N . GLU B 1 97 ? 30.927 8.627 -21.528 1.00 61.71 149 GLU A N 1
ATOM 2633 C CA . GLU B 1 97 ? 31.686 9.855 -21.768 1.00 60.40 149 GLU A CA 1
ATOM 2634 C C . GLU B 1 97 ? 30.831 11.089 -21.519 1.00 52.72 149 GLU A C 1
ATOM 2635 O O . GLU B 1 97 ? 31.294 12.076 -20.954 1.00 53.19 149 GLU A O 1
ATOM 2641 N N . ALA B 1 98 ? 29.575 11.019 -21.940 1.00 51.91 150 ALA A N 1
ATOM 2642 C CA . ALA B 1 98 ? 28.624 12.095 -21.693 1.00 54.57 150 ALA A CA 1
ATOM 2643 C C . ALA B 1 98 ? 28.422 12.320 -20.182 1.00 52.77 150 ALA A C 1
ATOM 2644 O O . ALA B 1 98 ? 28.435 13.458 -19.704 1.00 48.98 150 ALA A O 1
ATOM 2646 N N . ILE B 1 99 ? 28.257 11.235 -19.432 1.00 51.66 151 ILE A N 1
ATOM 2647 C CA . ILE B 1 99 ? 28.159 11.343 -17.983 1.00 52.72 151 ILE A CA 1
ATOM 2648 C C . ILE B 1 99 ? 29.408 11.984 -17.394 1.00 51.20 151 ILE A C 1
ATOM 2649 O O . ILE B 1 99 ? 29.310 12.884 -16.544 1.00 46.86 151 ILE A O 1
ATOM 2654 N N . ALA B 1 100 ? 30.575 11.543 -17.860 1.00 50.09 152 ALA A N 1
ATOM 2655 C CA . ALA B 1 100 ? 31.842 12.148 -17.434 1.00 53.58 152 ALA A CA 1
ATOM 2656 C C . ALA B 1 100 ? 31.895 13.632 -17.803 1.00 53.09 152 ALA A C 1
ATOM 2657 O O . ALA B 1 100 ? 32.346 14.468 -17.010 1.00 47.62 152 ALA A O 1
ATOM 2659 N N . GLU B 1 101 ? 31.420 13.952 -19.005 1.00 51.79 153 GLU A N 1
ATOM 2660 C CA . GLU B 1 101 ? 31.395 15.332 -19.470 1.00 50.53 153 GLU A CA 1
ATOM 2661 C C . GLU B 1 101 ? 30.513 16.228 -18.583 1.00 51.22 153 GLU A C 1
ATOM 2662 O O . GLU B 1 101 ? 30.812 17.417 -18.396 1.00 48.42 153 GLU A O 1
ATOM 2668 N N . ALA B 1 102 ? 29.445 15.650 -18.026 1.00 47.62 154 ALA A N 1
ATOM 2669 C CA . ALA B 1 102 ? 28.487 16.404 -17.210 1.00 45.89 154 ALA A CA 1
ATOM 2670 C C . ALA B 1 102 ? 28.995 16.724 -15.798 1.00 47.38 154 ALA A C 1
ATOM 2671 O O . ALA B 1 102 ? 28.471 17.636 -15.142 1.00 46.88 154 ALA A O 1
ATOM 2673 N N . GLN B 1 103 ? 30.002 15.975 -15.342 1.00 46.80 155 GLN A N 1
ATOM 2674 C CA . GLN B 1 103 ? 30.684 16.250 -14.077 1.00 48.73 155 GLN A CA 1
ATOM 2675 C C . GLN B 1 103 ? 29.721 16.235 -12.899 1.00 49.12 155 GLN A C 1
ATOM 2676 O O . GLN B 1 103 ? 29.558 17.245 -12.213 1.00 49.11 155 GLN A O 1
ATOM 2682 N N . PRO B 1 104 ? 29.079 15.085 -12.654 1.00 49.72 156 PRO A N 1
ATOM 2683 C CA . PRO B 1 104 ? 28.104 15.052 -11.568 1.00 48.90 156 PRO A CA 1
ATOM 2684 C C . PRO B 1 104 ? 28.755 14.887 -10.200 1.00 51.78 156 PRO A C 1
ATOM 2685 O O . PRO B 1 104 ? 29.848 14.334 -10.100 1.00 49.54 156 PRO A O 1
ATOM 2689 N N . ASP B 1 105 ? 28.079 15.384 -9.171 1.00 50.77 157 ASP A N 1
ATOM 2690 C CA . ASP B 1 105 ? 28.436 15.109 -7.787 1.00 53.60 157 ASP A CA 1
ATOM 2691 C C . ASP B 1 105 ? 27.707 13.850 -7.304 1.00 57.15 157 ASP A C 1
ATOM 2692 O O . ASP B 1 105 ? 28.058 13.282 -6.275 1.00 56.52 157 ASP A O 1
ATOM 2694 N N . LEU B 1 106 ? 26.693 13.426 -8.062 1.00 52.46 158 LEU A N 1
ATOM 2695 C CA . LEU B 1 106 ? 25.810 12.322 -7.673 1.00 46.81 158 LEU A CA 1
ATOM 2696 C C . LEU B 1 106 ? 25.064 11.740 -8.870 1.00 50.09 158 LEU A C 1
ATOM 2697 O O . LEU B 1 106 ? 24.431 12.474 -9.630 1.00 50.68 158 LEU A O 1
ATOM 2702 N N . ILE B 1 107 ? 25.138 10.426 -9.045 1.00 51.73 159 ILE A N 1
ATOM 2703 C CA . ILE B 1 107 ? 24.386 9.746 -10.093 1.00 45.65 159 ILE A CA 1
ATOM 2704 C C . ILE B 1 107 ? 23.323 8.851 -9.463 1.00 49.66 159 ILE A C 1
ATOM 2705 O O . ILE B 1 107 ? 23.643 8.019 -8.618 1.00 48.89 159 ILE A O 1
ATOM 2710 N N . ILE B 1 108 ? 22.064 9.037 -9.853 1.00 48.15 160 ILE A N 1
ATOM 2711 C CA . ILE B 1 108 ? 20.952 8.246 -9.310 1.00 47.38 160 ILE A CA 1
ATOM 2712 C C . ILE B 1 108 ? 20.127 7.545 -10.395 1.00 50.34 160 ILE A C 1
ATOM 2713 O O . ILE B 1 108 ? 20.114 7.961 -11.564 1.00 47.36 160 ILE A O 1
ATOM 2718 N N . GLY B 1 109 ? 19.436 6.479 -9.995 1.00 50.13 161 GLY A N 1
ATOM 2719 C CA . GLY B 1 109 ? 18.616 5.709 -10.912 1.00 47.53 161 GLY A CA 1
ATOM 2720 C C . GLY B 1 109 ? 17.977 4.486 -10.276 1.00 50.70 161 GLY A C 1
ATOM 2721 O O . GLY B 1 109 ? 18.509 3.908 -9.321 1.00 49.07 161 GLY A O 1
ATOM 2722 N N . GLY B 1 110 ? 16.816 4.105 -10.802 1.00 43.49 162 GLY A N 1
ATOM 2723 C CA . GLY B 1 110 ? 16.173 2.871 -10.417 1.00 44.38 162 GLY A CA 1
ATOM 2724 C C . GLY B 1 110 ? 16.629 1.729 -11.302 1.00 44.89 162 GLY A C 1
ATOM 2725 O O . GLY B 1 110 ? 16.948 1.924 -12.477 1.00 48.30 162 GLY A O 1
ATOM 2726 N N . VAL B 1 111 ? 16.659 0.529 -10.731 1.00 46.89 163 VAL A N 1
ATOM 2727 C CA . VAL B 1 111 ? 17.091 -0.666 -11.447 1.00 50.89 163 VAL A CA 1
ATOM 2728 C C . VAL B 1 111 ? 16.103 -1.811 -11.248 1.00 50.41 163 VAL A C 1
ATOM 2729 O O . VAL B 1 111 ? 15.749 -2.161 -10.116 1.00 50.81 163 VAL A O 1
ATOM 2733 N N . ARG B 1 112 ? 15.650 -2.389 -12.348 1.00 45.85 164 ARG A N 1
ATOM 2734 C CA . ARG B 1 112 ? 14.852 -3.600 -12.263 1.00 51.80 164 ARG A CA 1
ATOM 2735 C C . ARG B 1 112 ? 15.687 -4.692 -11.592 1.00 57.59 164 ARG A C 1
ATOM 2736 O O . ARG B 1 112 ? 16.853 -4.900 -11.945 1.00 57.87 164 ARG A O 1
ATOM 2744 N N . VAL B 1 113 ? 15.098 -5.369 -10.608 1.00 55.60 165 VAL A N 1
ATOM 2745 C CA . VAL B 1 113 ? 15.859 -6.268 -9.752 1.00 56.27 165 VAL A CA 1
ATOM 2746 C C . VAL B 1 113 ? 16.429 -7.469 -10.532 1.00 58.60 165 VAL A C 1
ATOM 2747 O O . VAL B 1 113 ? 17.491 -7.981 -10.190 1.00 62.72 165 VAL A O 1
ATOM 2751 N N . GLU B 1 114 ? 15.757 -7.889 -11.599 1.00 55.69 166 GLU A N 1
ATOM 2752 C CA . GLU B 1 114 ? 16.270 -8.975 -12.443 1.00 58.98 166 GLU A CA 1
ATOM 2753 C C . GLU B 1 114 ? 17.580 -8.634 -13.173 1.00 62.68 166 GLU A C 1
ATOM 2754 O O . GLU B 1 114 ? 18.236 -9.518 -13.722 1.00 62.33 166 GLU A O 1
ATOM 2760 N N . SER B 1 115 ? 17.951 -7.357 -13.201 1.00 62.70 167 SER A N 1
ATOM 2761 C CA . SER B 1 115 ? 19.182 -6.944 -13.870 1.00 63.91 167 SER A CA 1
ATOM 2762 C C . SER B 1 115 ? 20.215 -6.451 -12.865 1.00 65.27 167 SER A C 1
ATOM 2763 O O . SER B 1 115 ? 21.165 -5.765 -13.229 1.00 68.21 167 SER A O 1
ATOM 2766 N N . HIS B 1 116 ? 20.024 -6.801 -11.598 1.00 67.19 168 HIS A N 1
ATOM 2767 C CA . HIS B 1 116 ? 20.930 -6.372 -10.537 1.00 67.59 168 HIS A CA 1
ATOM 2768 C C . HIS B 1 116 ? 22.383 -6.754 -10.822 1.00 74.07 168 HIS A C 1
ATOM 2769 O O . HIS B 1 116 ? 23.306 -6.003 -10.489 1.00 73.11 168 HIS A O 1
ATOM 2776 N N . ASP B 1 117 ? 22.582 -7.915 -11.444 1.00 72.19 169 ASP A N 1
ATOM 2777 C CA . ASP B 1 117 ? 23.929 -8.423 -11.699 1.00 72.70 169 ASP A CA 1
ATOM 2778 C C . ASP B 1 117 ? 24.672 -7.549 -12.700 1.00 72.68 169 ASP A C 1
ATOM 2779 O O . ASP B 1 117 ? 25.782 -7.089 -12.421 1.00 72.29 169 ASP A O 1
ATOM 2784 N N . GLU B 1 118 ? 24.053 -7.315 -13.854 1.00 71.57 170 GLU A N 1
ATOM 2785 C CA . GLU B 1 118 ? 24.591 -6.387 -14.844 1.00 69.18 170 GLU A CA 1
ATOM 2786 C C . GLU B 1 118 ? 24.928 -5.022 -14.245 1.00 67.86 170 GLU A C 1
ATOM 2787 O O . GLU B 1 118 ? 26.000 -4.466 -14.489 1.00 67.36 170 GLU A O 1
ATOM 2793 N N . TYR B 1 119 ? 24.016 -4.491 -13.442 1.00 66.79 171 TYR A N 1
ATOM 2794 C CA . TYR B 1 119 ? 24.173 -3.134 -12.947 1.00 66.49 171 TYR A CA 1
ATOM 2795 C C . TYR B 1 119 ? 25.191 -3.021 -11.840 1.00 66.02 171 TYR A C 1
ATOM 2796 O O . TYR B 1 119 ? 25.609 -1.916 -11.519 1.00 66.04 171 TYR A O 1
ATOM 2805 N N . VAL B 1 120 ? 25.596 -4.152 -11.264 1.00 70.70 172 VAL A N 1
ATOM 2806 C CA . VAL B 1 120 ? 26.671 -4.155 -10.269 1.00 72.33 172 VAL A CA 1
ATOM 2807 C C . VAL B 1 120 ? 27.981 -3.745 -10.948 1.00 71.34 172 VAL A C 1
ATOM 2808 O O . VAL B 1 120 ? 28.771 -2.966 -10.399 1.00 68.06 172 VAL A O 1
ATOM 2812 N N . GLY B 1 121 ? 28.192 -4.267 -12.153 1.00 68.77 173 GLY A N 1
ATOM 2813 C CA . GLY B 1 121 ? 29.321 -3.877 -12.972 1.00 70.38 173 GLY A CA 1
ATOM 2814 C C . GLY B 1 121 ? 29.189 -2.451 -13.476 1.00 71.65 173 GLY A C 1
ATOM 2815 O O . GLY B 1 121 ? 30.131 -1.655 -13.355 1.00 69.12 173 GLY A O 1
ATOM 2816 N N . ILE B 1 122 ? 28.023 -2.130 -14.045 1.00 69.15 174 ILE A N 1
ATOM 2817 C CA . ILE B 1 122 ? 27.747 -0.776 -14.524 1.00 65.31 174 ILE A CA 1
ATOM 2818 C C . ILE B 1 122 ? 27.995 0.218 -13.401 1.00 65.36 174 ILE A C 1
ATOM 2819 O O . ILE B 1 122 ? 28.599 1.263 -13.613 1.00 65.81 174 ILE A O 1
ATOM 2824 N N . ARG B 1 123 ? 27.558 -0.144 -12.198 1.00 65.60 175 ARG A N 1
ATOM 2825 C CA . ARG B 1 123 ? 27.701 0.704 -11.015 1.00 65.94 175 ARG A CA 1
ATOM 2826 C C . ARG B 1 123 ? 29.127 1.161 -10.722 1.00 69.78 175 ARG A C 1
ATOM 2827 O O . ARG B 1 123 ? 29.358 2.340 -10.468 1.00 71.50 175 ARG A O 1
ATOM 2835 N N . GLU B 1 124 ? 30.078 0.231 -10.735 1.00 69.20 176 GLU A N 1
ATOM 2836 C CA . GLU B 1 124 ? 31.453 0.556 -10.346 1.00 73.59 176 GLU A CA 1
ATOM 2837 C C . GLU B 1 124 ? 32.152 1.372 -11.431 1.00 72.56 176 GLU A C 1
ATOM 2838 O O . GLU B 1 124 ? 33.103 2.105 -11.145 1.00 71.22 176 GLU A O 1
ATOM 2840 N N . ASP B 1 125 ? 31.678 1.244 -12.669 1.00 73.38 177 ASP A N 1
ATOM 2841 C CA . ASP B 1 125 ? 32.132 2.114 -13.752 1.00 71.02 177 ASP A CA 1
ATOM 2842 C C . ASP B 1 125 ? 31.776 3.570 -13.463 1.00 70.48 177 ASP A C 1
ATOM 2843 O O . ASP B 1 125 ? 32.647 4.445 -13.454 1.00 68.38 177 ASP A O 1
ATOM 2848 N N . LEU B 1 126 ? 30.490 3.810 -13.210 1.00 71.18 178 LEU A N 1
ATOM 2849 C CA . LEU B 1 126 ? 29.983 5.135 -12.861 1.00 66.96 178 LEU A CA 1
ATOM 2850 C C . LEU B 1 126 ? 30.667 5.730 -11.619 1.00 68.39 178 LEU A C 1
ATOM 2851 O O . LEU B 1 126 ? 30.735 6.956 -11.475 1.00 67.81 178 LEU A O 1
ATOM 2856 N N . GLU B 1 127 ? 31.172 4.865 -10.733 1.00 68.28 179 GLU A N 1
ATOM 2857 C CA . GLU B 1 127 ? 31.823 5.293 -9.490 1.00 67.53 179 GLU A CA 1
ATOM 2858 C C . GLU B 1 127 ? 33.174 5.960 -9.723 1.00 67.11 179 GLU A C 1
ATOM 2859 O O . GLU B 1 127 ? 33.606 6.802 -8.933 1.00 66.47 179 GLU A O 1
ATOM 2865 N N . LYS B 1 128 ? 33.835 5.574 -10.810 1.00 69.93 180 LYS A N 1
ATOM 2866 C CA . LYS B 1 128 ? 35.064 6.229 -11.244 1.00 68.73 180 LYS A CA 1
ATOM 2867 C C . LYS B 1 128 ? 34.801 7.701 -11.585 1.00 70.10 180 LYS A C 1
ATOM 2868 O O . LYS B 1 128 ? 35.699 8.539 -11.500 1.00 69.26 180 LYS A O 1
ATOM 2874 N N . ILE B 1 129 ? 33.560 8.003 -11.964 1.00 67.38 181 ILE A N 1
ATOM 2875 C CA . ILE B 1 129 ? 33.134 9.368 -12.241 1.00 61.02 181 ILE A CA 1
ATOM 2876 C C . ILE B 1 129 ? 32.604 10.081 -10.998 1.00 62.81 181 ILE A C 1
ATOM 2877 O O . ILE B 1 129 ? 33.004 11.209 -10.706 1.00 60.13 181 ILE A O 1
ATOM 2882 N N . ALA B 1 130 ? 31.711 9.416 -10.266 1.00 63.15 182 ALA A N 1
ATOM 2883 C CA . ALA B 1 130 ? 30.996 10.052 -9.161 1.00 60.71 182 ALA A CA 1
ATOM 2884 C C . ALA B 1 130 ? 30.283 9.028 -8.263 1.00 62.97 182 ALA A C 1
ATOM 2885 O O . ALA B 1 130 ? 30.057 7.890 -8.680 1.00 60.81 182 ALA A O 1
ATOM 2887 N N . PRO B 1 131 ? 29.932 9.431 -7.024 1.00 60.42 183 PRO A N 1
ATOM 2888 C CA . PRO B 1 131 ? 29.074 8.592 -6.180 1.00 61.37 183 PRO A CA 1
ATOM 2889 C C . PRO B 1 131 ? 27.796 8.197 -6.907 1.00 59.87 183 PRO A C 1
ATOM 2890 O O . PRO B 1 131 ? 27.073 9.077 -7.378 1.00 57.07 183 PRO A O 1
ATOM 2894 N N . THR B 1 132 ? 27.526 6.900 -6.998 1.00 62.50 184 THR A N 1
ATOM 2895 C CA . THR B 1 132 ? 26.341 6.410 -7.692 1.00 56.51 184 THR A CA 1
ATOM 2896 C C . THR B 1 132 ? 25.424 5.675 -6.738 1.00 56.37 184 THR A C 1
ATOM 2897 O O . THR B 1 132 ? 25.863 4.783 -6.012 1.00 62.79 184 THR A O 1
ATOM 2901 N N . VAL B 1 133 ? 24.150 6.056 -6.741 1.00 52.91 185 VAL A N 1
ATOM 2902 C CA . VAL B 1 133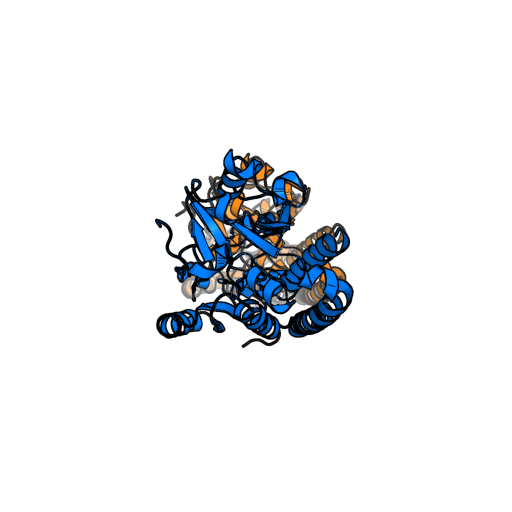 ? 23.149 5.406 -5.907 1.00 52.72 185 VAL A CA 1
ATOM 2903 C C . VAL B 1 133 ? 22.067 4.748 -6.762 1.00 51.90 185 VAL A C 1
ATOM 2904 O O . VAL B 1 133 ? 21.232 5.424 -7.361 1.00 51.73 185 VAL A O 1
ATOM 2908 N N . PHE B 1 134 ? 22.110 3.421 -6.827 1.00 52.03 186 PHE A N 1
ATOM 2909 C CA . PHE B 1 134 ? 21.050 2.642 -7.444 1.00 49.79 186 PHE A CA 1
ATOM 2910 C C . PHE B 1 134 ? 20.162 1.974 -6.393 1.00 55.57 186 PHE A C 1
ATOM 2911 O O . PHE B 1 134 ? 20.646 1.459 -5.378 1.00 58.37 186 PHE A O 1
ATOM 2919 N N . PHE B 1 135 ? 18.858 2.000 -6.635 1.00 53.85 187 PHE A N 1
ATOM 2920 C CA . PHE B 1 135 ? 17.929 1.191 -5.864 1.00 48.98 187 PHE A CA 1
ATOM 2921 C C . PHE B 1 135 ? 17.247 0.181 -6.774 1.00 53.32 187 PHE A C 1
ATOM 2922 O O . PHE B 1 135 ? 16.856 0.504 -7.903 1.00 52.68 187 PHE A O 1
ATOM 2930 N N . ASP B 1 136 ? 17.133 -1.048 -6.291 1.00 52.87 188 ASP A N 1
ATOM 2931 C CA . ASP B 1 136 ? 16.417 -2.086 -7.014 1.00 54.51 188 ASP A CA 1
ATOM 2932 C C . ASP B 1 136 ? 14.936 -1.974 -6.709 1.00 53.30 188 ASP A C 1
ATOM 2933 O O . ASP B 1 136 ? 14.546 -1.488 -5.642 1.00 48.04 188 ASP A O 1
ATOM 2938 N N . PHE B 1 137 ? 14.104 -2.389 -7.651 1.00 47.35 189 PHE A N 1
ATOM 2939 C CA . PHE B 1 137 ? 12.687 -2.513 -7.351 1.00 47.81 189 PHE A CA 1
ATOM 2940 C C . PHE B 1 137 ? 12.156 -3.726 -8.080 1.00 47.05 189 PHE A C 1
ATOM 2941 O O . PHE B 1 137 ? 12.713 -4.160 -9.099 1.00 43.29 189 PHE A O 1
ATOM 2949 N N . ASP B 1 138 ? 11.084 -4.283 -7.543 1.00 46.68 190 ASP A N 1
ATOM 2950 C CA . ASP B 1 138 ? 10.477 -5.445 -8.146 1.00 50.33 190 ASP A CA 1
ATOM 2951 C C . ASP B 1 138 ? 9.111 -5.116 -8.719 1.00 46.22 190 ASP A C 1
ATOM 2952 O O . ASP B 1 138 ? 8.329 -4.401 -8.097 1.00 43.98 190 ASP A O 1
ATOM 2957 N N . GLY B 1 139 ? 8.838 -5.642 -9.909 1.00 44.34 191 GLY A N 1
ATOM 2958 C CA . GLY B 1 139 ? 7.517 -5.550 -10.513 1.00 47.42 191 GLY A CA 1
ATOM 2959 C C . GLY B 1 139 ? 7.117 -4.152 -10.951 1.00 43.31 191 GLY A C 1
ATOM 2960 O O . GLY B 1 139 ? 7.975 -3.309 -11.187 1.00 44.72 191 GLY A O 1
ATOM 2961 N N . ALA B 1 140 ? 5.814 -3.897 -11.042 1.00 41.18 192 ALA A N 1
ATOM 2962 C CA . ALA B 1 140 ? 5.337 -2.645 -11.627 1.00 43.07 192 ALA A CA 1
ATOM 2963 C C . ALA B 1 140 ? 4.269 -1.973 -10.774 1.00 40.85 192 ALA A C 1
ATOM 2964 O O . ALA B 1 140 ? 3.588 -1.055 -11.246 1.00 38.05 192 ALA A O 1
ATOM 2966 N N . GLY B 1 141 ? 4.147 -2.425 -9.521 1.00 40.26 193 GLY A N 1
ATOM 2967 C CA . GLY B 1 141 ? 3.182 -1.890 -8.578 1.00 35.06 193 GLY A CA 1
ATOM 2968 C C . GLY B 1 141 ? 3.808 -0.949 -7.568 1.00 41.06 193 GLY A C 1
ATOM 2969 O O . GLY B 1 141 ? 4.473 0.017 -7.939 1.00 41.28 193 GLY A O 1
ATOM 2970 N N . SER B 1 142 ? 3.609 -1.230 -6.283 1.00 43.98 194 SER A N 1
ATOM 2971 C CA . SER B 1 142 ? 4.097 -0.345 -5.219 1.00 41.87 194 SER A CA 1
ATOM 2972 C C . SER B 1 142 ? 5.635 -0.314 -5.133 1.00 39.70 194 SER A C 1
ATOM 2973 O O . SER B 1 142 ? 6.216 0.599 -4.532 1.00 37.70 194 SER A O 1
ATOM 2976 N N . GLY B 1 143 ? 6.285 -1.309 -5.731 1.00 35.98 195 GLY A N 1
ATOM 2977 C CA . GLY B 1 143 ? 7.726 -1.289 -5.897 1.00 37.23 195 GLY A CA 1
ATOM 2978 C C . GLY B 1 143 ? 8.240 -0.015 -6.567 1.00 39.48 195 GLY A C 1
ATOM 2979 O O . GLY B 1 143 ? 9.314 0.473 -6.229 1.00 43.37 195 GLY A O 1
ATOM 2980 N N . LEU B 1 144 ? 7.479 0.541 -7.506 1.00 37.83 196 LEU A N 1
ATOM 2981 C CA . LEU B 1 144 ? 7.895 1.782 -8.167 1.00 41.00 196 LEU A CA 1
ATOM 2982 C C . LEU B 1 144 ? 7.928 2.979 -7.212 1.00 38.00 196 LEU A C 1
ATOM 2983 O O . LEU B 1 144 ? 8.956 3.629 -7.054 1.00 38.24 196 LEU A O 1
ATOM 2988 N N . ARG B 1 145 ? 6.798 3.276 -6.587 1.00 31.76 197 ARG A N 1
ATOM 2989 C CA . ARG B 1 145 ? 6.700 4.489 -5.798 1.00 34.57 197 ARG A CA 1
ATOM 2990 C C . ARG B 1 145 ? 7.553 4.389 -4.527 1.00 37.69 197 ARG A C 1
ATOM 2991 O O . ARG B 1 145 ? 7.865 5.406 -3.922 1.00 35.23 197 ARG A O 1
ATOM 2999 N N . ASN B 1 146 ? 7.930 3.172 -4.131 1.00 37.30 198 ASN A N 1
ATOM 3000 C CA . ASN B 1 146 ? 8.832 2.997 -2.999 1.00 38.39 198 ASN A CA 1
ATOM 3001 C C . ASN B 1 146 ? 10.296 3.145 -3.365 1.00 40.23 198 ASN A C 1
ATOM 3002 O O . ASN B 1 146 ? 11.066 3.678 -2.577 1.00 43.65 198 ASN A O 1
ATOM 3007 N N . MET B 1 147 ? 10.681 2.676 -4.530 1.00 39.07 199 MET A N 1
ATOM 3008 C CA . MET B 1 147 ? 12.017 2.871 -5.014 1.00 40.06 199 MET A CA 1
ATOM 3009 C C . MET B 1 147 ? 12.215 4.333 -5.189 1.00 43.33 199 MET A C 1
ATOM 3010 O O . MET B 1 147 ? 13.262 4.866 -4.932 1.00 45.66 199 MET A O 1
ATOM 3015 N N . THR B 1 148 ? 11.175 4.977 -5.652 1.00 39.80 200 THR A N 1
ATOM 3016 C CA . THR B 1 148 ? 11.227 6.370 -5.951 1.00 39.27 200 THR A CA 1
ATOM 3017 C C . THR B 1 148 ? 11.276 7.214 -4.699 1.00 40.93 200 THR A C 1
ATOM 3018 O O . THR B 1 148 ? 11.857 8.245 -4.700 1.00 40.03 200 THR A O 1
ATOM 3022 N N . LEU B 1 149 ? 10.669 6.746 -3.630 1.00 39.69 201 LEU A N 1
ATOM 3023 C CA . LEU B 1 149 ? 10.707 7.431 -2.363 1.00 41.95 201 LEU A CA 1
ATOM 3024 C C . LEU B 1 149 ? 12.100 7.424 -1.748 1.00 39.68 201 LEU A C 1
ATOM 3025 O O . LEU B 1 149 ? 12.556 8.403 -1.250 1.00 38.62 201 LEU A O 1
ATOM 3030 N N . GLU B 1 150 ? 12.757 6.296 -1.819 1.00 40.23 202 GLU A N 1
ATOM 3031 C CA . GLU B 1 150 ? 14.171 6.158 -1.480 1.00 43.44 202 GLU A CA 1
ATOM 3032 C C . GLU B 1 150 ? 15.093 7.127 -2.224 1.00 45.97 202 GLU A C 1
ATOM 3033 O O . GLU B 1 150 ? 15.958 7.740 -1.608 1.00 47.81 202 GLU A O 1
ATOM 3039 N N . LEU B 1 151 ? 14.932 7.259 -3.543 1.00 43.17 203 LEU A N 1
ATOM 3040 C CA . LEU B 1 151 ? 15.742 8.227 -4.280 1.00 43.10 203 LEU A CA 1
ATOM 3041 C C . LEU B 1 151 ? 15.489 9.649 -3.771 1.00 40.66 203 LEU A C 1
ATOM 3042 O O . LEU B 1 151 ? 16.415 10.446 -3.662 1.00 43.10 203 LEU A O 1
ATOM 3047 N N . SER B 1 152 ? 14.244 9.954 -3.428 1.00 37.25 204 SER A N 1
ATOM 3048 C CA . SER B 1 152 ? 13.909 11.275 -2.927 1.00 40.35 204 SER A CA 1
ATOM 3049 C C . SER B 1 152 ? 14.632 11.573 -1.623 1.00 43.00 204 SER A C 1
ATOM 3050 O O . SER B 1 152 ? 15.038 12.713 -1.378 1.00 39.46 204 SER A O 1
ATOM 3053 N N . ARG B 1 153 ? 14.781 10.539 -0.793 1.00 40.20 205 ARG A N 1
ATOM 3054 C CA . ARG B 1 153 ? 15.506 10.659 0.470 1.00 43.44 205 ARG A CA 1
ATOM 3055 C C . ARG B 1 153 ? 16.942 11.057 0.191 1.00 41.81 205 ARG A C 1
ATOM 3056 O O . ARG B 1 153 ? 17.450 12.015 0.757 1.00 45.11 205 ARG A O 1
ATOM 3064 N N . VAL B 1 154 ? 17.567 10.337 -0.726 1.00 43.77 206 VAL A N 1
ATOM 3065 C CA . VAL B 1 154 ? 18.955 10.551 -1.099 1.00 43.91 206 VAL A CA 1
ATOM 3066 C C . VAL B 1 154 ? 19.305 11.951 -1.644 1.00 48.61 206 VAL A C 1
ATOM 3067 O O . VAL B 1 154 ? 20.413 12.442 -1.424 1.00 53.45 206 VAL A O 1
ATOM 3071 N N . VAL B 1 155 ? 18.387 12.601 -2.350 1.00 45.83 207 VAL A N 1
ATOM 3072 C CA . VAL B 1 155 ? 18.677 13.939 -2.862 1.00 44.77 207 VAL A CA 1
ATOM 3073 C C . VAL B 1 155 ? 18.183 14.984 -1.874 1.00 48.44 207 VAL A C 1
ATOM 3074 O O . VAL B 1 155 ? 18.191 16.181 -2.166 1.00 51.21 207 VAL A O 1
ATOM 3078 N N . GLY B 1 156 ? 17.720 14.533 -0.714 1.00 42.69 208 GLY A N 1
ATOM 3079 C CA . GLY B 1 156 ? 17.313 15.458 0.328 1.00 45.90 208 GLY A CA 1
ATOM 3080 C C . GLY B 1 156 ? 15.898 15.993 0.223 1.00 48.48 208 GLY A C 1
ATOM 3081 O O . GLY B 1 156 ? 15.571 17.027 0.806 1.00 52.24 208 GLY A O 1
ATOM 3082 N N . ASP B 1 157 ? 15.046 15.295 -0.515 1.00 43.91 209 ASP A N 1
ATOM 3083 C CA . ASP B 1 157 ? 13.641 15.684 -0.604 1.00 46.59 209 ASP A CA 1
ATOM 3084 C C . ASP B 1 157 ? 12.788 14.645 0.114 1.00 46.66 209 ASP A C 1
ATOM 3085 O O . ASP B 1 157 ? 11.634 14.405 -0.242 1.00 46.43 209 ASP A O 1
ATOM 3090 N N . GLY B 1 158 ? 13.387 14.033 1.128 1.00 47.65 210 GLY A N 1
ATOM 3091 C CA . GLY B 1 158 ? 12.790 12.930 1.849 1.00 43.05 210 GLY A CA 1
ATOM 3092 C C . GLY B 1 158 ? 11.482 13.268 2.513 1.00 44.74 210 GLY A C 1
ATOM 3093 O O . GLY B 1 158 ? 10.637 12.396 2.684 1.00 46.40 210 GLY A O 1
ATOM 3094 N N . GLU B 1 159 ? 11.289 14.528 2.882 1.00 47.16 211 GLU A N 1
ATOM 3095 C CA . GLU B 1 159 ? 10.152 14.835 3.731 1.00 49.92 211 GLU A CA 1
ATOM 3096 C C . GLU B 1 159 ? 8.862 15.075 2.949 1.00 47.46 211 GLU A C 1
ATOM 3097 O O . GLU B 1 159 ? 7.803 14.586 3.351 1.00 48.97 211 GLU A O 1
ATOM 3103 N N . ARG B 1 160 ? 8.937 15.826 1.850 1.00 43.11 212 ARG A N 1
ATOM 3104 C CA . ARG B 1 160 ? 7.821 15.891 0.904 1.00 40.09 212 ARG A CA 1
ATOM 3105 C C . ARG B 1 160 ? 7.433 14.460 0.518 1.00 42.43 212 ARG A C 1
ATOM 3106 O O . ARG B 1 160 ? 6.272 14.073 0.596 1.00 43.78 212 ARG A O 1
ATOM 3114 N N . ALA B 1 161 ? 8.434 13.666 0.153 1.00 42.06 213 ALA A N 1
ATOM 3115 C CA . ALA B 1 161 ? 8.231 12.290 -0.283 1.00 40.00 213 ALA A CA 1
ATOM 3116 C C . ALA B 1 161 ? 7.531 11.402 0.747 1.00 43.23 213 ALA A C 1
ATOM 3117 O O . ALA B 1 161 ? 6.643 10.630 0.399 1.00 44.56 213 ALA A O 1
ATOM 3119 N N . GLU B 1 162 ? 7.920 11.511 2.014 1.00 51.44 214 GLU A N 1
ATOM 3120 C CA . GLU B 1 162 ? 7.275 10.734 3.077 1.00 47.55 214 GLU A CA 1
ATOM 3121 C C . GLU B 1 162 ? 5.866 11.260 3.373 1.00 44.53 214 GLU A C 1
ATOM 3122 O O . GLU B 1 162 ? 4.955 10.489 3.677 1.00 42.15 214 GLU A O 1
ATOM 3128 N N . ALA B 1 163 ? 5.677 12.567 3.241 1.00 40.14 215 ALA A N 1
ATOM 3129 C CA . ALA B 1 163 ? 4.346 13.134 3.368 1.00 39.87 215 ALA A CA 1
ATOM 3130 C C . ALA B 1 163 ? 3.404 12.549 2.294 1.00 44.63 215 ALA A C 1
ATOM 3131 O O . ALA B 1 163 ? 2.248 12.202 2.575 1.00 42.94 215 ALA A O 1
ATOM 3133 N N . GLU B 1 164 ? 3.894 12.420 1.065 1.00 42.24 216 GLU A N 1
ATOM 3134 C CA . GLU B 1 164 ? 3.035 11.906 0.006 1.00 42.21 216 GLU A CA 1
ATOM 3135 C C . GLU B 1 164 ? 2.719 10.432 0.281 1.00 39.68 216 GLU A C 1
ATOM 3136 O O . GLU B 1 164 ? 1.589 9.996 0.076 1.00 39.03 216 GLU A O 1
ATOM 3142 N N . GLN B 1 165 ? 3.703 9.676 0.771 1.00 39.21 217 GLN A N 1
ATOM 3143 C CA . GLN B 1 165 ? 3.468 8.268 1.124 1.00 38.69 217 GLN A CA 1
ATOM 3144 C C . GLN B 1 165 ? 2.382 8.133 2.180 1.00 41.34 217 GLN A C 1
ATOM 3145 O O . GLN B 1 165 ? 1.475 7.314 2.033 1.00 43.64 217 GLN A O 1
ATOM 3151 N N . GLN B 1 166 ? 2.456 8.947 3.231 1.00 39.99 218 GLN A N 1
ATOM 3152 C CA . GLN B 1 166 ? 1.445 8.884 4.291 1.00 45.38 218 GLN A CA 1
ATOM 3153 C C . GLN B 1 166 ? 0.082 9.347 3.768 1.00 41.80 218 GLN A C 1
ATOM 3154 O O . GLN B 1 166 ? -0.953 8.773 4.103 1.00 43.47 218 GLN A O 1
ATOM 3156 N N . ARG B 1 167 ? 0.076 10.371 2.930 1.00 41.25 219 ARG A N 1
ATOM 3157 C CA . ARG B 1 167 ? -1.181 10.869 2.389 1.00 42.42 219 ARG A CA 1
ATOM 3158 C C . ARG B 1 167 ? -1.879 9.828 1.488 1.00 44.33 219 ARG A C 1
ATOM 3159 O O . ARG B 1 167 ? -3.107 9.693 1.503 1.00 41.25 219 ARG A O 1
ATOM 3167 N N . PHE B 1 168 ? -1.092 9.084 0.718 1.00 41.17 220 PHE A N 1
ATOM 3168 C CA . PHE B 1 168 ? -1.648 8.051 -0.136 1.00 39.69 220 PHE A CA 1
ATOM 3169 C C . PHE B 1 168 ? -2.299 6.956 0.702 1.00 39.74 220 PHE A C 1
ATOM 3170 O O . PHE B 1 168 ? -3.435 6.548 0.427 1.00 36.27 220 PHE A O 1
ATOM 3178 N N . GLU B 1 169 ? -1.570 6.474 1.711 1.00 38.49 221 GLU A N 1
ATOM 3179 C CA . GLU B 1 169 ? -2.101 5.470 2.632 1.00 43.09 221 GLU A CA 1
ATOM 3180 C C . GLU B 1 169 ? -3.372 5.967 3.322 1.00 40.33 221 GLU A C 1
ATOM 3181 O O . GLU B 1 169 ? -4.330 5.221 3.473 1.00 39.55 221 GLU A O 1
ATOM 3187 N N . GLU B 1 170 ? -3.393 7.233 3.699 1.00 39.72 222 GLU A N 1
ATOM 3188 C CA . GLU B 1 170 ? -4.585 7.801 4.279 1.00 44.45 222 GLU A CA 1
ATOM 3189 C C . GLU B 1 170 ? -5.744 7.836 3.296 1.00 45.73 222 GLU A C 1
ATOM 3190 O O . GLU B 1 170 ? -6.852 7.399 3.622 1.00 45.00 222 GLU A O 1
ATOM 3196 N N . ARG B 1 171 ? -5.486 8.347 2.092 1.00 44.30 223 ARG A N 1
ATOM 3197 C CA . ARG B 1 171 ? -6.546 8.548 1.114 1.00 39.40 223 ARG A CA 1
ATOM 3198 C C . ARG B 1 171 ? -7.143 7.227 0.652 1.00 36.33 223 ARG A C 1
ATOM 3199 O O . ARG B 1 171 ? -8.354 7.133 0.440 1.00 32.71 223 ARG A O 1
ATOM 3207 N N . VAL B 1 172 ? -6.312 6.196 0.537 1.00 37.13 224 VAL A N 1
ATOM 3208 C CA . VAL B 1 172 ? -6.821 4.876 0.189 1.00 37.73 224 VAL A CA 1
ATOM 3209 C C . VAL B 1 172 ? -7.867 4.416 1.204 1.00 37.38 224 VAL A C 1
ATOM 3210 O O . VAL B 1 172 ? -8.976 4.050 0.823 1.00 37.21 224 VAL A O 1
ATOM 3214 N N . GLU B 1 173 ? -7.513 4.452 2.488 1.00 42.23 225 GLU A N 1
ATOM 3215 C CA . GLU B 1 173 ? -8.421 4.045 3.567 1.00 45.23 225 GLU A CA 1
ATOM 3216 C C . GLU B 1 173 ? -9.726 4.837 3.520 1.00 41.01 225 GLU A C 1
ATOM 3217 O O . GLU B 1 173 ? -10.819 4.262 3.525 1.00 41.44 225 GLU A O 1
ATOM 3219 N N . GLU B 1 174 ? -9.590 6.156 3.450 1.00 37.62 226 GLU A N 1
ATOM 3220 C CA . GLU B 1 174 ? -10.724 7.063 3.366 1.00 41.86 226 GLU A CA 1
ATOM 3221 C C . GLU B 1 174 ? -11.640 6.777 2.174 1.00 45.26 226 GLU A C 1
ATOM 3222 O O . GLU B 1 174 ? -12.857 6.646 2.333 1.00 44.77 226 GLU A O 1
ATOM 3228 N N . ILE B 1 175 ? -11.055 6.674 0.981 1.00 44.26 227 ILE A N 1
ATOM 3229 C CA . ILE B 1 175 ? -11.841 6.446 -0.230 1.00 39.53 227 ILE A CA 1
ATOM 3230 C C . ILE B 1 175 ? -12.538 5.091 -0.150 1.00 40.15 227 ILE A C 1
ATOM 3231 O O . ILE B 1 175 ? -13.723 4.964 -0.483 1.00 39.97 227 ILE A O 1
ATOM 3236 N N . SER B 1 176 ? -11.809 4.085 0.324 1.00 41.18 228 SER A N 1
ATOM 3237 C CA . SER B 1 176 ? -12.346 2.725 0.414 1.00 43.15 228 SER A CA 1
ATOM 3238 C C . SER B 1 176 ? -13.618 2.644 1.248 1.00 47.73 228 SER A C 1
ATOM 3239 O O . SER B 1 176 ? -14.534 1.890 0.913 1.00 48.11 228 SER A O 1
ATOM 3242 N N . THR B 1 177 ? -13.665 3.404 2.343 1.00 46.71 229 THR A N 1
ATOM 3243 C CA . THR B 1 177 ? -14.841 3.405 3.194 1.00 47.35 229 THR A CA 1
ATOM 3244 C C . THR B 1 177 ? -15.885 4.394 2.681 1.00 47.58 229 THR A C 1
ATOM 3245 O O . THR B 1 177 ? -17.067 4.062 2.636 1.00 51.61 229 THR A O 1
ATOM 3249 N N . ALA B 1 178 ? -15.464 5.593 2.280 1.00 42.46 230 ALA A N 1
ATOM 3250 C CA . ALA B 1 178 ? -16.423 6.589 1.797 1.00 44.45 230 ALA A CA 1
ATOM 3251 C C . ALA B 1 178 ? -17.253 6.111 0.585 1.00 44.70 230 ALA A C 1
ATOM 3252 O O . ALA B 1 178 ? -18.378 6.575 0.398 1.00 49.32 230 ALA A O 1
ATOM 3254 N N . TYR B 1 179 ? -16.720 5.195 -0.230 1.00 47.60 231 TYR A N 1
ATOM 3255 C CA . TYR B 1 179 ? -17.420 4.759 -1.452 1.00 44.22 231 TYR A CA 1
ATOM 3256 C C . TYR B 1 179 ? -17.526 3.254 -1.550 1.00 46.10 231 TYR A C 1
ATOM 3257 O O . TYR B 1 179 ? -17.628 2.709 -2.654 1.00 48.90 231 TYR A O 1
ATOM 3266 N N . ALA B 1 180 ? -17.518 2.586 -0.401 1.00 46.55 232 ALA A N 1
ATOM 3267 C CA . ALA B 1 180 ? -17.531 1.124 -0.339 1.00 48.31 232 ALA A CA 1
ATOM 3268 C C . ALA B 1 180 ? -18.664 0.481 -1.156 1.00 46.28 232 ALA A C 1
ATOM 3269 O O . ALA B 1 180 ? -18.497 -0.603 -1.713 1.00 51.05 232 ALA A O 1
ATOM 3271 N N . ASP B 1 181 ? -19.810 1.140 -1.240 1.00 45.48 233 ASP A N 1
ATOM 3272 C CA . ASP B 1 181 ? -20.913 0.598 -2.037 1.00 54.35 233 ASP A CA 1
ATOM 3273 C C . ASP B 1 181 ? -20.589 0.605 -3.533 1.00 52.89 233 ASP A C 1
ATOM 3274 O O . ASP B 1 181 ? -20.722 -0.410 -4.217 1.00 54.99 233 ASP A O 1
ATOM 3279 N N . GLN B 1 182 ? -20.168 1.759 -4.033 1.00 50.94 234 GLN A N 1
ATOM 3280 C CA . GLN B 1 182 ? -19.782 1.893 -5.429 1.00 49.64 234 GLN A CA 1
ATOM 3281 C C . GLN B 1 182 ? -18.647 0.929 -5.764 1.00 47.74 234 GLN A C 1
ATOM 3282 O O . GLN B 1 182 ? -18.713 0.212 -6.759 1.00 48.18 234 GLN A O 1
ATOM 3288 N N . LEU B 1 183 ? -17.623 0.890 -4.915 1.00 45.91 235 LEU A N 1
ATOM 3289 C CA . LEU B 1 183 ? -16.503 -0.023 -5.130 1.00 46.70 235 LEU A CA 1
ATOM 3290 C C . LEU B 1 183 ? -16.935 -1.476 -5.210 1.00 49.36 235 LEU A C 1
ATOM 3291 O O . LEU B 1 183 ? -16.369 -2.261 -5.968 1.00 50.81 235 LEU A O 1
ATOM 3296 N N . ALA B 1 184 ? -17.940 -1.829 -4.418 1.00 51.01 236 ALA A N 1
ATOM 3297 C CA . ALA B 1 184 ? -18.401 -3.205 -4.345 1.00 49.99 236 ALA A CA 1
ATOM 3298 C C . ALA B 1 184 ? -19.209 -3.621 -5.568 1.00 46.85 236 ALA A C 1
ATOM 3299 O O . ALA B 1 184 ? -19.165 -4.779 -5.956 1.00 51.38 236 ALA A O 1
ATOM 3301 N N . ASP B 1 185 ? -19.934 -2.679 -6.170 1.00 46.72 237 ASP A N 1
ATOM 3302 C CA . ASP B 1 185 ? -20.872 -2.993 -7.260 1.00 49.62 237 ASP A CA 1
ATOM 3303 C C . ASP B 1 185 ? -20.356 -2.703 -8.682 1.00 51.71 237 ASP A C 1
ATOM 3304 O O . ASP B 1 185 ? -20.965 -3.110 -9.670 1.00 50.62 237 ASP A O 1
ATOM 3309 N N . THR B 1 186 ? -19.240 -1.996 -8.790 1.00 49.35 238 THR A N 1
ATOM 3310 C CA . THR B 1 186 ? -18.762 -1.547 -10.090 1.00 50.67 238 THR A CA 1
ATOM 3311 C C . THR B 1 186 ? -17.560 -2.349 -10.593 1.00 47.35 238 THR A C 1
ATOM 3312 O O . THR B 1 186 ? -16.555 -2.483 -9.895 1.00 49.44 238 THR A O 1
ATOM 3316 N N . THR B 1 187 ? -17.660 -2.873 -11.804 1.00 41.22 239 THR A N 1
ATOM 3317 C CA . THR B 1 187 ? -16.522 -3.526 -12.427 1.00 42.35 239 THR A CA 1
ATOM 3318 C C . THR B 1 187 ? -15.738 -2.516 -13.275 1.00 44.41 239 THR A C 1
ATOM 3319 O O . THR B 1 187 ? -16.289 -1.870 -14.180 1.00 39.12 239 THR A O 1
ATOM 3323 N N . PHE B 1 188 ? -14.456 -2.366 -12.944 1.00 37.79 240 PHE A N 1
ATOM 3324 C CA . PHE B 1 188 ? -13.557 -1.472 -13.663 1.00 37.04 240 PHE A CA 1
ATOM 3325 C C . PHE B 1 188 ? -12.675 -2.194 -14.673 1.00 37.91 240 PHE A C 1
ATOM 3326 O O . PHE B 1 188 ? -12.441 -3.399 -14.565 1.00 41.18 240 PHE A O 1
ATOM 3334 N N . ALA B 1 189 ? -12.179 -1.451 -15.657 1.00 37.88 241 ALA A N 1
ATOM 3335 C CA . ALA B 1 189 ? -11.101 -1.942 -16.511 1.00 35.10 241 ALA A CA 1
ATOM 3336 C C . ALA B 1 189 ? -10.168 -0.795 -16.857 1.00 34.24 241 ALA A C 1
ATOM 3337 O O . ALA B 1 189 ? -10.612 0.336 -17.055 1.00 33.87 241 ALA A O 1
ATOM 3339 N N . LEU B 1 190 ? -8.872 -1.075 -16.902 1.00 28.39 242 LEU A N 1
ATOM 3340 C CA . LEU B 1 190 ? -7.906 -0.061 -17.318 1.00 33.14 242 LEU A CA 1
ATOM 3341 C C . LEU B 1 190 ? -7.204 -0.527 -18.594 1.00 31.70 242 LEU A C 1
ATOM 3342 O O . LEU B 1 190 ? -6.653 -1.638 -18.649 1.00 27.17 242 LEU A O 1
ATOM 3347 N N . VAL B 1 191 ? -7.250 0.298 -19.633 1.00 28.35 243 VAL A N 1
ATOM 3348 C CA . VAL B 1 191 ? -6.724 -0.152 -20.922 1.00 32.10 243 VAL A CA 1
ATOM 3349 C C . VAL B 1 191 ? -5.762 0.867 -21.523 1.00 32.90 243 VAL A C 1
ATOM 3350 O O . VAL B 1 191 ? -5.741 2.035 -21.113 1.00 31.53 243 VAL A O 1
ATOM 3354 N N . PHE B 1 192 ? -4.925 0.389 -22.445 1.00 31.86 244 PHE A N 1
ATOM 3355 C CA . PHE B 1 192 ? -4.163 1.244 -23.354 1.00 31.67 244 PHE A CA 1
ATOM 3356 C C . PHE B 1 192 ? -4.015 0.514 -24.683 1.00 31.42 244 PHE A C 1
ATOM 3357 O O . PHE B 1 192 ? -4.195 -0.696 -24.748 1.00 30.68 244 PHE A O 1
ATOM 3365 N N . GLY B 1 193 ? -3.720 1.247 -25.751 1.00 31.02 245 GLY A N 1
ATOM 3366 C CA . GLY B 1 193 ? -3.576 0.621 -27.049 1.00 28.50 245 GLY A CA 1
ATOM 3367 C C . GLY B 1 193 ? -2.117 0.399 -27.345 1.00 30.63 245 GLY A C 1
ATOM 3368 O O . GLY B 1 193 ? -1.261 1.141 -26.850 1.00 33.01 245 GLY A O 1
ATOM 3369 N N . VAL B 1 194 ? -1.835 -0.656 -28.101 1.00 28.31 246 VAL A N 1
ATOM 3370 C CA . VAL B 1 194 ? -0.534 -0.845 -28.731 1.00 37.12 246 VAL A CA 1
ATOM 3371 C C . VAL B 1 194 ? -0.777 -1.019 -30.235 1.00 36.79 246 VAL A C 1
ATOM 3372 O O . VAL B 1 194 ? -1.888 -0.767 -30.719 1.00 32.27 246 VAL A O 1
ATOM 3376 N N . ASP B 1 195 ? 0.240 -1.448 -30.973 1.00 38.82 247 ASP A N 1
ATOM 3377 C CA . ASP B 1 195 ? 0.100 -1.556 -32.419 1.00 41.46 247 ASP A CA 1
ATOM 3378 C C . ASP B 1 195 ? -0.662 -2.821 -32.851 1.00 41.25 247 ASP A C 1
ATOM 3379 O O . ASP B 1 195 ? -0.118 -3.918 -32.878 1.00 44.57 247 ASP A O 1
ATOM 3384 N N . GLY B 1 196 ? -1.932 -2.654 -33.188 1.00 41.84 248 GLY A N 1
ATOM 3385 C CA . GLY B 1 196 ? -2.726 -3.754 -33.696 1.00 43.20 248 GLY A CA 1
ATOM 3386 C C . GLY B 1 196 ? -3.460 -4.546 -32.629 1.00 48.32 248 GLY A C 1
ATOM 3387 O O . GLY B 1 196 ? -4.177 -5.495 -32.960 1.00 44.84 248 GLY A O 1
ATOM 3388 N N . GLU B 1 197 ? -3.271 -4.160 -31.361 1.00 42.74 249 GLU A N 1
ATOM 3389 C CA . GLU B 1 197 ? -3.836 -4.860 -30.196 1.00 44.88 249 GLU A CA 1
ATOM 3390 C C . GLU B 1 197 ? -4.085 -3.888 -29.039 1.00 40.95 249 GLU A C 1
ATOM 3391 O O . GLU B 1 197 ? -3.503 -2.811 -28.990 1.00 37.83 249 GLU A O 1
ATOM 3397 N N . PHE B 1 198 ? -4.946 -4.255 -28.100 1.00 34.56 250 PHE A N 1
ATOM 3398 C CA . PHE B 1 198 ? -4.988 -3.487 -26.868 1.00 34.20 250 PHE A CA 1
ATOM 3399 C C . PHE B 1 198 ? -4.588 -4.341 -25.666 1.00 34.02 250 PHE A C 1
ATOM 3400 O O . PHE B 1 198 ? -4.504 -5.585 -25.732 1.00 30.52 250 PHE A O 1
ATOM 3408 N N . ALA B 1 199 ? -4.320 -3.649 -24.567 1.00 33.07 251 ALA A N 1
ATOM 3409 C CA . ALA B 1 199 ? -3.933 -4.290 -23.321 1.00 31.01 251 ALA A CA 1
ATOM 3410 C C . ALA B 1 199 ? -4.893 -3.910 -22.213 1.00 30.97 251 ALA A C 1
ATOM 3411 O O . ALA B 1 199 ? -5.442 -2.803 -22.196 1.00 30.23 251 ALA A O 1
ATOM 3413 N N . VAL B 1 200 ? -5.096 -4.865 -21.310 1.00 32.02 252 VAL A N 1
ATOM 3414 C CA . VAL B 1 200 ? -5.856 -4.689 -20.066 1.00 31.27 252 VAL A CA 1
ATOM 3415 C C . VAL B 1 200 ? -4.913 -4.823 -18.887 1.00 25.52 252 VAL A C 1
ATOM 3416 O O . VAL B 1 200 ? -4.250 -5.851 -18.732 1.00 26.64 252 VAL A O 1
ATOM 3420 N N . VAL B 1 201 ? -4.818 -3.780 -18.074 1.00 25.19 253 VAL A N 1
ATOM 3421 C CA . VAL B 1 201 ? -3.835 -3.775 -17.000 1.00 28.02 253 VAL A CA 1
ATOM 3422 C C . VAL B 1 201 ? -4.259 -4.708 -15.871 1.00 26.39 253 VAL A C 1
ATOM 3423 O O . VAL B 1 201 ? -5.428 -4.758 -15.486 1.00 26.33 253 VAL A O 1
ATOM 3427 N N . ASN B 1 202 ? -3.289 -5.468 -15.383 1.00 26.68 254 ASN A N 1
ATOM 3428 C CA . ASN B 1 202 ? -3.487 -6.438 -14.322 1.00 30.04 254 ASN A CA 1
ATOM 3429 C C . ASN B 1 202 ? -3.529 -5.801 -12.921 1.00 31.73 254 ASN A C 1
ATOM 3430 O O . ASN B 1 202 ? -3.244 -4.612 -12.747 1.00 33.63 254 ASN A O 1
ATOM 3435 N N . THR B 1 203 ? -3.883 -6.593 -11.921 1.00 35.61 255 THR A N 1
ATOM 3436 C CA . THR B 1 203 ? -3.948 -6.114 -10.534 1.00 34.25 255 THR A CA 1
ATOM 3437 C C . THR B 1 203 ? -2.575 -5.905 -9.888 1.00 36.33 255 THR A C 1
ATOM 3438 O O . THR B 1 203 ? -2.470 -5.345 -8.803 1.00 38.14 255 THR A O 1
ATOM 3442 N N . ASN B 1 204 ? -1.513 -6.348 -10.544 1.00 34.08 256 ASN A N 1
ATOM 3443 C CA . ASN B 1 204 ? -0.183 -6.194 -9.962 1.00 35.50 256 ASN A CA 1
ATOM 3444 C C . ASN B 1 204 ? 0.608 -5.025 -10.581 1.00 39.85 256 ASN A C 1
ATOM 3445 O O . ASN B 1 204 ? 1.813 -4.903 -10.364 1.00 42.27 256 ASN A O 1
ATOM 3450 N N . ALA B 1 205 ? -0.050 -4.172 -11.363 1.00 36.97 257 ALA A N 1
ATOM 3451 C CA . ALA B 1 205 ? 0.696 -3.151 -12.097 1.00 36.17 257 ALA A CA 1
ATOM 3452 C C . ALA B 1 205 ? -0.054 -1.840 -12.242 1.00 30.62 257 ALA A C 1
ATOM 3453 O O . ALA B 1 205 ? -1.267 -1.834 -12.426 1.00 29.12 257 ALA A O 1
ATOM 3455 N N . TRP B 1 206 ? 0.687 -0.738 -12.121 1.00 29.23 258 TRP A N 1
ATOM 3456 C CA . TRP B 1 206 ? 0.211 0.606 -12.465 1.00 31.83 258 TRP A CA 1
ATOM 3457 C C . TRP B 1 206 ? -1.159 0.925 -11.852 1.00 33.15 258 TRP A C 1
ATOM 3458 O O . TRP B 1 206 ? -1.421 0.540 -10.721 1.00 34.18 258 TRP A O 1
ATOM 3469 N N . GLY B 1 207 ? -2.046 1.595 -12.584 1.00 31.55 259 GLY A N 1
ATOM 3470 C CA . GLY B 1 207 ? -3.365 1.924 -12.047 1.00 28.24 259 GLY A CA 1
ATOM 3471 C C . GLY B 1 207 ? -4.227 0.718 -11.682 1.00 30.35 259 GLY A C 1
ATOM 3472 O O . GLY B 1 207 ? -5.164 0.826 -10.889 1.00 32.13 259 GLY A O 1
ATOM 3473 N N . GLY B 1 208 ? -3.922 -0.432 -12.270 1.00 29.50 260 GLY A N 1
ATOM 3474 C CA . GLY B 1 208 ? -4.635 -1.659 -11.972 1.00 33.24 260 GLY A CA 1
ATOM 3475 C C . GLY B 1 208 ? -4.351 -2.127 -10.553 1.00 35.32 260 GLY A C 1
ATOM 3476 O O . GLY B 1 208 ? -5.228 -2.679 -9.882 1.00 32.77 260 GLY A O 1
ATOM 3477 N N . GLU B 1 209 ? -3.120 -1.899 -10.100 1.00 34.79 261 GLU A N 1
ATOM 3478 C CA . GLU B 1 209 ? -2.728 -2.195 -8.722 1.00 37.79 261 GLU A CA 1
ATOM 3479 C C . GLU B 1 209 ? -3.488 -1.300 -7.755 1.00 35.93 261 GLU A C 1
ATOM 3480 O O . GLU B 1 209 ? -4.042 -1.761 -6.758 1.00 36.41 261 GLU A O 1
ATOM 3482 N N . ILE B 1 210 ? -3.556 -0.016 -8.078 1.00 34.12 262 ILE A N 1
ATOM 3483 C CA . ILE B 1 210 ? -4.164 0.936 -7.162 1.00 33.91 262 ILE A CA 1
ATOM 3484 C C . ILE B 1 210 ? -5.652 0.669 -7.052 1.00 34.60 262 ILE A C 1
ATOM 3485 O O . ILE B 1 210 ? -6.186 0.653 -5.960 1.00 39.03 262 ILE A O 1
ATOM 3490 N N . LEU B 1 211 ? -6.312 0.409 -8.179 1.00 36.63 263 LEU A N 1
ATOM 3491 C CA . LEU B 1 211 ? -7.715 -0.010 -8.160 1.00 36.31 263 LEU A CA 1
ATOM 3492 C C . LEU B 1 211 ? -7.926 -1.236 -7.276 1.00 39.84 263 LEU A C 1
ATOM 3493 O O . LEU B 1 211 ? -8.855 -1.279 -6.475 1.00 38.91 263 LEU A O 1
ATOM 3498 N N . HIS B 1 212 ? -7.060 -2.235 -7.433 1.00 38.36 264 HIS A N 1
ATOM 3499 C CA . HIS B 1 212 ? -7.161 -3.456 -6.647 1.00 41.99 264 HIS A CA 1
ATOM 3500 C C . HIS B 1 212 ? -6.893 -3.198 -5.159 1.00 40.97 264 HIS A C 1
ATOM 3501 O O . HIS B 1 212 ? -7.546 -3.773 -4.308 1.00 39.94 264 HIS A O 1
ATOM 3508 N N . THR B 1 213 ? -5.946 -2.318 -4.855 1.00 40.49 265 THR A N 1
ATOM 3509 C CA . THR B 1 213 ? -5.699 -1.907 -3.466 1.00 40.04 265 THR A CA 1
ATOM 3510 C C . THR B 1 213 ? -6.937 -1.264 -2.838 1.00 41.42 265 THR A C 1
ATOM 3511 O O . THR B 1 213 ? -7.188 -1.428 -1.661 1.00 41.76 265 THR A O 1
ATOM 3515 N N . LEU B 1 214 ? -7.737 -0.557 -3.630 1.00 39.90 266 LEU A N 1
ATOM 3516 C CA . LEU B 1 214 ? -8.949 0.065 -3.096 1.00 37.47 266 LEU A CA 1
ATOM 3517 C C . LEU B 1 214 ? -10.095 -0.913 -2.850 1.00 42.42 266 LEU A C 1
ATOM 3518 O O . LEU B 1 214 ? -11.098 -0.557 -2.219 1.00 46.74 266 LEU A O 1
ATOM 3523 N N . GLY B 1 215 ? -9.969 -2.133 -3.360 1.00 42.95 267 GLY A N 1
ATOM 3524 C CA . GLY B 1 215 ? -11.045 -3.104 -3.264 1.00 39.27 267 GLY A CA 1
ATOM 3525 C C . GLY B 1 215 ? -11.940 -3.119 -4.494 1.00 46.87 267 GLY A C 1
ATOM 3526 O O . GLY B 1 215 ? -13.049 -3.667 -4.465 1.00 49.80 267 GLY A O 1
ATOM 3527 N N . ALA B 1 216 ? -11.469 -2.520 -5.587 1.00 45.46 268 ALA A N 1
ATOM 3528 C CA . ALA B 1 216 ? -12.276 -2.437 -6.807 1.00 43.05 268 ALA A CA 1
ATOM 3529 C C . ALA B 1 216 ? -12.373 -3.794 -7.482 1.00 39.01 268 ALA A C 1
ATOM 3530 O O . ALA B 1 216 ? -11.428 -4.576 -7.477 1.00 38.99 268 ALA A O 1
ATOM 3532 N N . LYS B 1 217 ? -13.530 -4.072 -8.058 1.00 40.44 269 LYS A N 1
ATOM 3533 C CA . LYS B 1 217 ? -13.693 -5.253 -8.897 1.00 45.13 269 LYS A CA 1
ATOM 3534 C C . LYS B 1 217 ? -13.204 -4.920 -10.324 1.00 41.76 269 LYS A C 1
ATOM 3535 O O . LYS B 1 217 ? -13.472 -3.829 -10.825 1.00 39.46 269 LYS A O 1
ATOM 3541 N N . GLN B 1 218 ? -12.447 -5.810 -10.960 1.00 39.76 270 GLN A N 1
ATOM 3542 C CA . GLN B 1 218 ? -12.000 -5.533 -12.332 1.00 39.80 270 GLN A CA 1
ATOM 3543 C C . GLN B 1 218 ? -12.393 -6.665 -13.269 1.00 39.77 270 GLN A C 1
ATOM 3544 O O . GLN B 1 218 ? -12.635 -7.794 -12.841 1.00 40.33 270 GLN A O 1
ATOM 3550 N N . SER B 1 219 ? -12.476 -6.328 -14.550 1.00 41.46 271 SER A N 1
ATOM 3551 C CA . SER B 1 219 ? -12.938 -7.228 -15.597 1.00 40.58 271 SER A CA 1
ATOM 3552 C C . SER B 1 219 ? -12.163 -8.537 -15.655 1.00 40.07 271 SER A C 1
ATOM 3553 O O . SER B 1 219 ? -10.943 -8.556 -15.511 1.00 42.52 271 SER A O 1
ATOM 3556 N N . LYS B 1 220 ? -12.870 -9.630 -15.906 1.00 40.81 272 LYS A N 1
ATOM 3557 C CA . LYS B 1 220 ? -12.224 -10.928 -16.091 1.00 42.42 272 LYS A CA 1
ATOM 3558 C C . LYS B 1 220 ? -11.300 -10.918 -17.317 1.00 38.93 272 LYS A C 1
ATOM 3559 O O . LYS B 1 220 ? -10.568 -11.880 -17.558 1.00 34.93 272 LYS A O 1
ATOM 3565 N N . ALA B 1 221 ? -11.316 -9.828 -18.080 1.00 37.43 273 ALA A N 1
ATOM 3566 C CA . ALA B 1 221 ? -10.333 -9.660 -19.155 1.00 39.95 273 ALA A CA 1
ATOM 3567 C C . ALA B 1 221 ? -8.896 -9.535 -18.624 1.00 40.73 273 ALA A C 1
ATOM 3568 O O . ALA B 1 221 ? -7.957 -9.882 -19.334 1.00 38.22 273 ALA A O 1
ATOM 3570 N N . GLN B 1 222 ? -8.706 -9.063 -17.390 1.00 39.35 274 GLN A N 1
ATOM 3571 C CA . GLN B 1 222 ? -7.336 -8.908 -16.892 1.00 40.90 274 GLN A CA 1
ATOM 3572 C C . GLN B 1 222 ? -6.744 -10.265 -16.499 1.00 39.81 274 GLN A C 1
ATOM 3573 O O . GLN B 1 222 ? -5.524 -10.419 -16.445 1.00 39.90 274 GLN A O 1
ATOM 3579 N N . GLN B 1 223 ? -7.598 -11.253 -16.260 1.00 40.46 275 GLN A N 1
ATOM 3580 C CA . GLN B 1 223 ? -7.152 -12.519 -15.662 1.00 38.85 275 GLN A CA 1
ATOM 3581 C C . GLN B 1 223 ? -6.072 -13.273 -16.439 1.00 42.42 275 GLN A C 1
ATOM 3582 O O . GLN B 1 223 ? -5.152 -13.805 -15.822 1.00 47.90 275 GLN A O 1
ATOM 3588 N N . PRO B 1 224 ? -6.154 -13.329 -17.782 1.00 42.12 276 PRO A N 1
ATOM 3589 C CA . PRO B 1 224 ? -5.088 -14.082 -18.459 1.00 41.28 276 PRO A CA 1
ATOM 3590 C C . PRO B 1 224 ? -3.678 -13.498 -18.317 1.00 43.62 276 PRO A C 1
ATOM 3591 O O . PRO B 1 224 ? -2.728 -14.120 -18.799 1.00 43.46 276 PRO A O 1
ATOM 3595 N N . ALA B 1 225 ? -3.532 -12.344 -17.671 1.00 41.55 277 ALA A N 1
ATOM 3596 C CA . ALA B 1 225 ? -2.206 -11.769 -17.477 1.00 42.20 277 ALA A CA 1
ATOM 3597 C C . ALA B 1 225 ? -1.359 -12.645 -16.563 1.00 42.26 277 ALA A C 1
ATOM 3598 O O . ALA B 1 225 ? -0.132 -12.641 -16.666 1.00 41.08 277 ALA A O 1
ATOM 3600 N N . GLY B 1 226 ? -2.019 -13.405 -15.689 1.00 40.71 278 GLY A N 1
ATOM 3601 C CA . GLY B 1 226 ? -1.329 -14.169 -14.662 1.00 43.54 278 GLY A CA 1
ATOM 3602 C C . GLY B 1 226 ? -0.366 -13.284 -13.890 1.00 44.58 278 GLY A C 1
ATOM 3603 O O . GLY B 1 226 ? -0.785 -12.365 -13.189 1.00 43.17 278 GLY A O 1
ATOM 3604 N N . GLU B 1 227 ? 0.930 -13.531 -14.036 1.00 45.03 279 GLU A N 1
ATOM 3605 C CA . GLU B 1 227 ? 1.898 -12.710 -13.329 1.00 49.41 279 GLU A CA 1
ATOM 3606 C C . GLU B 1 227 ? 2.466 -11.601 -14.201 1.00 51.03 279 GLU A C 1
ATOM 3607 O O . GLU B 1 227 ? 3.355 -10.871 -13.776 1.00 53.09 279 GLU A O 1
ATOM 3613 N N . ASN B 1 228 ? 1.929 -11.445 -15.404 1.00 44.97 280 ASN A N 1
ATOM 3614 C CA . ASN B 1 228 ? 2.304 -10.317 -16.233 1.00 44.14 280 ASN A CA 1
ATOM 3615 C C . ASN B 1 228 ? 1.518 -9.062 -15.875 1.00 41.26 280 ASN A C 1
ATOM 3616 O O . ASN B 1 228 ? 0.511 -9.128 -15.177 1.00 39.85 280 ASN A O 1
ATOM 3621 N N . PHE B 1 229 ? 1.980 -7.919 -16.364 1.00 40.10 281 PHE A N 1
ATOM 3622 C CA . PHE B 1 229 ? 1.418 -6.626 -15.992 1.00 37.92 281 PHE A CA 1
ATOM 3623 C C . PHE B 1 229 ? 0.123 -6.296 -16.719 1.00 33.57 281 PHE A C 1
ATOM 3624 O O . PHE B 1 229 ? -0.665 -5.450 -16.265 1.00 30.11 281 PHE A O 1
ATOM 3632 N N . ALA B 1 230 ? -0.101 -6.991 -17.828 1.00 31.77 282 ALA A N 1
ATOM 3633 C CA . ALA B 1 230 ? -1.229 -6.708 -18.707 1.00 33.59 282 ALA A CA 1
ATOM 3634 C C . ALA B 1 230 ? -1.506 -7.902 -19.606 1.00 32.67 282 ALA A C 1
ATOM 3635 O O . ALA B 1 230 ? -0.607 -8.692 -19.890 1.00 33.68 282 ALA A O 1
ATOM 3637 N N . ALA B 1 231 ? -2.759 -8.030 -20.028 1.00 30.47 283 ALA A N 1
ATOM 3638 C CA . ALA B 1 231 ? -3.179 -9.063 -20.967 1.00 32.45 283 ALA A CA 1
ATOM 3639 C C . ALA B 1 231 ? -3.486 -8.433 -22.320 1.00 31.65 283 ALA A C 1
ATOM 3640 O O . ALA B 1 231 ? -4.143 -7.385 -22.389 1.00 30.73 283 ALA A O 1
ATOM 3642 N N . PHE B 1 232 ? -3.041 -9.077 -23.394 1.00 32.42 284 PHE A N 1
ATOM 3643 C CA . PHE B 1 232 ? -3.176 -8.497 -24.723 1.00 35.92 284 PHE A CA 1
ATOM 3644 C C . PHE B 1 232 ? -4.277 -9.132 -25.560 1.00 37.01 284 PHE A C 1
ATOM 3645 O O . PHE B 1 232 ? -4.436 -10.345 -25.579 1.00 36.58 284 PHE A O 1
ATOM 3653 N N . TYR B 1 233 ? -5.054 -8.292 -26.239 1.00 40.10 285 TYR A N 1
ATOM 3654 C CA . TYR B 1 233 ? -6.121 -8.781 -27.114 1.00 41.32 285 TYR A CA 1
ATOM 3655 C C . TYR B 1 233 ? -6.119 -8.111 -28.486 1.00 39.32 285 TYR A C 1
ATOM 3656 O O . TYR B 1 233 ? -5.644 -6.986 -28.640 1.00 37.38 285 TYR A O 1
ATOM 3665 N N . SER B 1 234 ? -6.679 -8.801 -29.477 1.00 44.36 286 SER A N 1
ATOM 3666 C CA . SER B 1 234 ? -6.879 -8.216 -30.804 1.00 43.12 286 SER A CA 1
ATOM 3667 C C . SER B 1 234 ? -8.145 -7.375 -30.791 1.00 41.19 286 SER A C 1
ATOM 3668 O O . SER B 1 234 ? -8.976 -7.511 -29.888 1.00 39.97 286 SER A O 1
ATOM 3671 N N . TYR B 1 235 ? -8.296 -6.517 -31.794 1.00 44.67 287 TYR A N 1
ATOM 3672 C CA . TYR B 1 235 ? -9.487 -5.673 -31.915 1.00 43.87 287 TYR A CA 1
ATOM 3673 C C . TYR B 1 235 ? -10.773 -6.501 -32.003 1.00 43.73 287 TYR A C 1
ATOM 3674 O O . TYR B 1 235 ? -11.833 -6.061 -31.563 1.00 43.57 287 TYR A O 1
ATOM 3683 N N . GLU B 1 236 ? -10.673 -7.708 -32.553 1.00 46.17 288 GLU A N 1
ATOM 3684 C CA . GLU B 1 236 ? -11.814 -8.621 -32.628 1.00 47.07 288 GLU A CA 1
ATOM 3685 C C . GLU B 1 236 ? -12.330 -9.014 -31.252 1.00 47.11 288 GLU A C 1
ATOM 3686 O O . GLU B 1 236 ? -13.478 -9.426 -31.101 1.00 47.17 288 GLU A O 1
ATOM 3692 N N . GLU B 1 237 ? -11.471 -8.895 -30.247 1.00 44.22 289 GLU A N 1
ATOM 3693 C CA . GLU B 1 237 ? -11.802 -9.363 -28.912 1.00 44.23 289 GLU A CA 1
ATOM 3694 C C . GLU B 1 237 ? -12.131 -8.214 -27.966 1.00 43.01 289 GLU A C 1
ATOM 3695 O O . GLU B 1 237 ? -12.078 -8.372 -26.755 1.00 42.26 289 GLU A O 1
ATOM 3701 N N . ILE B 1 238 ? -12.458 -7.056 -28.528 1.00 42.82 290 ILE A N 1
ATOM 3702 C CA . ILE B 1 238 ? -12.817 -5.881 -27.741 1.00 41.15 290 ILE A CA 1
ATOM 3703 C C . ILE B 1 238 ? -13.995 -6.176 -26.812 1.00 47.55 290 ILE A C 1
ATOM 3704 O O . ILE B 1 238 ? -14.116 -5.574 -25.741 1.00 42.53 290 ILE A O 1
ATOM 3709 N N . ASP B 1 239 ? -14.837 -7.135 -27.177 1.00 48.44 291 ASP A N 1
ATOM 3710 C CA . ASP B 1 239 ? -16.011 -7.389 -26.357 1.00 54.77 291 ASP A CA 1
ATOM 3711 C C . ASP B 1 239 ? -15.662 -8.187 -25.094 1.00 54.96 291 ASP A C 1
ATOM 3712 O O . ASP B 1 239 ? -16.531 -8.481 -24.275 1.00 50.44 291 ASP A O 1
ATOM 3717 N N . GLU B 1 240 ? -14.382 -8.509 -24.932 1.00 47.08 292 GLU A N 1
ATOM 3718 C CA . GLU B 1 240 ? -13.836 -8.936 -23.642 1.00 45.17 292 GLU A CA 1
ATOM 3719 C C . GLU B 1 240 ? -14.105 -7.925 -22.513 1.00 45.07 292 GLU A C 1
ATOM 3720 O O . GLU B 1 240 ? -14.141 -8.282 -21.331 1.00 41.38 292 GLU A O 1
ATOM 3726 N N . LEU B 1 241 ? -14.272 -6.660 -22.877 1.00 40.77 293 LEU A N 1
ATOM 3727 C CA . LEU B 1 241 ? -14.535 -5.620 -21.899 1.00 44.33 293 LEU A CA 1
ATOM 3728 C C . LEU B 1 241 ? -16.021 -5.397 -21.632 1.00 43.23 293 LEU A C 1
ATOM 3729 O O . LEU B 1 241 ? -16.379 -4.427 -20.971 1.00 43.01 293 LEU A O 1
ATOM 3734 N N . SER B 1 242 ? -16.881 -6.281 -22.130 1.00 42.71 294 SER A N 1
ATOM 3735 C CA . SER B 1 242 ? -18.331 -6.071 -22.014 1.00 47.85 294 SER A CA 1
ATOM 3736 C C . SER B 1 242 ? -18.851 -6.099 -20.568 1.00 45.90 294 SER A C 1
ATOM 3737 O O . SER B 1 242 ? -19.900 -5.531 -20.279 1.00 48.87 294 SER A O 1
ATOM 3740 N N . ASP B 1 243 ? -18.114 -6.723 -19.656 1.00 45.01 295 ASP A N 1
ATOM 3741 C CA . ASP B 1 243 ? -18.555 -6.781 -18.267 1.00 42.42 295 ASP A CA 1
ATOM 3742 C C . ASP B 1 243 ? -18.124 -5.540 -17.483 1.00 46.83 295 ASP A C 1
ATOM 3743 O O . ASP B 1 243 ? -18.454 -5.400 -16.305 1.00 50.84 295 ASP A O 1
ATOM 3748 N N . ALA B 1 244 ? -17.416 -4.624 -18.135 1.00 46.70 296 ALA A N 1
ATOM 3749 C CA . ALA B 1 244 ? -16.960 -3.400 -17.468 1.00 42.31 296 ALA A CA 1
ATOM 3750 C C . ALA B 1 244 ? -18.073 -2.358 -17.362 1.00 44.28 296 ALA A C 1
ATOM 3751 O O . ALA B 1 244 ? -18.747 -2.053 -18.342 1.00 49.36 296 ALA A O 1
ATOM 3753 N N . ASP B 1 245 ? -18.262 -1.819 -16.164 1.00 43.25 297 ASP A N 1
ATOM 3754 C CA . ASP B 1 245 ? -19.205 -0.730 -15.940 1.00 42.53 297 ASP A CA 1
ATOM 3755 C C . ASP B 1 245 ? -18.515 0.606 -16.148 1.00 43.77 297 ASP A C 1
ATOM 3756 O O . ASP B 1 245 ? -19.136 1.605 -16.507 1.00 43.11 297 ASP A O 1
ATOM 3761 N N . VAL B 1 246 ? -17.217 0.610 -15.875 1.00 43.16 298 VAL A N 1
ATOM 3762 C CA . VAL B 1 246 ? -16.391 1.795 -15.987 1.00 36.94 298 VAL A CA 1
ATOM 3763 C C . VAL B 1 246 ? -15.084 1.407 -16.650 1.00 38.95 298 VAL A C 1
ATOM 3764 O O . VAL B 1 246 ? -14.474 0.381 -16.297 1.00 33.86 298 VAL A O 1
ATOM 3768 N N . ILE B 1 247 ? -14.665 2.223 -17.618 1.00 33.95 299 ILE A N 1
ATOM 3769 C CA . ILE B 1 247 ? -13.431 1.979 -18.328 1.00 30.37 299 ILE A CA 1
ATOM 3770 C C . ILE B 1 247 ? -12.514 3.191 -18.300 1.00 34.49 299 ILE A C 1
ATOM 3771 O O . ILE B 1 247 ? -12.927 4.315 -18.592 1.00 37.37 299 ILE A O 1
ATOM 3776 N N . PHE B 1 248 ? -11.261 2.943 -17.936 1.00 32.22 300 PHE A N 1
ATOM 3777 C CA . PHE B 1 248 ? -10.215 3.952 -17.927 1.00 31.08 300 PHE A CA 1
ATOM 3778 C C . PHE B 1 248 ? -9.283 3.677 -19.100 1.00 32.41 300 PHE A C 1
ATOM 3779 O O . PHE B 1 248 ? -8.885 2.519 -19.295 1.00 28.20 300 PHE A O 1
ATOM 3787 N N . TYR B 1 249 ? -8.930 4.710 -19.874 1.00 30.72 301 TYR A N 1
ATOM 3788 C CA . TYR B 1 249 ? -7.870 4.563 -20.883 1.00 29.88 301 TYR A CA 1
ATOM 3789 C C . TYR B 1 249 ? -6.683 5.454 -20.523 1.00 30.78 301 TYR A C 1
ATOM 3790 O O . TYR B 1 249 ? -6.849 6.599 -20.082 1.00 30.09 301 TYR A O 1
ATOM 3799 N N . GLU B 1 250 ? -5.481 4.907 -20.685 1.00 32.38 302 GLU A N 1
ATOM 3800 C CA . GLU B 1 250 ? -4.259 5.630 -20.356 1.00 33.80 302 GLU A CA 1
ATOM 3801 C C . GLU B 1 250 ? -4.055 6.850 -21.246 1.00 35.72 302 GLU A C 1
ATOM 3802 O O . GLU B 1 250 ? -4.235 6.787 -22.470 1.00 33.22 302 GLU A O 1
ATOM 3808 N N . THR B 1 251 ? -3.691 7.966 -20.625 1.00 36.26 303 THR A N 1
ATOM 3809 C CA . THR B 1 251 ? -3.421 9.196 -21.360 1.00 38.79 303 THR A CA 1
ATOM 3810 C C . THR B 1 251 ? -2.156 9.864 -20.854 1.00 41.13 303 THR A C 1
ATOM 3811 O O . THR B 1 251 ? -1.589 9.443 -19.837 1.00 42.89 303 THR A O 1
ATOM 3815 N N . ASP B 1 252 ? -1.727 10.916 -21.558 1.00 40.58 304 ASP A N 1
ATOM 3816 C CA . ASP B 1 252 ? -0.602 11.723 -21.104 1.00 43.32 304 ASP A CA 1
ATOM 3817 C C . ASP B 1 252 ? -1.131 12.746 -20.100 1.00 45.83 304 ASP A C 1
ATOM 3818 O O . ASP B 1 252 ? -2.329 12.756 -19.798 1.00 41.55 304 ASP A O 1
ATOM 3823 N N . ALA B 1 253 ? -0.254 13.611 -19.602 1.00 49.22 305 ALA A N 1
ATOM 3824 C CA . ALA B 1 253 ? -0.619 14.529 -18.524 1.00 45.30 305 ALA A CA 1
ATOM 3825 C C . ALA B 1 253 ? -1.674 15.551 -18.935 1.00 50.40 305 ALA A C 1
ATOM 3826 O O . ALA B 1 253 ? -2.201 16.261 -18.080 1.00 47.75 305 ALA A O 1
ATOM 3828 N N . GLN B 1 254 ? -1.979 15.622 -20.231 1.00 46.91 306 GLN A N 1
ATOM 3829 C CA . GLN B 1 254 ? -2.978 16.555 -20.750 1.00 47.46 306 GLN A CA 1
ATOM 3830 C C . GLN B 1 254 ? -4.295 15.856 -21.082 1.00 50.54 306 GLN A C 1
ATOM 3831 O O . GLN B 1 254 ? -5.153 16.434 -21.753 1.00 50.42 306 GLN A O 1
ATOM 3837 N N . GLU B 1 255 ? -4.436 14.612 -20.629 1.00 47.51 307 GLU A N 1
ATOM 3838 C CA . GLU B 1 255 ? -5.593 13.764 -20.943 1.00 47.71 307 GLU A CA 1
ATOM 3839 C C . GLU B 1 255 ? -5.669 13.423 -22.422 1.00 44.13 307 GLU A C 1
ATOM 3840 O O . GLU B 1 255 ? -6.735 13.056 -22.927 1.00 45.09 307 GLU A O 1
ATOM 3846 N N . ASN B 1 256 ? -4.546 13.549 -23.121 1.00 44.80 308 ASN A N 1
ATOM 3847 C CA . ASN B 1 256 ? -4.477 13.116 -24.514 1.00 44.15 308 ASN A CA 1
ATOM 3848 C C . ASN B 1 256 ? -3.954 11.698 -24.631 1.00 39.89 308 ASN A C 1
ATOM 3849 O O . ASN B 1 256 ? -2.827 11.428 -24.229 1.00 40.07 308 ASN A O 1
ATOM 3854 N N . PRO B 1 257 ? -4.778 10.784 -25.177 1.00 38.38 309 PRO A N 1
ATOM 3855 C CA . PRO B 1 257 ? -4.385 9.391 -25.424 1.00 36.73 309 PRO A CA 1
ATOM 3856 C C . PRO B 1 257 ? -3.265 9.276 -26.473 1.00 38.99 309 PRO A C 1
ATOM 3857 O O . PRO B 1 257 ? -3.178 10.157 -27.341 1.00 30.38 309 PRO A O 1
ATOM 3861 N N . ASP B 1 258 ? -2.426 8.241 -26.365 1.00 34.01 310 ASP A N 1
ATOM 3862 C CA . ASP B 1 258 ? -1.398 7.932 -27.357 1.00 32.57 310 ASP A CA 1
ATOM 3863 C C . ASP B 1 258 ? -2.097 7.585 -28.681 1.00 35.11 310 ASP A C 1
ATOM 3864 O O . ASP B 1 258 ? -3.298 7.314 -28.695 1.00 36.48 310 ASP A O 1
ATOM 3866 N N . PRO B 1 259 ? -1.361 7.581 -29.803 1.00 33.67 311 PRO A N 1
ATOM 3867 C CA . PRO B 1 259 ? -2.086 7.310 -31.057 1.00 36.05 311 PRO A CA 1
ATOM 3868 C C . PRO B 1 259 ? -2.700 5.902 -31.154 1.00 35.39 311 PRO A C 1
ATOM 3869 O O . PRO B 1 259 ? -3.755 5.762 -31.776 1.00 38.54 311 PRO A O 1
ATOM 3873 N N . PHE B 1 260 ? -2.071 4.893 -30.553 1.00 32.35 312 PHE A N 1
ATOM 3874 C CA . PHE B 1 260 ? -2.632 3.532 -30.506 1.00 33.15 312 PHE A CA 1
ATOM 3875 C C . PHE B 1 260 ? -3.873 3.420 -29.596 1.00 34.93 312 PHE A C 1
ATOM 3876 O O . PHE B 1 260 ? -4.801 2.657 -29.875 1.00 34.90 312 PHE A O 1
ATOM 3884 N N . THR B 1 261 ? -3.891 4.182 -28.511 1.00 35.57 313 THR A N 1
ATOM 3885 C CA . THR B 1 261 ? -5.068 4.234 -27.650 1.00 37.04 313 THR A CA 1
ATOM 3886 C C . THR B 1 261 ? -6.218 4.937 -28.354 1.00 37.00 313 THR A C 1
ATOM 3887 O O . THR B 1 261 ? -7.378 4.530 -28.247 1.00 37.90 313 THR A O 1
ATOM 3891 N N . GLU B 1 262 ? -5.899 6.017 -29.053 1.00 38.54 314 GLU A N 1
ATOM 3892 C CA . GLU B 1 262 ? -6.895 6.692 -29.883 1.00 46.70 314 GLU A CA 1
ATOM 3893 C C . GLU B 1 262 ? -7.483 5.730 -30.930 1.00 43.35 314 GLU A C 1
ATOM 3894 O O . GLU B 1 262 ? -8.704 5.687 -31.110 1.00 46.44 314 GLU A O 1
ATOM 3900 N N . ALA B 1 263 ? -6.631 4.940 -31.585 1.00 39.03 315 ALA A N 1
ATOM 3901 C CA . ALA B 1 263 ? -7.109 3.936 -32.554 1.00 43.91 315 ALA A CA 1
ATOM 3902 C C . ALA B 1 263 ? -8.116 2.981 -31.917 1.00 46.69 315 ALA A C 1
ATOM 3903 O O . ALA B 1 263 ? -9.157 2.684 -32.517 1.00 47.50 315 ALA A O 1
ATOM 3905 N N . LEU B 1 264 ? -7.811 2.516 -30.700 1.00 43.15 316 LEU A N 1
ATOM 3906 C CA . LEU B 1 264 ? -8.714 1.626 -29.966 1.00 41.89 316 LEU A CA 1
ATOM 3907 C C . LEU B 1 264 ? -10.109 2.239 -29.750 1.00 41.32 316 LEU A C 1
ATOM 3908 O O . LEU B 1 264 ? -11.126 1.575 -29.952 1.00 39.60 316 LEU A O 1
ATOM 3913 N N . LEU B 1 265 ? -10.144 3.511 -29.359 1.00 42.02 317 LEU A N 1
ATOM 3914 C CA . LEU B 1 265 ? -11.398 4.215 -29.085 1.00 41.67 317 LEU A CA 1
ATOM 3915 C C . LEU B 1 265 ? -12.201 4.515 -30.351 1.00 45.92 317 LEU A C 1
ATOM 3916 O O . LEU B 1 265 ? -13.356 4.922 -30.268 1.00 45.36 317 LEU A O 1
ATOM 3921 N N . GLU B 1 266 ? -11.575 4.329 -31.511 1.00 48.13 318 GLU A N 1
ATOM 3922 C CA . GLU B 1 266 ? -12.213 4.564 -32.806 1.00 51.71 318 GLU A CA 1
ATOM 3923 C C . GLU B 1 266 ? -12.702 3.272 -33.450 1.00 53.64 318 GLU A C 1
ATOM 3924 O O . GLU B 1 266 ? -13.272 3.287 -34.541 1.00 52.68 318 GLU A O 1
ATOM 3930 N N . GLN B 1 267 ? -12.468 2.154 -32.778 1.00 49.51 319 GLN A N 1
ATOM 3931 C CA . GLN B 1 267 ? -12.898 0.863 -33.289 1.00 48.62 319 GLN A CA 1
ATOM 3932 C C . GLN B 1 267 ? -14.407 0.755 -33.235 1.00 50.35 319 GLN A C 1
ATOM 3933 O O . GLN B 1 267 ? -15.045 1.267 -32.312 1.00 51.15 319 GLN A O 1
ATOM 3939 N N . LYS B 1 268 ? -14.971 0.106 -34.246 1.00 50.77 320 LYS A N 1
ATOM 3940 C CA . LYS B 1 268 ? -16.410 -0.052 -34.348 1.00 51.64 320 LYS A CA 1
ATOM 3941 C C . LYS B 1 268 ? -16.935 -0.784 -33.115 1.00 48.05 320 LYS A C 1
ATOM 3942 O O . LYS B 1 268 ? -17.902 -0.346 -32.482 1.00 46.58 320 LYS A O 1
ATOM 3948 N N . LEU B 1 269 ? -16.279 -1.883 -32.758 1.00 48.39 321 LEU A N 1
ATOM 3949 C CA . LEU B 1 269 ? -16.710 -2.685 -31.613 1.00 48.82 321 LEU A CA 1
ATOM 3950 C C . LEU B 1 269 ? -16.634 -1.928 -30.271 1.00 47.84 321 LEU A C 1
ATOM 3951 O O . LEU B 1 269 ? -17.370 -2.242 -29.334 1.00 48.07 321 LEU A O 1
ATOM 3956 N N . TRP B 1 270 ? -15.758 -0.932 -30.185 1.00 42.20 322 TRP A N 1
ATOM 3957 C CA . TRP B 1 270 ? -15.672 -0.103 -28.985 1.00 45.92 322 TRP A CA 1
ATOM 3958 C C . TRP B 1 270 ? -17.013 0.544 -28.666 1.00 50.49 322 TRP A C 1
ATOM 3959 O O . TRP B 1 270 ? -17.409 0.613 -27.501 1.00 44.82 322 TRP A O 1
ATOM 3970 N N . GLN B 1 271 ? -17.725 0.986 -29.703 1.00 49.55 323 GLN A N 1
ATOM 3971 C CA . GLN B 1 271 ? -18.966 1.743 -29.519 1.00 49.56 323 GLN A CA 1
ATOM 3972 C C . GLN B 1 271 ? -20.112 0.913 -28.947 1.00 52.73 323 GLN A C 1
ATOM 3973 O O . GLN B 1 271 ? -21.092 1.465 -28.442 1.00 54.29 323 GLN A O 1
ATOM 3979 N N . SER B 1 272 ? -19.996 -0.408 -29.017 1.00 49.17 324 SER A N 1
ATOM 3980 C CA . SER B 1 272 ? -21.081 -1.264 -28.551 1.00 54.68 324 SER A CA 1
ATOM 3981 C C . SER B 1 272 ? -20.907 -1.700 -27.094 1.00 51.41 324 SER A C 1
ATOM 3982 O O . SER B 1 272 ? -21.738 -2.435 -26.560 1.00 55.21 324 SER A O 1
ATOM 3985 N N . LEU B 1 273 ? -19.841 -1.231 -26.447 1.00 46.36 325 LEU A N 1
ATOM 3986 C CA . LEU B 1 273 ? -19.571 -1.593 -25.061 1.00 44.00 325 LEU A CA 1
ATOM 3987 C C . LEU B 1 273 ? -20.519 -0.857 -24.116 1.00 48.82 325 LEU A C 1
ATOM 3988 O O . LEU B 1 273 ? -20.712 0.361 -24.232 1.00 49.01 325 LEU A O 1
ATOM 3993 N N . PRO B 1 274 ? -21.118 -1.599 -23.176 1.00 46.66 326 PRO A N 1
ATOM 3994 C CA . PRO B 1 274 ? -22.025 -1.011 -22.193 1.00 47.03 326 PRO A CA 1
ATOM 3995 C C . PRO B 1 274 ? -21.443 0.238 -21.526 1.00 49.05 326 PRO A C 1
ATOM 3996 O O . PRO B 1 274 ? -22.147 1.243 -21.404 1.00 48.54 326 PRO A O 1
ATOM 4000 N N . ALA B 1 275 ? -20.173 0.186 -21.133 1.00 49.40 327 ALA A N 1
ATOM 4001 C CA . ALA B 1 275 ? -19.532 1.333 -20.489 1.00 48.35 327 ALA A CA 1
ATOM 4002 C C . ALA B 1 275 ? -19.407 2.531 -21.431 1.00 45.95 327 ALA A C 1
ATOM 4003 O O . ALA B 1 275 ? -19.486 3.680 -20.997 1.00 45.44 327 ALA A O 1
ATOM 4005 N N . VAL B 1 276 ? -19.208 2.264 -22.717 1.00 45.96 328 VAL A N 1
ATOM 4006 C CA . VAL B 1 276 ? -19.165 3.334 -23.709 1.00 47.78 328 VAL A CA 1
ATOM 4007 C C . VAL B 1 276 ? -20.544 3.955 -23.926 1.00 54.39 328 VAL A C 1
ATOM 4008 O O . VAL B 1 276 ? -20.703 5.180 -23.920 1.00 54.31 328 VAL A O 1
ATOM 4012 N N . GLU B 1 277 ? -21.547 3.102 -24.094 1.00 52.55 329 GLU A N 1
ATOM 4013 C CA . GLU B 1 277 ? -22.908 3.578 -24.284 1.00 50.94 329 GLU A CA 1
ATOM 4014 C C . GLU B 1 277 ? -23.422 4.306 -23.064 1.00 48.54 329 GLU A C 1
ATOM 4015 O O . GLU B 1 277 ? -24.239 5.207 -23.187 1.00 50.67 329 GLU A O 1
ATOM 4021 N N . ALA B 1 278 ? -22.927 3.929 -21.889 1.00 50.59 330 ALA A N 1
ATOM 4022 C CA . ALA B 1 278 ? -23.396 4.520 -20.640 1.00 46.71 330 ALA A CA 1
ATOM 4023 C C . ALA B 1 278 ? -22.647 5.804 -20.289 1.00 49.69 330 ALA A C 1
ATOM 4024 O O . ALA B 1 278 ? -22.922 6.423 -19.255 1.00 48.41 330 ALA A O 1
ATOM 4026 N N . GLY B 1 279 ? -21.703 6.195 -21.146 1.00 48.42 331 GLY A N 1
ATOM 4027 C CA . GLY B 1 279 ? -20.913 7.397 -20.925 1.00 43.07 331 GLY A CA 1
ATOM 4028 C C . GLY B 1 279 ? -19.922 7.289 -19.774 1.00 51.75 331 GLY A C 1
ATOM 4029 O O . GLY B 1 279 ? -19.523 8.309 -19.199 1.00 51.24 331 GLY A O 1
ATOM 4030 N N . GLN B 1 280 ? -19.515 6.063 -19.437 1.00 46.40 332 GLN A N 1
ATOM 4031 C CA . GLN B 1 280 ? -18.582 5.840 -18.328 1.00 46.90 332 GLN A CA 1
ATOM 4032 C C . GLN B 1 280 ? -17.193 5.386 -18.809 1.00 45.80 332 GLN A C 1
ATOM 4033 O O . GLN B 1 280 ? -16.658 4.378 -18.330 1.00 40.90 332 GLN A O 1
ATOM 4039 N N . VAL B 1 281 ? -16.637 6.136 -19.766 1.00 44.41 333 VAL A N 1
ATOM 4040 C CA . VAL B 1 281 ? -15.287 5.927 -20.297 1.00 39.96 333 VAL A CA 1
ATOM 4041 C C . VAL B 1 281 ? -14.440 7.158 -20.000 1.00 40.33 333 VAL A C 1
ATOM 4042 O O . VAL B 1 281 ? -14.798 8.271 -20.382 1.00 41.86 333 VAL A O 1
ATOM 4046 N N . HIS B 1 282 ? -13.318 6.965 -19.314 1.00 38.97 334 HIS A N 1
ATOM 4047 C CA . HIS B 1 282 ? -12.608 8.087 -18.712 1.00 35.63 334 HIS A CA 1
ATOM 4048 C C . HIS B 1 282 ? -11.123 8.057 -18.988 1.00 35.71 334 HIS A C 1
ATOM 4049 O O . HIS B 1 282 ? -10.498 6.998 -18.984 1.00 36.27 334 HIS A O 1
ATOM 4056 N N . PRO B 1 283 ? -10.540 9.231 -19.214 1.00 37.58 335 PRO A N 1
ATOM 4057 C CA . PRO B 1 283 ? -9.078 9.279 -19.270 1.00 38.83 335 PRO A CA 1
ATOM 4058 C C . PRO B 1 283 ? -8.465 9.092 -17.879 1.00 36.30 335 PRO A C 1
ATOM 4059 O O . PRO B 1 283 ? -9.072 9.516 -16.895 1.00 34.90 335 PRO A O 1
ATOM 4063 N N . LEU B 1 284 ? -7.292 8.465 -17.812 1.00 33.44 336 LEU A N 1
ATOM 4064 C CA . LEU B 1 284 ? -6.552 8.320 -16.567 1.00 33.05 336 LEU A CA 1
ATOM 4065 C C . LEU B 1 284 ? -5.100 8.781 -16.721 1.00 35.19 336 LEU A C 1
ATOM 4066 O O . LEU B 1 284 ? -4.269 8.066 -17.304 1.00 34.39 336 LEU A O 1
ATOM 4071 N N . ARG B 1 285 ? -4.802 9.975 -16.211 1.00 32.20 337 ARG A N 1
ATOM 4072 C CA . ARG B 1 285 ? -3.429 10.478 -16.129 1.00 34.14 337 ARG A CA 1
ATOM 4073 C C . ARG B 1 285 ? -2.587 9.735 -15.083 1.00 33.58 337 ARG A C 1
ATOM 4074 O O . ARG B 1 285 ? -3.114 9.267 -14.067 1.00 30.46 337 ARG A O 1
ATOM 4082 N N . TYR B 1 286 ? -1.289 9.619 -15.366 1.00 31.15 338 TYR A N 1
ATOM 4083 C CA . TYR B 1 286 ? -0.283 9.099 -14.444 1.00 34.89 338 TYR A CA 1
ATOM 4084 C C . TYR B 1 286 ? -0.561 7.676 -14.026 1.00 33.24 338 TYR A C 1
ATOM 4085 O O . TYR B 1 286 ? -0.190 7.262 -12.927 1.00 31.11 338 TYR A O 1
ATOM 4094 N N . SER B 1 287 ? -1.187 6.926 -14.920 1.00 31.95 339 SER A N 1
ATOM 4095 C CA . SER B 1 287 ? -1.470 5.523 -14.671 1.00 35.23 339 SER A CA 1
ATOM 4096 C C . SER B 1 287 ? -0.272 4.743 -14.123 1.00 33.73 339 SER A C 1
ATOM 4097 O O . SER B 1 287 ? -0.445 3.838 -13.324 1.00 38.08 339 SER A O 1
ATOM 4100 N N . ALA B 1 288 ? 0.935 5.101 -14.542 1.00 29.88 340 ALA A N 1
ATOM 4101 C CA . ALA B 1 288 ? 2.136 4.389 -14.119 1.00 32.70 340 ALA A CA 1
ATOM 4102 C C . ALA B 1 288 ? 2.459 4.587 -12.622 1.00 37.62 340 ALA A C 1
ATOM 4103 O O . ALA B 1 288 ? 3.172 3.775 -12.027 1.00 37.43 340 ALA A O 1
ATOM 4105 N N . ALA B 1 289 ? 1.933 5.653 -12.020 1.00 35.30 341 ALA A N 1
ATOM 4106 C CA . ALA B 1 289 ? 2.097 5.883 -10.580 1.00 35.34 341 ALA A CA 1
ATOM 4107 C C . ALA B 1 289 ? 3.558 5.672 -10.171 1.00 36.58 341 ALA A C 1
ATOM 4108 O O . ALA B 1 289 ? 3.863 4.868 -9.291 1.00 39.96 341 ALA A O 1
ATOM 4110 N N . ARG B 1 290 ? 4.461 6.369 -10.846 1.00 30.95 342 ARG A N 1
ATOM 4111 C CA . ARG B 1 290 ? 5.885 6.203 -10.612 1.00 34.82 342 ARG A CA 1
ATOM 4112 C C . ARG B 1 290 ? 6.288 6.757 -9.260 1.00 34.30 342 ARG A C 1
ATOM 4113 O O . ARG B 1 290 ? 7.253 6.283 -8.672 1.00 31.91 342 ARG A O 1
ATOM 4121 N N . THR B 1 291 ? 5.551 7.757 -8.769 1.00 33.45 343 THR A N 1
ATOM 4122 C CA . THR B 1 291 ? 5.812 8.322 -7.452 1.00 33.35 343 THR A CA 1
ATOM 4123 C C . THR B 1 291 ? 4.540 8.276 -6.636 1.00 36.19 343 THR A C 1
ATOM 4124 O O . THR B 1 291 ? 3.480 7.977 -7.185 1.00 31.98 343 THR A O 1
ATOM 4128 N N . TYR B 1 292 ? 4.637 8.578 -5.333 1.00 36.96 344 TYR A N 1
ATOM 4129 C CA . TYR B 1 292 ? 3.445 8.656 -4.478 1.00 35.20 344 TYR A CA 1
ATOM 4130 C C . TYR B 1 292 ? 2.597 9.852 -4.885 1.00 32.68 344 TYR A C 1
ATOM 4131 O O . TYR B 1 292 ? 1.365 9.784 -4.872 1.00 31.14 344 TYR A O 1
ATOM 4140 N N . ALA B 1 293 ? 3.240 10.946 -5.271 1.00 31.53 345 ALA A N 1
ATOM 4141 C CA . ALA B 1 293 ? 2.472 12.086 -5.782 1.00 37.09 345 ALA A CA 1
ATOM 4142 C C . ALA B 1 293 ? 1.616 11.699 -7.007 1.00 37.16 345 ALA A C 1
ATOM 4143 O O . ALA B 1 293 ? 0.469 12.121 -7.125 1.00 34.50 345 ALA A O 1
ATOM 4145 N N . GLN B 1 294 ? 2.177 10.891 -7.909 1.00 33.09 346 GLN A N 1
ATOM 4146 C CA . GLN B 1 294 ? 1.439 10.424 -9.078 1.00 34.56 346 GLN A CA 1
ATOM 4147 C C . GLN B 1 294 ? 0.333 9.484 -8.638 1.00 35.52 346 GLN A C 1
ATOM 4148 O O . GLN B 1 294 ? -0.786 9.512 -9.184 1.00 31.87 346 GLN A O 1
ATOM 4154 N N . ALA B 1 295 ? 0.653 8.645 -7.651 1.00 33.53 347 ALA A N 1
ATOM 4155 C CA . ALA B 1 295 ? -0.303 7.670 -7.146 1.00 30.88 347 ALA A CA 1
ATOM 4156 C C . ALA B 1 295 ? -1.484 8.394 -6.487 1.00 34.15 347 ALA A C 1
ATOM 4157 O O . ALA B 1 295 ? -2.620 7.925 -6.529 1.00 33.97 347 ALA A O 1
ATOM 4159 N N . ASN B 1 296 ? -1.224 9.564 -5.917 1.00 33.39 348 ASN A N 1
ATOM 4160 C CA . ASN B 1 296 ? -2.309 10.355 -5.342 1.00 34.49 348 ASN A CA 1
ATOM 4161 C C . ASN B 1 296 ? -3.191 10.988 -6.398 1.00 35.11 348 ASN A C 1
ATOM 4162 O O . ASN B 1 296 ? -4.406 11.093 -6.219 1.00 34.13 348 ASN A O 1
ATOM 4167 N N . ILE B 1 297 ? -2.593 11.410 -7.510 1.00 37.36 349 ILE A N 1
ATOM 4168 C CA . ILE B 1 297 ? -3.372 11.997 -8.595 1.00 32.54 349 ILE A CA 1
ATOM 4169 C C . ILE B 1 297 ? -4.285 10.933 -9.206 1.00 30.98 349 ILE A C 1
ATOM 4170 O O . ILE B 1 297 ? -5.428 11.212 -9.548 1.00 33.28 349 ILE A O 1
ATOM 4175 N N . VAL B 1 298 ? -3.794 9.703 -9.296 1.00 27.99 350 VAL A N 1
ATOM 4176 C CA . VAL B 1 298 ? -4.623 8.577 -9.735 1.00 34.20 350 VAL A CA 1
ATOM 4177 C C . VAL B 1 298 ? -5.845 8.385 -8.807 1.00 36.53 350 VAL A C 1
ATOM 4178 O O . VAL B 1 298 ? -6.992 8.272 -9.281 1.00 32.76 350 VAL A O 1
ATOM 4182 N N . LEU B 1 299 ? -5.601 8.357 -7.495 1.00 31.93 351 LEU A N 1
ATOM 4183 C CA . LEU B 1 299 ? -6.686 8.270 -6.516 1.00 33.51 351 LEU A CA 1
ATOM 4184 C C . LEU B 1 299 ? -7.696 9.402 -6.683 1.00 37.75 351 LEU A C 1
ATOM 4185 O O . LEU B 1 299 ? -8.906 9.158 -6.620 1.00 37.74 351 LEU A O 1
ATOM 4190 N N . ASP B 1 300 ? -7.220 10.633 -6.892 1.00 35.58 352 ASP A N 1
ATOM 4191 C CA . ASP B 1 300 ? -8.150 11.754 -7.070 1.00 37.54 352 ASP A CA 1
ATOM 4192 C C . ASP B 1 300 ? -9.077 11.489 -8.254 1.00 39.53 352 ASP A C 1
ATOM 4193 O O . ASP B 1 300 ? -10.276 11.757 -8.180 1.00 43.21 352 ASP A O 1
ATOM 4198 N N . GLN B 1 301 ? -8.524 10.947 -9.339 1.00 37.11 353 GLN A N 1
ATOM 4199 C CA . GLN B 1 301 ? -9.312 10.702 -10.551 1.00 35.87 353 GLN A CA 1
ATOM 4200 C C . GLN B 1 301 ? -10.295 9.554 -10.372 1.00 38.14 353 GLN A C 1
ATOM 4201 O O . GLN B 1 301 ? -11.405 9.582 -10.920 1.00 37.88 353 GLN A O 1
ATOM 4207 N N . ILE B 1 302 ? -9.878 8.530 -9.628 1.00 35.22 354 ILE A N 1
ATOM 4208 C CA . ILE B 1 302 ? -10.772 7.427 -9.325 1.00 33.18 354 ILE A CA 1
ATOM 4209 C C . ILE B 1 302 ? -11.890 7.941 -8.424 1.00 37.94 354 ILE A C 1
ATOM 4210 O O . ILE B 1 302 ? -13.042 7.561 -8.586 1.00 38.42 354 ILE A O 1
ATOM 4215 N N . GLU B 1 303 ? -11.558 8.828 -7.496 1.00 35.02 355 GLU A N 1
ATOM 4216 C CA . GLU B 1 303 ? -12.567 9.324 -6.578 1.00 42.55 355 GLU A CA 1
ATOM 4217 C C . GLU B 1 303 ? -13.656 10.101 -7.326 1.00 46.30 355 GLU A C 1
ATOM 4218 O O . GLU B 1 303 ? -14.841 9.913 -7.065 1.00 47.63 355 GLU A O 1
ATOM 4224 N N . GLU B 1 304 ? -13.249 10.950 -8.267 1.00 44.90 356 GLU A N 1
ATOM 4225 C CA . GLU B 1 304 ? -14.183 11.740 -9.078 1.00 46.95 356 GLU A CA 1
ATOM 4226 C C . GLU B 1 304 ? -15.138 10.878 -9.906 1.00 44.81 356 GLU A C 1
ATOM 4227 O O . GLU B 1 304 ? -16.288 11.246 -10.128 1.00 48.89 356 GLU A O 1
ATOM 4233 N N . VAL B 1 305 ? -14.671 9.722 -10.348 1.00 42.16 357 VAL A N 1
ATOM 4234 C CA . VAL B 1 305 ? -15.532 8.815 -11.078 1.00 40.56 357 VAL A CA 1
ATOM 4235 C C . VAL B 1 305 ? -16.474 8.115 -10.111 1.00 42.74 357 VAL A C 1
ATOM 4236 O O . VAL B 1 305 ? -17.642 7.911 -10.421 1.00 45.47 357 VAL A O 1
ATOM 4240 N N . LEU B 1 306 ? -15.967 7.760 -8.932 1.00 45.44 358 LEU A N 1
ATOM 4241 C CA . LEU B 1 306 ? -16.780 7.119 -7.895 1.00 46.99 358 LEU A CA 1
ATOM 4242 C C . LEU B 1 306 ? -17.911 8.040 -7.452 1.00 50.43 358 LEU A C 1
ATOM 4243 O O . LEU B 1 306 ? -19.010 7.587 -7.144 1.00 52.96 358 LEU A O 1
ATOM 4248 N N . LYS B 1 307 ? -17.630 9.338 -7.434 1.00 52.77 359 LYS A N 1
ATOM 4249 C CA . LYS B 1 307 ? -18.620 10.348 -7.090 1.00 54.07 359 LYS A CA 1
ATOM 4250 C C . LYS B 1 307 ? -19.782 10.371 -8.056 1.00 52.26 359 LYS A C 1
ATOM 4251 O O . LYS B 1 307 ? -20.908 10.667 -7.674 1.00 57.27 359 LYS A O 1
ATOM 4257 N N . GLY B 1 308 ? -19.493 10.074 -9.317 1.00 52.82 360 GLY A N 1
ATOM 4258 C CA . GLY B 1 308 ? -20.461 10.230 -10.384 1.00 53.78 360 GLY A CA 1
ATOM 4259 C C . GLY B 1 308 ? -21.315 9.002 -10.592 1.00 58.20 360 GLY A C 1
ATOM 4260 O O . GLY B 1 308 ? -22.069 8.928 -11.555 1.00 61.63 360 GLY A O 1
ATOM 4261 N N . LEU B 1 309 ? -21.192 8.034 -9.689 1.00 59.29 361 LEU A N 1
ATOM 4262 C CA . LEU B 1 309 ? -21.976 6.805 -9.761 1.00 60.73 361 LEU A CA 1
ATOM 4263 C C . LEU B 1 309 ? -23.023 6.742 -8.641 1.00 63.47 361 LEU A C 1
ATOM 4264 O O . LEU B 1 309 ? -22.764 7.151 -7.501 1.00 65.44 361 LEU A O 1
#